Protein AF-A0A2Y9M1F0-F1 (afdb_monomer_lite)

InterPro domains:
  IPR027902 Protein of unknown function DUF4487 [PF14868] (234-433)
  IPR027902 Protein of unknown function DUF4487 [PTHR16071] (1-436)

Organism: Delphinapterus leucas (NCBI:txid9749)

Structure (mmCIF, N/CA/C/O backbone):
data_AF-A0A2Y9M1F0-F1
#
_entry.id   AF-A0A2Y9M1F0-F1
#
loop_
_atom_site.group_PDB
_atom_site.id
_atom_site.type_symbol
_atom_site.label_atom_id
_atom_site.label_alt_id
_atom_site.label_comp_id
_atom_site.label_asym_id
_atom_site.label_entity_id
_atom_site.label_seq_id
_atom_site.pdbx_PDB_ins_code
_atom_site.Cartn_x
_atom_site.Cartn_y
_atom_site.Cartn_z
_atom_site.occupancy
_atom_site.B_iso_or_equiv
_atom_site.auth_seq_id
_atom_site.auth_comp_id
_atom_site.auth_asym_id
_atom_site.auth_atom_id
_atom_site.pdbx_PDB_model_num
ATOM 1 N N . MET A 1 1 ? 21.405 14.735 -63.666 1.00 34.16 1 MET A N 1
ATOM 2 C CA . MET A 1 1 ? 21.085 13.382 -63.172 1.00 34.16 1 MET A CA 1
ATOM 3 C C . MET A 1 1 ? 22.246 12.916 -62.319 1.00 34.16 1 MET A C 1
ATOM 5 O O . MET A 1 1 ? 23.184 12.325 -62.835 1.00 34.16 1 MET A O 1
ATOM 9 N N . SER A 1 2 ? 22.214 13.278 -61.041 1.00 32.34 2 SER A N 1
ATOM 10 C CA . SER A 1 2 ? 23.205 12.859 -60.054 1.00 32.34 2 SER A CA 1
ATOM 11 C C . SER A 1 2 ? 22.527 11.790 -59.214 1.00 32.34 2 SER A C 1
ATOM 13 O O . SER A 1 2 ? 21.546 12.081 -58.539 1.00 32.34 2 SER A O 1
ATOM 15 N N . GLN A 1 3 ? 22.973 10.544 -59.357 1.00 31.34 3 GLN A N 1
ATOM 16 C CA . GLN A 1 3 ? 22.511 9.428 -58.540 1.00 31.34 3 GLN A CA 1
ATOM 17 C C . GLN A 1 3 ? 22.881 9.707 -57.081 1.00 31.34 3 GLN A C 1
ATOM 19 O O . GLN A 1 3 ? 24.044 9.581 -56.698 1.00 31.34 3 GLN A O 1
ATOM 24 N N . GLU A 1 4 ? 21.885 10.077 -56.278 1.00 31.05 4 GLU A N 1
ATOM 25 C CA . GLU A 1 4 ? 21.911 9.878 -54.833 1.00 31.05 4 GLU A CA 1
ATOM 26 C C . GLU A 1 4 ? 22.111 8.384 -54.583 1.00 31.05 4 GLU A C 1
ATOM 28 O O . GLU A 1 4 ? 21.224 7.551 -54.778 1.00 31.05 4 GLU A O 1
ATOM 33 N N . ARG A 1 5 ? 23.340 8.033 -54.211 1.00 31.28 5 ARG A N 1
ATOM 34 C CA . ARG A 1 5 ? 23.656 6.742 -53.617 1.00 31.28 5 ARG A CA 1
ATOM 35 C C . ARG A 1 5 ? 22.915 6.686 -52.287 1.00 31.28 5 ARG A C 1
ATOM 37 O O . ARG A 1 5 ? 23.364 7.275 -51.309 1.00 31.28 5 ARG A O 1
ATOM 44 N N . ALA A 1 6 ? 21.800 5.963 -52.264 1.00 37.28 6 ALA A N 1
ATOM 45 C CA . ALA A 1 6 ? 21.257 5.411 -51.038 1.00 37.28 6 ALA A CA 1
ATOM 46 C C . ALA A 1 6 ? 22.361 4.561 -50.394 1.00 37.28 6 ALA A C 1
ATOM 48 O O . ALA A 1 6 ? 22.714 3.487 -50.886 1.00 37.28 6 ALA A O 1
ATOM 49 N N . VAL A 1 7 ? 22.970 5.101 -49.341 1.00 32.34 7 VAL A N 1
ATOM 50 C CA . VAL A 1 7 ? 23.814 4.331 -48.436 1.00 32.34 7 VAL A CA 1
ATOM 51 C C . VAL A 1 7 ? 22.891 3.288 -47.801 1.00 32.34 7 VAL A C 1
ATOM 53 O O . VAL A 1 7 ? 21.863 3.676 -47.242 1.00 32.34 7 VAL A O 1
ATOM 56 N N . PRO A 1 8 ? 23.181 1.980 -47.890 1.00 37.78 8 PRO A N 1
ATOM 57 C CA . PRO A 1 8 ? 22.483 1.021 -47.050 1.00 37.78 8 PRO A CA 1
ATOM 58 C C . PRO A 1 8 ? 22.820 1.407 -45.609 1.00 37.78 8 PRO A C 1
ATOM 60 O O . PRO A 1 8 ? 23.993 1.392 -45.245 1.00 37.78 8 PRO A O 1
ATOM 63 N N . ALA A 1 9 ? 21.821 1.836 -44.834 1.00 37.28 9 ALA A N 1
ATOM 64 C CA . ALA A 1 9 ? 21.968 2.271 -43.447 1.00 37.28 9 ALA A CA 1
ATOM 65 C C . ALA A 1 9 ? 22.459 1.098 -42.579 1.00 37.28 9 ALA A C 1
ATOM 67 O O . ALA A 1 9 ? 21.689 0.372 -41.954 1.00 37.28 9 ALA A O 1
ATOM 68 N N . SER A 1 10 ? 23.766 0.861 -42.614 1.00 44.25 10 SER A N 1
ATOM 69 C CA . SER A 1 10 ? 24.467 -0.127 -41.816 1.00 44.25 10 SER A CA 1
ATOM 70 C C . SER A 1 10 ? 24.466 0.325 -40.360 1.00 44.25 10 SER A C 1
ATOM 72 O O . SER A 1 10 ? 24.990 1.391 -40.057 1.00 44.25 10 SER A O 1
ATOM 74 N N . ALA A 1 11 ? 23.861 -0.491 -39.497 1.00 56.19 11 ALA A N 1
ATOM 75 C CA . ALA A 1 11 ? 24.007 -0.535 -38.044 1.00 56.19 11 ALA A CA 1
ATOM 76 C C . ALA A 1 11 ? 24.495 0.755 -37.347 1.00 56.19 11 ALA A C 1
ATOM 78 O O . ALA A 1 11 ? 25.624 0.807 -36.871 1.00 56.19 11 ALA A O 1
ATOM 79 N N . VAL A 1 12 ? 23.623 1.762 -37.229 1.00 64.19 12 VAL A N 1
ATOM 80 C CA . VAL A 1 12 ? 23.860 2.911 -36.332 1.00 64.19 12 VAL A CA 1
ATOM 81 C C . VAL A 1 12 ? 24.176 2.385 -34.914 1.00 64.19 12 VAL A C 1
ATOM 83 O O . VAL A 1 12 ? 23.372 1.576 -34.419 1.00 64.19 12 VAL A O 1
ATOM 86 N N . PRO A 1 13 ? 25.322 2.754 -34.301 1.00 78.88 13 PRO A N 1
ATOM 87 C CA . PRO A 1 13 ? 25.682 2.404 -32.923 1.00 78.88 13 PRO A CA 1
ATOM 88 C C . PRO A 1 13 ? 24.731 3.028 -31.894 1.00 78.88 13 PRO A C 1
ATOM 90 O O . PRO A 1 13 ? 24.161 4.093 -32.134 1.00 78.88 13 PRO A O 1
ATOM 93 N N . LEU A 1 14 ? 24.575 2.395 -30.726 1.00 81.19 14 LEU A N 1
ATOM 94 C CA . LEU A 1 14 ? 23.701 2.901 -29.654 1.00 81.19 14 LEU A CA 1
ATOM 95 C C . LEU A 1 14 ? 24.147 4.287 -29.154 1.00 81.19 14 LEU A C 1
ATOM 97 O O . LEU A 1 14 ? 23.311 5.109 -28.789 1.00 81.19 14 LEU A O 1
ATOM 101 N N . GLU A 1 15 ? 25.451 4.562 -29.183 1.00 79.62 15 GLU A N 1
ATOM 102 C CA . GLU A 1 15 ? 26.045 5.849 -28.807 1.00 79.62 15 GLU A CA 1
ATOM 103 C C . GLU A 1 15 ? 25.708 6.970 -29.794 1.00 79.62 15 GLU A C 1
ATOM 105 O O . GLU A 1 15 ? 25.675 8.138 -29.420 1.00 79.62 15 GLU A O 1
ATOM 110 N N . GLU A 1 16 ? 25.467 6.635 -31.061 1.00 83.06 16 GLU A N 1
ATOM 111 C CA . GLU A 1 16 ? 25.066 7.622 -32.059 1.00 83.06 16 GLU A CA 1
ATOM 112 C C . GLU A 1 16 ? 23.585 7.980 -31.878 1.00 83.06 16 GLU A C 1
ATOM 114 O O . GLU A 1 16 ? 23.238 9.160 -31.898 1.00 83.06 16 GLU A O 1
ATOM 119 N N . LEU A 1 17 ? 22.734 6.986 -31.589 1.00 84.12 17 LEU A N 1
ATOM 120 C CA . LEU A 1 17 ? 21.300 7.186 -31.343 1.00 84.12 17 LEU A CA 1
ATOM 121 C C . LEU A 1 17 ? 21.018 8.117 -30.157 1.00 84.12 17 LEU A C 1
ATOM 123 O O . LEU A 1 17 ? 20.085 8.912 -30.220 1.00 84.12 17 LEU A O 1
ATOM 127 N N . SER A 1 18 ? 21.824 8.059 -29.093 1.00 82.25 18 SER A N 1
ATOM 128 C CA . SER A 1 18 ? 21.656 8.930 -27.919 1.00 82.25 18 SER A CA 1
ATOM 129 C C . SER A 1 18 ? 22.011 10.399 -28.179 1.00 82.25 18 SER A C 1
ATOM 131 O O . SER A 1 18 ? 21.729 11.254 -27.343 1.00 82.25 18 SER A O 1
ATOM 133 N N . SER A 1 19 ? 22.615 10.710 -29.331 1.00 86.56 19 SER A N 1
ATOM 134 C CA . SER A 1 19 ? 22.994 12.073 -29.727 1.00 86.56 19 SER A CA 1
ATOM 135 C C . SER A 1 19 ? 22.065 12.695 -30.775 1.00 86.56 19 SER A C 1
ATOM 137 O O . SER A 1 19 ? 22.295 13.823 -31.218 1.00 86.56 19 SER A O 1
ATOM 139 N N . TRP A 1 20 ? 21.033 11.966 -31.206 1.00 88.50 20 TRP A N 1
ATOM 140 C CA . TRP A 1 20 ? 20.148 12.408 -32.277 1.00 88.50 20 TRP A CA 1
ATOM 141 C C . TRP A 1 20 ? 19.242 13.576 -31.853 1.00 88.50 20 TRP A C 1
ATOM 143 O O . TRP A 1 20 ? 18.721 13.578 -30.738 1.00 88.50 20 TRP A O 1
ATOM 153 N N . PRO A 1 21 ? 19.010 14.567 -32.736 1.00 89.19 21 PRO A N 1
ATOM 154 C CA . PRO A 1 21 ? 18.021 15.608 -32.491 1.00 89.19 21 PRO A CA 1
ATOM 155 C C . PRO A 1 21 ? 16.594 15.055 -32.601 1.00 89.19 21 PRO A C 1
ATOM 157 O O . PRO A 1 21 ? 16.342 14.076 -33.310 1.00 89.19 21 PRO A O 1
ATOM 160 N N . GLU A 1 22 ? 15.650 15.734 -31.948 1.00 89.00 22 GLU A N 1
ATOM 161 C CA . GLU A 1 22 ? 14.245 15.326 -31.841 1.00 89.00 22 GLU A CA 1
ATOM 162 C C . GLU A 1 22 ? 13.597 15.040 -33.211 1.00 89.00 22 GLU A C 1
ATOM 164 O O . GLU A 1 22 ? 12.920 14.029 -33.409 1.00 89.00 22 GLU A O 1
ATOM 169 N N . GLU A 1 23 ? 13.848 15.895 -34.205 1.00 90.00 23 GLU A N 1
ATOM 170 C CA . GLU A 1 23 ? 13.283 15.749 -35.548 1.00 90.00 23 GLU A CA 1
ATOM 171 C C . GLU A 1 23 ? 13.777 14.482 -36.254 1.00 90.00 23 GLU A C 1
ATOM 173 O O . GLU A 1 23 ? 13.032 13.864 -37.022 1.00 90.00 23 GLU A O 1
ATOM 178 N N . LEU A 1 24 ? 15.028 14.087 -35.996 1.00 89.94 24 LEU A N 1
ATOM 179 C CA . LEU A 1 24 ? 15.613 12.878 -36.563 1.00 89.94 24 LEU A CA 1
ATOM 180 C C . LEU A 1 24 ? 15.028 11.635 -35.888 1.00 89.94 24 LEU A C 1
ATOM 182 O O . LEU A 1 24 ? 14.605 10.719 -36.592 1.00 89.94 24 LEU A O 1
ATOM 186 N N . CYS A 1 25 ? 14.914 11.637 -34.556 1.00 90.94 25 CYS A N 1
ATOM 187 C CA . CYS A 1 25 ? 14.266 10.560 -33.801 1.00 90.94 25 CYS A CA 1
ATOM 188 C C . CYS A 1 25 ? 12.830 10.329 -34.273 1.00 90.94 25 CYS A C 1
ATOM 190 O O . CYS A 1 25 ? 12.437 9.192 -34.529 1.00 90.94 25 CYS A O 1
ATOM 192 N N . ARG A 1 26 ? 12.060 11.405 -34.471 1.00 90.62 26 ARG A N 1
ATOM 193 C CA . ARG A 1 26 ? 10.680 11.331 -34.964 1.00 90.62 26 ARG A CA 1
ATOM 194 C C . ARG A 1 26 ? 10.588 10.759 -36.379 1.00 90.62 26 ARG A C 1
ATOM 196 O O . ARG A 1 26 ? 9.707 9.948 -36.651 1.00 90.62 26 ARG A O 1
ATOM 203 N N . ARG A 1 27 ? 11.479 11.174 -37.287 1.00 92.06 27 ARG A N 1
ATOM 204 C CA . ARG A 1 27 ? 11.475 10.709 -38.685 1.00 92.06 27 ARG A CA 1
ATOM 205 C C . ARG A 1 27 ? 11.875 9.241 -38.807 1.00 92.06 27 ARG A C 1
ATOM 207 O O . ARG A 1 27 ? 11.272 8.510 -39.587 1.00 92.06 27 ARG A O 1
ATOM 214 N N . GLU A 1 28 ? 12.882 8.825 -38.049 1.00 92.44 28 GLU A N 1
ATOM 215 C CA . GLU A 1 28 ? 13.445 7.474 -38.110 1.00 92.44 28 GLU A CA 1
ATOM 216 C C . GLU A 1 28 ? 12.762 6.491 -37.142 1.00 92.44 28 GLU A C 1
ATOM 218 O O . GLU A 1 28 ? 13.067 5.301 -37.159 1.00 92.44 28 GLU A O 1
ATOM 223 N N . LEU A 1 29 ? 11.799 6.937 -36.324 1.00 91.06 29 LEU A N 1
ATOM 224 C CA . LEU A 1 29 ? 11.050 6.084 -35.393 1.00 91.06 29 LEU A CA 1
ATOM 225 C C . LEU A 1 29 ? 10.526 4.786 -36.048 1.00 91.06 29 LEU A C 1
ATOM 227 O O . LEU A 1 29 ? 10.767 3.718 -35.480 1.00 91.06 29 LEU A O 1
ATOM 231 N N . PRO A 1 30 ? 9.879 4.806 -37.238 1.00 90.56 30 PRO A N 1
ATOM 232 C CA . PRO A 1 30 ? 9.334 3.585 -37.835 1.00 90.56 30 PRO A CA 1
ATOM 233 C C . PRO A 1 30 ? 10.406 2.576 -38.271 1.00 90.56 30 PRO A C 1
ATOM 235 O O . PRO A 1 30 ? 10.126 1.381 -38.329 1.00 90.56 30 PRO A O 1
ATOM 238 N N . SER A 1 31 ? 11.619 3.038 -38.596 1.00 90.75 31 SER A N 1
ATOM 239 C CA . SER A 1 31 ? 12.724 2.185 -39.052 1.00 90.75 31 SER A CA 1
ATOM 240 C C . SER A 1 31 ? 13.576 1.680 -37.881 1.00 90.75 31 SER A C 1
ATOM 242 O O . SER A 1 31 ? 14.005 0.523 -37.878 1.00 90.75 31 SER A O 1
ATOM 244 N N . VAL A 1 32 ? 13.800 2.521 -36.867 1.00 92.31 32 VAL A N 1
ATOM 245 C CA . VAL A 1 32 ? 14.707 2.245 -35.745 1.00 92.31 32 VAL A CA 1
ATOM 246 C C . VAL A 1 32 ? 14.016 1.507 -34.601 1.00 92.31 32 VAL A C 1
ATOM 248 O O . VAL A 1 32 ? 14.625 0.599 -34.032 1.00 92.31 32 VAL A O 1
ATOM 251 N N . LEU A 1 33 ? 12.754 1.819 -34.282 1.00 92.00 33 LEU A N 1
ATOM 252 C CA . LEU A 1 33 ? 12.056 1.198 -33.151 1.00 92.00 33 LEU A CA 1
ATOM 253 C C . LEU A 1 33 ? 11.974 -0.336 -33.270 1.00 92.00 33 LEU A C 1
ATOM 255 O O . LEU A 1 33 ? 12.400 -1.003 -32.328 1.00 92.00 33 LEU A O 1
ATOM 259 N N . PRO A 1 34 ? 11.541 -0.939 -34.399 1.00 92.69 34 PRO A N 1
ATOM 260 C CA . PRO A 1 34 ? 11.502 -2.399 -34.519 1.00 92.69 34 PRO A CA 1
ATOM 261 C C . PRO A 1 34 ? 12.880 -3.049 -34.345 1.00 92.69 34 PRO A C 1
ATOM 263 O O . PRO A 1 34 ? 12.994 -4.142 -33.790 1.00 92.69 34 PRO A O 1
ATOM 266 N N . ARG A 1 35 ? 13.949 -2.366 -34.778 1.00 90.38 35 ARG A N 1
ATOM 267 C CA . ARG A 1 35 ? 15.327 -2.837 -34.603 1.00 90.38 35 ARG A CA 1
ATOM 268 C C . ARG A 1 35 ? 15.758 -2.776 -33.139 1.00 90.38 35 ARG A C 1
ATOM 270 O O . ARG A 1 35 ? 16.328 -3.750 -32.659 1.00 90.38 35 ARG A O 1
ATOM 277 N N . LEU A 1 36 ? 15.479 -1.678 -32.435 1.00 92.31 36 LEU A N 1
ATOM 278 C CA . LEU A 1 36 ? 15.772 -1.554 -31.003 1.00 92.31 36 LEU A CA 1
ATOM 279 C C . LEU A 1 36 ? 15.001 -2.591 -30.187 1.00 92.31 36 LEU A C 1
ATOM 281 O O . LEU A 1 36 ? 15.590 -3.234 -29.325 1.00 92.31 36 LEU A O 1
ATOM 285 N N . LEU A 1 37 ? 13.727 -2.825 -30.511 1.00 92.44 37 LEU A N 1
ATOM 286 C CA . LEU A 1 37 ? 12.926 -3.885 -29.898 1.00 92.44 37 LEU A CA 1
ATOM 287 C C . LEU A 1 37 ? 13.532 -5.264 -30.175 1.00 92.44 37 LEU A C 1
ATOM 289 O O . LEU A 1 37 ? 13.695 -6.054 -29.252 1.00 92.44 37 LEU A O 1
ATOM 293 N N . SER A 1 38 ? 13.957 -5.541 -31.410 1.00 92.06 38 SER A N 1
ATOM 294 C CA . SER A 1 38 ? 14.652 -6.791 -31.734 1.00 92.06 38 SER A CA 1
ATOM 295 C C . SER A 1 38 ? 15.955 -6.947 -30.945 1.00 92.06 38 SER A C 1
ATOM 297 O O . SER A 1 38 ? 16.203 -8.021 -30.406 1.00 92.06 38 SER A O 1
ATOM 299 N N . MET A 1 39 ? 16.783 -5.904 -30.845 1.00 90.62 39 MET A N 1
ATOM 300 C CA . MET A 1 39 ? 18.013 -5.940 -30.041 1.00 90.62 39 MET A CA 1
ATOM 301 C C . MET A 1 39 ? 17.693 -6.181 -28.562 1.00 90.62 39 MET A C 1
ATOM 303 O O . MET A 1 39 ? 18.309 -7.035 -27.930 1.00 90.62 39 MET A O 1
ATOM 307 N N . TYR A 1 40 ? 16.666 -5.510 -28.038 1.00 90.38 40 TYR A N 1
ATOM 308 C CA . TYR A 1 40 ? 16.188 -5.703 -26.675 1.00 90.38 40 TYR A CA 1
ATOM 309 C C . TYR A 1 40 ? 15.707 -7.139 -26.429 1.00 90.38 40 TYR A C 1
ATOM 311 O O . TYR A 1 40 ? 15.950 -7.689 -25.364 1.00 90.38 40 TYR A O 1
ATOM 319 N N . GLN A 1 41 ? 15.067 -7.795 -27.401 1.00 88.19 41 GLN A N 1
ATOM 320 C CA . GLN A 1 41 ? 14.618 -9.184 -27.242 1.00 88.19 41 GLN A CA 1
ATOM 321 C C . GLN A 1 41 ? 15.754 -10.214 -27.282 1.00 88.19 41 GLN A C 1
ATOM 323 O O . GLN A 1 41 ? 15.622 -11.250 -26.634 1.00 88.19 41 GLN A O 1
ATOM 328 N N . HIS A 1 42 ? 16.869 -9.933 -27.960 1.00 86.44 42 HIS A N 1
ATOM 329 C CA . HIS A 1 42 ? 17.935 -10.918 -28.202 1.00 86.44 42 HIS A CA 1
ATOM 330 C C . HIS A 1 42 ? 19.251 -10.647 -27.460 1.00 86.44 42 HIS A C 1
ATOM 332 O O . HIS A 1 42 ? 20.164 -11.457 -27.574 1.00 86.44 42 HIS A O 1
ATOM 338 N N . SER A 1 43 ? 19.387 -9.532 -26.736 1.00 84.88 43 SER A N 1
ATOM 339 C CA . SER A 1 43 ? 20.581 -9.298 -25.916 1.00 84.88 43 SER A CA 1
ATOM 340 C C . SER A 1 43 ? 20.659 -10.307 -24.761 1.00 84.88 43 SER A C 1
ATOM 342 O O . SER A 1 43 ? 19.637 -10.684 -24.182 1.00 84.88 43 SER A O 1
ATOM 344 N N . ASP A 1 44 ? 21.884 -10.712 -24.420 1.00 78.88 44 ASP A N 1
ATOM 345 C CA . ASP A 1 44 ? 22.208 -11.571 -23.271 1.00 78.88 44 ASP A CA 1
ATOM 346 C C . ASP A 1 44 ? 22.746 -10.758 -22.074 1.00 78.88 44 ASP A C 1
ATOM 348 O O . ASP A 1 44 ? 22.938 -11.291 -20.983 1.00 78.88 44 ASP A O 1
ATOM 352 N N . SER A 1 45 ? 22.999 -9.454 -22.252 1.00 85.12 45 SER A N 1
ATOM 353 C CA . SER A 1 45 ? 23.628 -8.590 -21.246 1.00 85.12 45 SER A CA 1
ATOM 354 C C . SER A 1 45 ? 22.615 -7.656 -20.595 1.00 85.12 45 SER A C 1
ATOM 356 O O . SER A 1 45 ? 21.936 -6.881 -21.267 1.00 85.12 45 SER A O 1
ATOM 358 N N . TRP A 1 46 ? 22.534 -7.658 -19.262 1.00 84.31 46 TRP A N 1
ATOM 359 C CA . TRP A 1 46 ? 21.671 -6.727 -18.522 1.00 84.31 46 TRP A CA 1
ATOM 360 C C . TRP A 1 46 ? 22.022 -5.264 -18.800 1.00 84.31 46 TRP A C 1
ATOM 362 O O . TRP A 1 46 ? 21.130 -4.438 -18.969 1.00 84.31 46 TRP A O 1
ATOM 372 N N . LEU A 1 47 ? 23.315 -4.945 -18.905 1.00 86.12 47 LEU A N 1
ATOM 373 C CA . LEU A 1 47 ? 23.767 -3.578 -19.156 1.00 86.12 47 LEU A CA 1
ATOM 374 C C . LEU A 1 47 ? 23.300 -3.073 -20.528 1.00 86.12 47 LEU A C 1
ATOM 376 O O . LEU A 1 47 ? 22.826 -1.944 -20.642 1.00 86.12 47 LEU A O 1
ATOM 380 N N . GLU A 1 48 ? 23.388 -3.925 -21.550 1.00 88.94 48 GLU A N 1
ATOM 381 C CA . GLU A 1 48 ? 22.937 -3.593 -22.903 1.00 88.94 48 GLU A CA 1
ATOM 382 C C . GLU A 1 48 ? 21.409 -3.444 -22.955 1.00 88.94 48 GLU A C 1
ATOM 384 O O . GLU A 1 48 ? 20.914 -2.473 -23.526 1.00 88.94 48 GLU A O 1
ATOM 389 N N . HIS A 1 49 ? 20.652 -4.322 -22.282 1.00 90.31 49 HIS A N 1
ATOM 390 C CA . HIS A 1 49 ? 19.198 -4.164 -22.153 1.00 90.31 49 HIS A CA 1
ATOM 391 C C . HIS A 1 49 ? 18.808 -2.816 -21.548 1.00 90.31 49 HIS A C 1
ATOM 393 O O . HIS A 1 49 ? 17.920 -2.146 -22.075 1.00 90.31 49 HIS A O 1
ATOM 399 N N . ILE A 1 50 ? 19.461 -2.405 -20.455 1.00 90.75 50 ILE A N 1
ATOM 400 C CA . ILE A 1 50 ? 19.178 -1.116 -19.817 1.00 90.75 50 ILE A CA 1
ATOM 401 C C . ILE A 1 50 ? 19.552 0.041 -20.738 1.00 90.75 50 ILE A C 1
ATOM 403 O O . ILE A 1 50 ? 18.773 0.982 -20.857 1.00 90.75 50 ILE A O 1
ATOM 407 N N . GLN A 1 51 ? 20.691 -0.023 -21.429 1.00 91.50 51 GLN A N 1
ATOM 408 C CA . GLN A 1 51 ? 21.081 1.017 -22.381 1.00 91.50 51 GLN A CA 1
ATOM 409 C C . GLN A 1 51 ? 20.055 1.165 -23.512 1.00 91.50 51 GLN A C 1
ATOM 411 O O . GLN A 1 51 ? 19.645 2.283 -23.821 1.00 91.50 51 GLN A O 1
ATOM 416 N N . ILE A 1 52 ? 19.591 0.052 -24.089 1.00 93.38 52 ILE A N 1
ATOM 417 C CA . ILE A 1 52 ? 18.554 0.060 -25.128 1.00 93.38 52 ILE A CA 1
ATOM 418 C C . ILE A 1 52 ? 17.241 0.622 -24.574 1.00 93.38 52 ILE A C 1
ATOM 420 O O . ILE A 1 52 ? 16.644 1.493 -25.203 1.00 93.38 52 ILE A O 1
ATOM 424 N N . LEU A 1 53 ? 16.808 0.172 -23.390 1.00 94.38 53 LEU A N 1
ATOM 425 C CA . LEU A 1 53 ? 15.587 0.663 -22.749 1.00 94.38 53 LEU A CA 1
ATOM 426 C C . LEU A 1 53 ? 15.652 2.178 -22.533 1.00 94.38 53 LEU A C 1
ATOM 428 O O . LEU A 1 53 ? 14.716 2.882 -22.899 1.00 94.38 53 LEU A O 1
ATOM 432 N N . LYS A 1 54 ? 16.769 2.689 -22.008 1.00 93.69 54 LYS A N 1
ATOM 433 C CA . LYS A 1 54 ? 16.977 4.126 -21.812 1.00 93.69 54 LYS A CA 1
ATOM 434 C C . LYS A 1 54 ? 16.901 4.903 -23.121 1.00 93.69 54 LYS A C 1
ATOM 436 O O . LYS A 1 54 ? 16.207 5.907 -23.168 1.00 93.69 54 LYS A O 1
ATOM 441 N N . ILE A 1 55 ? 17.540 4.420 -24.188 1.00 93.75 55 ILE A N 1
ATOM 442 C CA . ILE A 1 55 ? 17.467 5.066 -25.507 1.00 93.75 55 ILE A CA 1
ATOM 443 C C . ILE A 1 55 ? 16.022 5.107 -26.011 1.00 93.75 55 ILE A C 1
ATOM 445 O O . ILE A 1 55 ? 15.575 6.150 -26.481 1.00 93.75 55 ILE A O 1
ATOM 449 N N . ILE A 1 56 ? 15.272 4.005 -25.898 1.00 94.56 56 ILE A N 1
ATOM 450 C CA . ILE A 1 56 ? 13.868 3.988 -26.325 1.00 94.56 56 ILE A CA 1
ATOM 451 C C . ILE A 1 56 ? 13.051 5.000 -25.511 1.00 94.56 56 ILE A C 1
ATOM 453 O O . ILE A 1 56 ? 12.325 5.795 -26.102 1.00 94.56 56 ILE A O 1
ATOM 457 N N . VAL A 1 57 ? 13.192 5.003 -24.183 1.00 94.69 57 VAL A N 1
ATOM 458 C CA . VAL A 1 57 ? 12.425 5.873 -23.277 1.00 94.69 57 VAL A CA 1
ATOM 459 C C . VAL A 1 57 ? 12.778 7.353 -23.445 1.00 94.69 57 VAL A C 1
ATOM 461 O O . VAL A 1 57 ? 11.883 8.189 -23.479 1.00 94.69 57 VAL A O 1
ATOM 464 N N . GLU A 1 58 ? 14.059 7.694 -23.557 1.00 93.12 58 GLU A N 1
ATOM 465 C CA . GLU A 1 58 ? 14.510 9.089 -23.611 1.00 93.12 58 GLU A CA 1
ATOM 466 C C . GLU A 1 58 ? 14.350 9.692 -25.016 1.00 93.12 58 GLU A C 1
ATOM 468 O O . GLU A 1 58 ? 13.939 10.843 -25.142 1.00 93.12 58 GLU A O 1
ATOM 473 N N . MET A 1 59 ? 14.635 8.921 -26.074 1.00 92.94 59 MET A N 1
ATOM 474 C CA . MET A 1 59 ? 14.744 9.462 -27.437 1.00 92.94 59 MET A CA 1
ATOM 475 C C . MET A 1 59 ? 13.525 9.184 -28.318 1.00 92.94 59 MET A C 1
ATOM 477 O O . MET A 1 59 ? 13.233 9.970 -29.216 1.00 92.94 59 MET A O 1
ATOM 481 N N . PHE A 1 60 ? 12.828 8.061 -28.119 1.00 93.38 60 PHE A N 1
ATOM 482 C CA . PHE A 1 60 ? 11.803 7.595 -29.064 1.00 93.38 60 PHE A CA 1
ATOM 483 C C . PHE A 1 60 ? 10.391 7.604 -28.488 1.00 93.38 60 PHE A C 1
ATOM 485 O O . PHE A 1 60 ? 9.448 7.923 -29.212 1.00 93.38 60 PHE A O 1
ATOM 492 N N . LEU A 1 61 ? 10.234 7.297 -27.200 1.00 94.06 61 LEU A N 1
ATOM 493 C CA . LEU A 1 61 ? 8.948 7.296 -26.510 1.00 94.06 61 LEU A CA 1
ATOM 494 C C . LEU A 1 61 ? 8.191 8.633 -26.657 1.00 94.06 61 LEU A C 1
ATOM 496 O O . LEU A 1 61 ? 7.009 8.567 -26.991 1.00 94.06 61 LEU A O 1
ATOM 500 N N . PRO A 1 62 ? 8.832 9.826 -26.575 1.00 93.25 62 PRO A N 1
ATOM 501 C CA . PRO A 1 62 ? 8.163 11.114 -26.806 1.00 93.25 62 PRO A CA 1
ATOM 502 C C . PRO A 1 62 ? 7.483 11.276 -28.174 1.00 93.25 62 PRO A C 1
ATOM 504 O O . PRO A 1 62 ? 6.698 12.202 -28.369 1.00 93.25 62 PRO A O 1
ATOM 507 N N . HIS A 1 63 ? 7.805 10.420 -29.145 1.00 92.12 63 HIS A N 1
ATOM 508 C CA . HIS A 1 63 ? 7.296 10.488 -30.517 1.00 92.12 63 HIS A CA 1
ATOM 509 C C . HIS A 1 63 ? 6.293 9.384 -30.848 1.00 92.12 63 HIS A C 1
ATOM 511 O O . HIS A 1 63 ? 5.775 9.348 -31.967 1.00 92.12 63 HIS A O 1
ATOM 517 N N . MET A 1 64 ? 6.026 8.475 -29.911 1.00 92.44 64 MET A N 1
ATOM 518 C CA . MET A 1 64 ? 5.075 7.389 -30.111 1.00 92.44 64 MET A CA 1
ATOM 519 C C . MET A 1 64 ? 3.635 7.877 -29.935 1.00 92.44 64 MET A C 1
ATOM 521 O O . MET A 1 64 ? 3.349 8.799 -29.172 1.00 92.44 64 MET A O 1
ATOM 525 N N . ASN A 1 65 ? 2.701 7.242 -30.644 1.00 90.12 65 ASN A N 1
ATOM 526 C CA . ASN A 1 65 ? 1.284 7.529 -30.463 1.00 90.12 65 ASN A CA 1
ATOM 527 C C . ASN A 1 65 ? 0.795 6.922 -29.142 1.00 90.12 65 ASN A C 1
ATOM 529 O O . ASN A 1 65 ? 0.821 5.703 -28.973 1.00 90.12 65 ASN A O 1
ATOM 533 N N . HIS A 1 66 ? 0.298 7.777 -28.247 1.00 86.56 66 HIS A N 1
ATOM 534 C CA . HIS A 1 66 ? -0.179 7.397 -26.921 1.00 86.56 66 HIS A CA 1
ATOM 535 C C . HIS A 1 66 ? -1.300 6.343 -26.936 1.00 86.56 66 HIS A C 1
ATOM 537 O O . HIS A 1 66 ? -1.347 5.511 -26.038 1.00 86.56 66 HIS A O 1
ATOM 543 N N . LEU A 1 67 ? -2.147 6.322 -27.973 1.00 87.69 67 LEU A N 1
ATOM 544 C CA . LEU A 1 67 ? -3.245 5.352 -28.110 1.00 87.69 67 LEU A CA 1
ATOM 545 C C . LEU A 1 67 ? -2.776 3.942 -28.487 1.00 87.69 67 LEU A C 1
ATOM 547 O O . LEU A 1 67 ? -3.528 2.987 -28.353 1.00 87.69 67 LEU A O 1
ATOM 551 N N . THR A 1 68 ? -1.554 3.798 -29.001 1.00 91.06 68 THR A N 1
ATOM 552 C CA . THR A 1 68 ? -1.015 2.498 -29.430 1.00 91.06 68 THR A CA 1
ATOM 553 C C . THR A 1 68 ? 0.169 2.050 -28.582 1.00 91.06 68 THR A C 1
ATOM 555 O O . THR A 1 68 ? 0.756 1.012 -28.884 1.00 91.06 68 THR A O 1
ATOM 558 N N . LEU A 1 69 ? 0.529 2.810 -27.537 1.00 92.81 69 LEU A N 1
ATOM 559 C CA . LEU A 1 69 ? 1.717 2.575 -26.708 1.00 92.81 69 LEU A CA 1
ATOM 560 C C . LEU A 1 69 ? 1.767 1.162 -26.136 1.00 92.81 69 LEU A C 1
ATOM 562 O O . LEU A 1 69 ? 2.832 0.538 -26.158 1.00 92.81 69 LEU A O 1
ATOM 566 N N . GLU A 1 70 ? 0.627 0.647 -25.676 1.00 94.12 70 GLU A N 1
ATOM 567 C CA . GLU A 1 70 ? 0.534 -0.717 -25.168 1.00 94.12 70 GLU A CA 1
ATOM 568 C C . GLU A 1 70 ? 1.026 -1.739 -26.192 1.00 94.12 70 GLU A C 1
ATOM 570 O O . GLU A 1 70 ? 1.940 -2.518 -25.920 1.00 94.12 70 GLU A O 1
ATOM 575 N N . GLN A 1 71 ? 0.473 -1.697 -27.404 1.00 93.00 71 GLN A N 1
ATOM 576 C CA . GLN A 1 71 ? 0.760 -2.664 -28.463 1.00 93.00 71 GLN A CA 1
ATOM 577 C C . GLN A 1 71 ? 2.154 -2.464 -29.068 1.00 93.00 71 GLN A C 1
ATOM 579 O O . GLN A 1 71 ? 2.839 -3.432 -29.402 1.00 93.00 71 GLN A O 1
ATOM 584 N N . THR A 1 72 ? 2.591 -1.213 -29.231 1.00 92.25 72 THR A N 1
ATOM 585 C CA . THR A 1 72 ? 3.853 -0.900 -29.915 1.00 92.25 72 THR A CA 1
ATOM 586 C C . THR A 1 72 ? 5.073 -1.003 -29.011 1.00 92.25 72 THR A C 1
ATOM 588 O O . THR A 1 72 ? 6.174 -1.196 -29.523 1.00 92.25 72 THR A O 1
ATOM 591 N N . PHE A 1 73 ? 4.909 -0.847 -27.694 1.00 94.62 73 PHE A N 1
ATOM 592 C CA . PHE A 1 73 ? 6.036 -0.753 -26.769 1.00 94.62 73 PHE A CA 1
ATOM 593 C C . PHE A 1 73 ? 5.825 -1.523 -25.462 1.00 94.62 73 PHE A C 1
ATOM 595 O O . PHE A 1 73 ? 6.596 -2.445 -25.190 1.00 94.62 73 PHE A O 1
ATOM 602 N N . PHE A 1 74 ? 4.813 -1.191 -24.653 1.00 96.25 74 PHE A N 1
ATOM 603 C CA . PHE A 1 74 ? 4.747 -1.694 -23.274 1.00 96.25 74 PHE A CA 1
ATOM 604 C C . PHE A 1 74 ? 4.587 -3.215 -23.187 1.00 96.25 74 PHE A C 1
ATOM 606 O O . PHE A 1 74 ? 5.402 -3.861 -22.527 1.00 96.25 74 PHE A O 1
ATOM 613 N N . SER A 1 75 ? 3.634 -3.797 -23.917 1.00 95.00 75 SER A N 1
ATOM 614 C CA . SER A 1 75 ? 3.423 -5.253 -23.956 1.00 95.00 75 SER A CA 1
ATOM 615 C C . SER A 1 75 ? 4.630 -6.027 -24.501 1.00 95.00 75 SER A C 1
ATOM 617 O O . SER A 1 75 ? 4.851 -7.182 -24.136 1.00 95.00 75 SER A O 1
ATOM 619 N N . GLN A 1 76 ? 5.449 -5.398 -25.351 1.00 93.94 76 GLN A N 1
ATOM 620 C CA . GLN A 1 76 ? 6.627 -6.032 -25.946 1.00 93.94 76 GLN A CA 1
ATOM 621 C C . GLN A 1 76 ? 7.847 -5.973 -25.022 1.00 93.94 76 GLN A C 1
ATOM 623 O O . GLN A 1 76 ? 8.643 -6.911 -24.985 1.00 93.94 76 GLN A O 1
ATOM 628 N N . VAL A 1 77 ? 8.020 -4.875 -24.285 1.00 95.31 77 VAL A N 1
ATOM 629 C CA . VAL A 1 77 ? 9.251 -4.593 -23.532 1.00 95.31 77 VAL A CA 1
ATOM 630 C C . VAL A 1 77 ? 9.114 -4.949 -22.057 1.00 95.31 77 VAL A C 1
ATOM 632 O O . VAL A 1 77 ? 9.988 -5.618 -21.505 1.00 95.31 77 VAL A O 1
ATOM 635 N N . LEU A 1 78 ? 8.016 -4.554 -21.413 1.00 96.56 78 LEU A N 1
ATOM 636 C CA . LEU A 1 78 ? 7.896 -4.617 -19.957 1.00 96.56 78 LEU A CA 1
ATOM 637 C C . LEU A 1 78 ? 7.902 -6.036 -19.370 1.00 96.56 78 LEU A C 1
ATOM 639 O O . LEU A 1 78 ? 8.586 -6.222 -18.361 1.00 96.56 78 LEU A O 1
ATOM 643 N N . PRO A 1 79 ? 7.271 -7.062 -19.980 1.00 95.12 79 PRO A N 1
ATOM 644 C CA . PRO A 1 79 ? 7.363 -8.425 -19.455 1.00 95.12 79 PRO A CA 1
ATOM 645 C C . PRO A 1 79 ? 8.806 -8.938 -19.374 1.00 95.12 79 PRO A C 1
ATOM 647 O O . PRO A 1 79 ? 9.169 -9.638 -18.428 1.00 95.12 79 PRO A O 1
ATOM 650 N N . LYS A 1 80 ? 9.656 -8.572 -20.344 1.00 94.19 80 LYS A N 1
ATOM 651 C CA . LYS A 1 80 ? 11.082 -8.912 -20.310 1.00 94.19 80 LYS A CA 1
ATOM 652 C C . LYS A 1 80 ? 11.838 -8.033 -19.309 1.00 94.19 80 LYS A C 1
ATOM 654 O O . LYS A 1 80 ? 12.667 -8.572 -18.584 1.00 94.19 80 LYS A O 1
ATOM 659 N N . THR A 1 81 ? 11.509 -6.743 -19.181 1.00 95.81 81 THR A N 1
ATOM 660 C CA . THR A 1 81 ? 12.059 -5.870 -18.123 1.00 95.81 81 THR A CA 1
ATOM 661 C C . THR A 1 81 ? 11.828 -6.450 -16.727 1.00 95.81 81 THR A C 1
ATOM 663 O O . THR A 1 81 ? 12.751 -6.469 -15.917 1.00 95.81 81 THR A O 1
ATOM 666 N N . VAL A 1 82 ? 10.620 -6.952 -16.454 1.00 97.06 82 VAL A N 1
ATOM 667 C CA . VAL A 1 82 ? 10.269 -7.588 -15.175 1.00 97.06 82 VAL A CA 1
ATOM 668 C C . VAL A 1 82 ? 11.127 -8.827 -14.929 1.00 97.06 82 VAL A C 1
ATOM 670 O O . VAL A 1 82 ? 11.749 -8.931 -13.876 1.00 97.06 82 VAL A O 1
ATOM 673 N N . ARG A 1 83 ? 11.245 -9.721 -15.919 1.00 95.50 83 ARG A N 1
ATOM 674 C CA . ARG A 1 83 ? 12.099 -10.917 -15.802 1.00 95.50 83 ARG A CA 1
ATOM 675 C C . ARG A 1 83 ? 13.562 -10.563 -15.545 1.00 95.50 83 ARG A C 1
ATOM 677 O O . ARG A 1 83 ? 14.169 -11.130 -14.649 1.00 95.50 83 ARG A O 1
ATOM 684 N N . LEU A 1 84 ? 14.103 -9.585 -16.275 1.00 94.69 84 LEU A N 1
ATOM 685 C CA . LEU A 1 84 ? 15.474 -9.106 -16.072 1.00 94.69 84 LEU A CA 1
ATOM 686 C C . LEU A 1 84 ? 15.683 -8.562 -14.654 1.00 94.69 84 LEU A C 1
ATOM 688 O O . LEU A 1 84 ? 16.737 -8.772 -14.059 1.00 94.69 84 LEU A O 1
ATOM 692 N N . PHE A 1 85 ? 14.688 -7.864 -14.106 1.00 97.00 85 PHE A N 1
ATOM 693 C CA . PHE A 1 85 ? 14.739 -7.387 -12.730 1.00 97.00 85 PHE A CA 1
ATOM 694 C C . PHE A 1 85 ? 14.738 -8.543 -11.721 1.00 97.00 85 PHE A C 1
ATOM 696 O O . PHE A 1 85 ? 15.553 -8.543 -10.799 1.00 97.00 85 PHE A O 1
ATOM 703 N N . ASP A 1 86 ? 13.876 -9.541 -11.915 1.00 97.38 86 ASP A N 1
ATOM 704 C CA . ASP A 1 86 ? 13.812 -10.724 -11.051 1.00 97.38 86 ASP A CA 1
ATOM 705 C C . ASP A 1 86 ? 15.117 -11.537 -11.094 1.00 97.38 86 ASP A C 1
ATOM 707 O O . ASP A 1 86 ? 15.617 -11.948 -10.044 1.00 97.38 86 ASP A O 1
ATOM 711 N N . ASP A 1 87 ? 15.724 -11.689 -12.274 1.00 96.12 87 ASP A N 1
ATOM 712 C CA . ASP A 1 87 ? 17.028 -12.341 -12.447 1.00 96.12 87 ASP A CA 1
ATOM 713 C C . ASP A 1 87 ? 18.140 -11.589 -11.691 1.00 96.12 87 ASP A C 1
ATOM 715 O O . ASP A 1 87 ? 18.977 -12.205 -11.026 1.00 96.12 87 ASP A O 1
ATOM 719 N N . MET A 1 88 ? 18.123 -10.249 -11.721 1.00 96.06 88 MET A N 1
ATOM 720 C CA . MET A 1 88 ? 19.052 -9.420 -10.944 1.00 96.06 88 MET A CA 1
ATOM 721 C C . MET A 1 88 ? 18.855 -9.592 -9.430 1.00 96.06 88 MET A C 1
ATOM 723 O O . MET A 1 88 ? 19.837 -9.720 -8.698 1.00 96.06 88 MET A O 1
ATOM 727 N N . VAL A 1 89 ? 17.609 -9.621 -8.940 1.00 95.94 89 VAL A N 1
ATOM 728 C CA . VAL A 1 89 ? 17.305 -9.861 -7.514 1.00 95.94 89 VAL A CA 1
ATOM 729 C C . VAL A 1 89 ? 17.762 -11.256 -7.082 1.00 95.94 89 VAL A C 1
ATOM 731 O O . VAL A 1 89 ? 18.336 -11.419 -5.998 1.00 95.94 89 VAL A O 1
ATOM 734 N N . TYR A 1 90 ? 17.539 -12.261 -7.930 1.00 95.62 90 TYR A N 1
ATOM 735 C CA . TYR A 1 90 ? 17.993 -13.625 -7.690 1.00 95.62 90 TYR A CA 1
ATOM 736 C C . TYR A 1 90 ? 19.520 -13.691 -7.579 1.00 95.62 90 TYR A C 1
ATOM 738 O O . TYR A 1 90 ? 20.034 -14.226 -6.594 1.00 95.62 90 TYR A O 1
ATOM 746 N N . GLU A 1 91 ? 20.245 -13.085 -8.523 1.00 94.25 91 GLU A N 1
ATOM 747 C CA . GLU A 1 91 ? 21.710 -13.079 -8.517 1.00 94.25 91 GLU A CA 1
ATOM 748 C C . GLU A 1 91 ? 22.288 -12.288 -7.336 1.00 94.25 91 GLU A C 1
ATOM 750 O O . GLU A 1 91 ? 23.257 -12.711 -6.704 1.00 94.25 91 GLU A O 1
ATOM 755 N N . LEU A 1 92 ? 21.659 -11.172 -6.950 1.00 93.94 92 LEU A N 1
ATOM 756 C CA . LEU A 1 92 ? 22.030 -10.469 -5.721 1.00 93.94 92 LEU A CA 1
ATOM 757 C C . LEU A 1 92 ? 21.916 -11.383 -4.506 1.00 93.94 92 LEU A C 1
ATOM 759 O O . LEU A 1 92 ? 22.833 -11.441 -3.688 1.00 93.94 92 LEU A O 1
ATOM 763 N N . THR A 1 93 ? 20.802 -12.100 -4.385 1.00 92.44 93 THR A N 1
ATOM 764 C CA . THR A 1 93 ? 20.530 -12.961 -3.232 1.00 92.44 93 THR A CA 1
ATOM 765 C C . THR A 1 93 ? 21.452 -14.184 -3.210 1.00 92.44 93 THR A C 1
ATOM 767 O O . THR A 1 93 ? 21.891 -14.601 -2.134 1.00 92.44 93 THR A O 1
ATOM 770 N N . SER A 1 94 ? 21.790 -14.743 -4.377 1.00 91.75 94 SER A N 1
ATOM 771 C CA . SER A 1 94 ? 22.685 -15.899 -4.503 1.00 91.75 94 SER A CA 1
ATOM 772 C C . SER A 1 94 ? 24.128 -15.540 -4.116 1.00 91.75 94 SER A C 1
ATOM 774 O O . SER A 1 94 ? 24.758 -16.262 -3.336 1.00 91.75 94 SER A O 1
ATOM 776 N N . GLN A 1 95 ? 24.622 -14.385 -4.573 1.00 90.19 95 GLN A N 1
ATOM 777 C CA . GLN A 1 95 ? 26.001 -13.937 -4.359 1.00 90.19 95 GLN A CA 1
ATOM 778 C C . GLN A 1 95 ? 26.216 -13.224 -3.017 1.00 90.19 95 GLN A C 1
ATOM 780 O O . GLN A 1 95 ? 27.344 -13.178 -2.515 1.00 90.19 95 GLN A O 1
ATOM 785 N N . ALA A 1 96 ? 25.162 -12.688 -2.388 1.00 88.31 96 ALA A N 1
ATOM 786 C CA . ALA A 1 96 ? 25.277 -11.874 -1.173 1.00 88.31 96 ALA A CA 1
ATOM 787 C C . ALA A 1 96 ? 25.996 -12.577 -0.009 1.00 88.31 96 ALA A C 1
ATOM 789 O O . ALA A 1 96 ? 26.695 -11.919 0.763 1.00 88.31 96 ALA A O 1
ATOM 790 N N . ARG A 1 97 ? 25.917 -13.913 0.092 1.00 84.62 97 ARG A N 1
ATOM 791 C CA . ARG A 1 97 ? 26.632 -14.690 1.128 1.00 84.62 97 ARG A CA 1
ATOM 792 C C . ARG A 1 97 ? 28.158 -14.598 1.001 1.00 84.62 97 ARG A C 1
ATOM 794 O O . ARG A 1 97 ? 28.865 -14.696 2.004 1.00 84.62 97 ARG A O 1
ATOM 801 N N . GLY A 1 98 ? 28.666 -14.409 -0.218 1.00 83.88 98 GLY A N 1
ATOM 802 C CA . GLY A 1 98 ? 30.093 -14.258 -0.509 1.00 83.88 98 GLY A CA 1
ATOM 803 C C . GLY A 1 98 ? 30.632 -12.840 -0.293 1.00 83.88 98 GLY A C 1
ATOM 804 O O . GLY A 1 98 ? 31.850 -12.644 -0.305 1.00 83.88 98 GLY A O 1
ATOM 805 N N . LEU A 1 99 ? 29.756 -11.851 -0.069 1.00 87.75 99 LEU A N 1
ATOM 806 C CA . LEU A 1 99 ? 30.132 -10.443 0.064 1.00 87.75 99 LEU A CA 1
ATOM 807 C C . LEU A 1 99 ? 31.065 -10.242 1.261 1.00 87.75 99 LEU A C 1
ATOM 809 O O . LEU A 1 99 ? 30.658 -10.447 2.396 1.00 87.75 99 LEU A O 1
ATOM 813 N N . SER A 1 100 ? 32.304 -9.805 1.047 1.00 86.38 100 SER A N 1
ATOM 814 C CA . SER A 1 100 ? 33.256 -9.480 2.119 1.00 86.38 100 SER A CA 1
ATOM 815 C C . SER A 1 100 ? 34.212 -8.377 1.672 1.00 86.38 100 SER A C 1
ATOM 817 O O . SER A 1 100 ? 34.388 -8.170 0.476 1.00 86.38 100 SER A O 1
ATOM 819 N N . SER A 1 101 ? 34.877 -7.703 2.615 1.00 81.94 101 SER A N 1
ATOM 820 C CA . SER A 1 101 ? 35.874 -6.666 2.299 1.00 81.94 101 SER A CA 1
ATOM 821 C C . SER A 1 101 ? 37.109 -7.195 1.558 1.00 81.94 101 SER A C 1
ATOM 823 O O . SER A 1 101 ? 37.881 -6.411 1.017 1.00 81.94 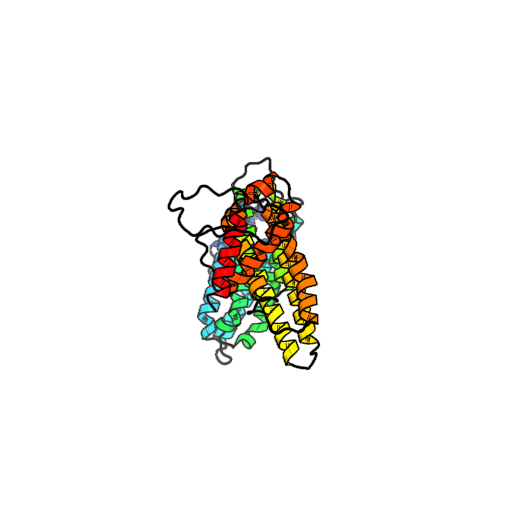101 SER A O 1
ATOM 825 N N . GLN A 1 102 ? 37.310 -8.514 1.546 1.00 85.25 102 GLN A N 1
ATOM 826 C CA . GLN A 1 102 ? 38.439 -9.174 0.893 1.00 85.25 102 GLN A CA 1
ATOM 827 C C . GLN A 1 102 ? 38.083 -9.689 -0.508 1.00 85.25 102 GLN A C 1
ATOM 829 O O . GLN A 1 102 ? 38.975 -9.860 -1.335 1.00 85.25 102 GLN A O 1
ATOM 834 N N . ASN A 1 103 ? 36.797 -9.919 -0.795 1.00 88.19 103 ASN A N 1
ATOM 835 C CA . ASN A 1 103 ? 36.336 -10.411 -2.090 1.00 88.19 103 ASN A CA 1
ATOM 836 C C . ASN A 1 103 ? 35.830 -9.253 -2.963 1.00 88.19 103 ASN A C 1
ATOM 838 O O . ASN A 1 103 ? 34.628 -8.995 -3.059 1.00 88.19 103 ASN A O 1
ATOM 842 N N . LEU A 1 104 ? 36.783 -8.551 -3.583 1.00 89.75 104 LEU A N 1
ATOM 843 C CA . LEU A 1 104 ? 36.509 -7.385 -4.426 1.00 89.75 104 LEU A CA 1
ATOM 844 C C . LEU A 1 104 ? 35.685 -7.736 -5.672 1.00 89.75 104 LEU A C 1
ATOM 846 O O . LEU A 1 104 ? 34.886 -6.919 -6.108 1.00 89.75 104 LEU A O 1
ATOM 850 N N . GLU A 1 105 ? 35.827 -8.942 -6.223 1.00 91.81 105 GLU A N 1
ATOM 851 C CA . GLU A 1 105 ? 35.092 -9.370 -7.420 1.00 91.81 105 GLU A CA 1
ATOM 852 C C . GLU A 1 105 ? 33.586 -9.492 -7.150 1.00 91.81 105 GLU A C 1
ATOM 854 O O . GLU A 1 105 ? 32.770 -8.904 -7.866 1.00 91.81 105 GLU A O 1
ATOM 859 N N . ILE A 1 106 ? 33.207 -10.175 -6.062 1.00 90.38 106 ILE A N 1
ATOM 860 C CA . ILE A 1 106 ? 31.803 -10.275 -5.637 1.00 90.38 106 ILE A CA 1
ATOM 861 C C . ILE A 1 106 ? 31.268 -8.895 -5.250 1.00 90.38 106 ILE A C 1
ATOM 863 O O . ILE A 1 106 ? 30.140 -8.549 -5.602 1.00 90.38 106 ILE A O 1
ATOM 867 N N . GLN A 1 107 ? 32.075 -8.080 -4.564 1.00 91.25 107 GLN A N 1
ATOM 868 C CA . GLN A 1 107 ? 31.679 -6.720 -4.211 1.00 91.25 107 GLN A CA 1
ATOM 869 C C . GLN A 1 107 ? 31.376 -5.883 -5.460 1.00 91.25 107 GLN A C 1
ATOM 871 O O . GLN A 1 107 ? 30.318 -5.259 -5.528 1.00 91.25 107 GLN A O 1
ATOM 876 N N . THR A 1 108 ? 32.265 -5.876 -6.455 1.00 92.69 108 THR A N 1
ATOM 877 C CA . THR A 1 108 ? 32.057 -5.160 -7.718 1.00 92.69 108 THR A CA 1
ATOM 878 C C . THR A 1 108 ? 30.835 -5.688 -8.459 1.00 92.69 108 THR A C 1
ATOM 880 O O . THR A 1 108 ? 30.034 -4.890 -8.934 1.00 92.69 108 THR A O 1
ATOM 883 N N . THR A 1 109 ? 30.637 -7.006 -8.495 1.00 92.94 109 THR A N 1
ATOM 884 C CA . THR A 1 109 ? 29.473 -7.630 -9.141 1.00 92.94 109 THR A CA 1
ATOM 885 C C . THR A 1 109 ? 28.166 -7.168 -8.498 1.00 92.94 109 THR A C 1
ATOM 887 O O . THR A 1 109 ? 27.313 -6.607 -9.178 1.00 92.94 109 THR A O 1
ATOM 890 N N . ILE A 1 110 ? 28.036 -7.295 -7.174 1.00 93.94 110 ILE A N 1
ATOM 891 C CA . ILE A 1 110 ? 26.842 -6.863 -6.431 1.00 93.94 110 ILE A CA 1
ATOM 892 C C . ILE A 1 110 ? 26.586 -5.365 -6.619 1.00 93.94 110 ILE A C 1
ATOM 894 O O . ILE A 1 110 ? 25.448 -4.951 -6.844 1.00 93.94 110 ILE A O 1
ATOM 898 N N . ARG A 1 111 ? 27.636 -4.538 -6.542 1.00 95.12 111 ARG A N 1
ATOM 899 C CA . ARG A 1 111 ? 27.509 -3.088 -6.733 1.00 95.12 111 ARG A CA 1
ATOM 900 C C . ARG A 1 111 ? 27.056 -2.742 -8.150 1.00 95.12 111 ARG A C 1
ATOM 902 O O . ARG A 1 111 ? 26.191 -1.886 -8.301 1.00 95.12 111 ARG A O 1
ATOM 909 N N . ASN A 1 112 ? 27.578 -3.425 -9.166 1.00 94.88 112 ASN A N 1
ATOM 910 C CA . ASN A 1 112 ? 27.147 -3.235 -10.548 1.00 94.88 112 ASN A CA 1
ATOM 911 C C . ASN A 1 112 ? 25.674 -3.612 -10.727 1.00 94.88 112 ASN A C 1
ATOM 913 O O . ASN A 1 112 ? 24.932 -2.826 -11.303 1.00 94.88 112 ASN A O 1
ATOM 917 N N . ILE A 1 113 ? 25.226 -4.743 -10.171 1.00 95.50 113 ILE A N 1
ATOM 918 C CA . ILE A 1 113 ? 23.819 -5.159 -10.262 1.00 95.50 113 ILE A CA 1
ATOM 919 C C . ILE A 1 113 ? 22.898 -4.130 -9.598 1.00 95.50 113 ILE A C 1
ATOM 921 O O . ILE A 1 113 ? 21.936 -3.681 -10.216 1.00 95.50 113 ILE A O 1
ATOM 925 N N . LEU A 1 114 ? 23.219 -3.685 -8.377 1.00 96.62 114 LEU A N 1
ATOM 926 C CA . LEU A 1 114 ? 22.440 -2.647 -7.690 1.00 96.62 114 LEU A CA 1
ATOM 927 C C . LEU A 1 114 ? 22.381 -1.346 -8.504 1.00 96.62 114 LEU A C 1
ATOM 929 O O . LEU A 1 114 ? 21.318 -0.739 -8.619 1.00 96.62 114 LEU A O 1
ATOM 933 N N . GLN A 1 115 ? 23.499 -0.932 -9.105 1.00 96.56 115 GLN A N 1
ATOM 934 C CA . GLN A 1 115 ? 23.545 0.247 -9.969 1.00 96.56 115 GLN A CA 1
ATOM 935 C C . GLN A 1 115 ? 22.666 0.075 -11.219 1.00 96.56 115 GLN A C 1
ATOM 937 O O . GLN A 1 115 ? 21.956 1.005 -11.604 1.00 96.56 115 GLN A O 1
ATOM 942 N N . THR A 1 116 ? 22.681 -1.104 -11.842 1.00 95.94 116 THR A N 1
ATOM 943 C CA . THR A 1 116 ? 21.833 -1.433 -12.994 1.00 95.94 116 THR A CA 1
ATOM 944 C C . THR A 1 116 ? 20.350 -1.423 -12.618 1.00 95.94 116 THR A C 1
ATOM 946 O O . THR A 1 116 ? 19.542 -0.864 -13.357 1.00 95.94 116 THR A O 1
ATOM 949 N N . MET A 1 117 ? 19.983 -1.939 -11.442 1.00 97.62 117 MET A N 1
ATOM 950 C CA . MET A 1 117 ? 18.607 -1.874 -10.936 1.00 97.62 117 MET A CA 1
ATOM 951 C C . MET A 1 117 ? 18.135 -0.430 -10.718 1.00 97.62 117 MET A C 1
ATOM 953 O O . MET A 1 117 ? 17.013 -0.098 -11.093 1.00 97.62 117 MET A O 1
ATOM 957 N N . VAL A 1 118 ? 18.991 0.451 -10.182 1.00 97.94 118 VAL A N 1
ATOM 958 C CA . VAL A 1 118 ? 18.684 1.891 -10.056 1.00 97.94 118 VAL A CA 1
ATOM 959 C C . VAL A 1 118 ? 18.403 2.509 -11.430 1.00 97.94 118 VAL A C 1
ATOM 961 O O . VAL A 1 118 ? 17.437 3.249 -11.592 1.00 97.94 118 VAL A O 1
ATOM 964 N N . GLN A 1 119 ? 19.210 2.185 -12.442 1.00 96.69 119 GLN A N 1
ATOM 965 C CA . GLN A 1 119 ? 18.996 2.687 -13.803 1.00 96.69 119 GLN A CA 1
ATOM 966 C C . GLN A 1 119 ? 17.705 2.150 -14.438 1.00 96.69 119 GLN A C 1
ATOM 968 O O . GLN A 1 119 ? 17.021 2.905 -15.129 1.00 96.69 119 GLN A O 1
ATOM 973 N N . LEU A 1 120 ? 17.357 0.882 -14.191 1.00 97.44 120 LEU A N 1
ATOM 974 C CA . LEU A 1 120 ? 16.094 0.288 -14.637 1.00 97.44 120 LEU A CA 1
ATOM 975 C C . LEU A 1 120 ? 14.901 1.035 -14.033 1.00 97.44 120 LEU A C 1
ATOM 977 O O . LEU A 1 120 ? 13.991 1.412 -14.770 1.00 97.44 120 LEU A O 1
ATOM 981 N N . LEU A 1 121 ? 14.920 1.288 -12.719 1.00 98.31 121 LEU A N 1
ATOM 982 C CA . LEU A 1 121 ? 13.872 2.059 -12.045 1.00 98.31 121 LEU A CA 1
ATOM 983 C C . LEU A 1 121 ? 13.730 3.456 -12.659 1.00 98.31 121 LEU A C 1
ATOM 985 O O . LEU A 1 121 ? 12.616 3.864 -12.968 1.00 98.31 121 LEU A O 1
ATOM 989 N N . GLY A 1 122 ? 14.844 4.147 -12.921 1.00 97.44 122 GLY A N 1
ATOM 990 C CA . GLY A 1 122 ? 14.828 5.454 -13.584 1.00 97.44 122 GLY A CA 1
ATOM 991 C C . GLY A 1 122 ? 14.216 5.417 -14.992 1.00 97.44 122 GLY A C 1
ATOM 992 O O . GLY A 1 122 ? 13.448 6.305 -15.357 1.00 97.44 122 GLY A O 1
ATOM 993 N N . ALA A 1 123 ? 14.488 4.368 -15.774 1.00 97.12 123 ALA A N 1
ATOM 994 C CA . ALA A 1 123 ? 13.874 4.196 -17.091 1.00 97.12 123 ALA A CA 1
ATOM 995 C C . ALA A 1 123 ? 12.356 3.947 -16.996 1.00 97.12 123 ALA A C 1
ATOM 997 O O . ALA A 1 123 ? 11.587 4.537 -17.754 1.00 97.12 123 ALA A O 1
ATOM 998 N N . LEU A 1 124 ? 11.906 3.134 -16.033 1.00 98.31 124 LEU A N 1
ATOM 999 C CA . LEU A 1 124 ? 10.475 2.951 -15.760 1.00 98.31 124 LEU A CA 1
ATOM 1000 C C . LEU A 1 124 ? 9.810 4.253 -15.295 1.00 98.31 124 LEU A C 1
ATOM 1002 O O . LEU A 1 124 ? 8.685 4.539 -15.705 1.00 98.31 124 LEU A O 1
ATOM 1006 N N . THR A 1 125 ? 10.511 5.071 -14.504 1.00 98.06 125 THR A N 1
ATOM 1007 C CA . THR A 1 125 ? 10.039 6.404 -14.104 1.00 98.06 125 THR A CA 1
ATOM 1008 C C . THR A 1 125 ? 9.805 7.274 -15.336 1.00 98.06 125 THR A C 1
ATOM 1010 O O . THR A 1 125 ? 8.756 7.907 -15.440 1.00 98.06 125 THR A O 1
ATOM 1013 N N . GLY A 1 126 ? 10.726 7.243 -16.306 1.00 96.38 126 GLY A N 1
ATOM 1014 C CA . GLY A 1 126 ? 10.572 7.933 -17.589 1.00 96.38 126 GLY A CA 1
ATOM 1015 C C . GLY A 1 126 ? 9.344 7.471 -18.383 1.00 96.38 126 GLY A C 1
ATOM 1016 O O . GLY A 1 126 ? 8.608 8.309 -18.902 1.00 96.38 126 GLY A O 1
ATOM 1017 N N . CYS A 1 127 ? 9.059 6.162 -18.416 1.00 97.06 127 CYS A N 1
ATOM 1018 C CA . CYS A 1 127 ? 7.838 5.636 -19.041 1.00 97.06 127 CYS A CA 1
ATOM 1019 C C . CYS A 1 127 ? 6.569 6.228 -18.414 1.00 97.06 127 CYS A C 1
ATOM 1021 O O . CYS A 1 127 ? 5.686 6.703 -19.127 1.00 97.06 127 CYS A O 1
ATOM 1023 N N . VAL A 1 128 ? 6.487 6.207 -17.081 1.00 97.38 128 VAL A N 1
ATOM 1024 C CA . VAL A 1 128 ? 5.331 6.718 -16.330 1.00 97.38 128 VAL A CA 1
ATOM 1025 C C . VAL A 1 128 ? 5.166 8.222 -16.548 1.00 97.38 128 VAL A C 1
ATOM 1027 O O . VAL A 1 128 ? 4.078 8.676 -16.896 1.00 97.38 128 VAL A O 1
ATOM 1030 N N . GLN A 1 129 ? 6.251 8.990 -16.427 1.00 95.69 129 GLN A N 1
ATOM 1031 C CA . GLN A 1 129 ? 6.244 10.440 -16.636 1.00 95.69 129 GLN A CA 1
ATOM 1032 C C . GLN A 1 129 ? 5.796 10.829 -18.045 1.00 95.69 129 GLN A C 1
ATOM 1034 O O . GLN A 1 129 ? 5.045 11.789 -18.202 1.00 95.69 129 GLN A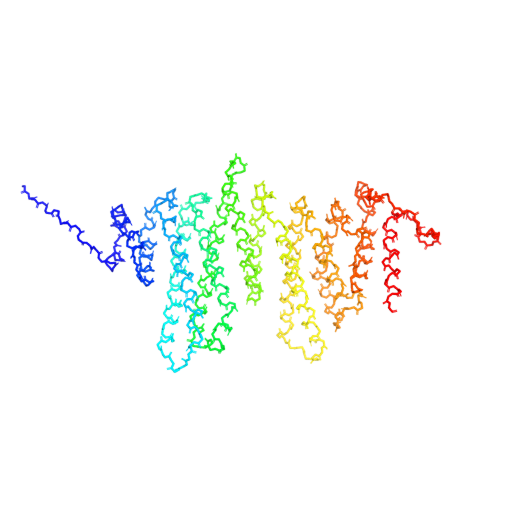 O 1
ATOM 1039 N N . HIS A 1 130 ? 6.223 10.087 -19.069 1.00 94.38 130 HIS A N 1
ATOM 1040 C CA . HIS A 1 130 ? 5.800 10.352 -20.439 1.00 94.38 130 HIS A CA 1
ATOM 1041 C C . HIS A 1 130 ? 4.285 10.182 -20.617 1.00 94.38 130 HIS A C 1
ATOM 1043 O O . HIS A 1 130 ? 3.637 11.051 -21.206 1.00 94.38 130 HIS A O 1
ATOM 1049 N N . VAL A 1 131 ? 3.709 9.098 -20.083 1.00 94.44 131 VAL A N 1
ATOM 1050 C CA . VAL A 1 131 ? 2.257 8.872 -20.140 1.00 94.44 131 VAL A CA 1
ATOM 1051 C C . VAL A 1 131 ? 1.519 10.010 -19.430 1.00 94.44 131 VAL A C 1
ATOM 1053 O O . VAL A 1 131 ? 0.601 10.588 -20.010 1.00 94.44 131 VAL A O 1
ATOM 1056 N N . CYS A 1 132 ? 1.982 10.395 -18.237 1.00 93.25 132 CYS A N 1
ATOM 1057 C CA . CYS A 1 132 ? 1.432 11.516 -17.476 1.00 93.25 132 CYS A CA 1
ATOM 1058 C C . CYS A 1 132 ? 1.485 12.853 -18.229 1.00 93.25 132 CYS A C 1
ATOM 1060 O O . CYS A 1 132 ? 0.563 13.653 -18.135 1.00 93.25 132 CYS A O 1
ATOM 1062 N N . ALA A 1 133 ? 2.568 13.118 -18.961 1.00 92.12 133 ALA A N 1
ATOM 1063 C CA . ALA A 1 133 ? 2.751 14.378 -19.679 1.00 92.12 133 ALA A CA 1
ATOM 1064 C C . ALA A 1 133 ? 1.927 14.468 -20.974 1.00 92.12 133 ALA A C 1
ATOM 1066 O O . ALA A 1 133 ? 1.692 15.568 -21.472 1.00 92.12 133 ALA A O 1
ATOM 1067 N N . THR A 1 134 ? 1.520 13.328 -21.537 1.00 87.62 134 THR A N 1
ATOM 1068 C CA . THR A 1 134 ? 0.919 13.259 -22.879 1.00 87.62 134 THR A CA 1
ATOM 1069 C C . THR A 1 134 ? -0.607 13.162 -22.844 1.00 87.62 134 THR A C 1
ATOM 1071 O O . THR A 1 134 ? -1.257 13.492 -23.835 1.00 87.62 134 THR A O 1
ATOM 1074 N N . GLN A 1 135 ? -1.194 12.714 -21.729 1.00 84.50 135 GLN A N 1
ATOM 1075 C CA . GLN A 1 135 ? -2.629 12.440 -21.617 1.00 84.50 135 GLN A CA 1
ATOM 1076 C C . GLN A 1 135 ? -3.249 13.164 -20.416 1.00 84.50 135 GLN A C 1
ATOM 1078 O O . GLN A 1 135 ? -2.764 13.038 -19.298 1.00 84.50 135 GLN A O 1
ATOM 1083 N N . GLU A 1 136 ? -4.359 13.877 -20.638 1.00 82.38 136 GLU A N 1
ATOM 1084 C CA . GLU A 1 136 ? -5.141 14.505 -19.556 1.00 82.38 136 GLU A CA 1
ATOM 1085 C C . GLU A 1 136 ? -6.042 13.498 -18.818 1.00 82.38 136 GLU A C 1
ATOM 1087 O O . GLU A 1 136 ? -6.329 13.665 -17.635 1.00 82.38 136 GLU A O 1
ATOM 1092 N N . SER A 1 137 ? -6.487 12.448 -19.515 1.00 86.94 137 SER A N 1
ATOM 1093 C CA . SER A 1 137 ? -7.293 11.353 -18.975 1.00 86.94 137 SER A CA 1
ATOM 1094 C C . SER A 1 137 ? -6.777 10.038 -19.535 1.00 86.94 137 SER A C 1
ATOM 1096 O O . SER A 1 137 ? -6.644 9.897 -20.750 1.00 86.94 137 SER A O 1
ATOM 1098 N N . ILE A 1 138 ? -6.506 9.079 -18.653 1.00 88.12 138 ILE A N 1
ATOM 1099 C CA . ILE A 1 138 ? -5.871 7.810 -19.011 1.00 88.12 138 ILE A CA 1
ATOM 1100 C C . ILE A 1 138 ? -6.912 6.690 -19.035 1.00 88.12 138 ILE A C 1
ATOM 1102 O O . ILE A 1 138 ? -7.670 6.524 -18.078 1.00 88.12 138 ILE A O 1
ATOM 1106 N N . ILE A 1 139 ? -6.893 5.910 -20.117 1.00 86.88 139 ILE A N 1
ATOM 1107 C CA . ILE A 1 139 ? -7.626 4.645 -20.270 1.00 86.88 139 ILE A CA 1
ATOM 1108 C C . ILE A 1 139 ? -6.642 3.510 -19.977 1.00 86.88 139 ILE A C 1
ATOM 1110 O O . ILE A 1 139 ? -5.549 3.495 -20.554 1.00 86.88 139 ILE A O 1
ATOM 1114 N N . LEU A 1 140 ? -6.996 2.597 -19.068 1.00 86.62 140 LEU A N 1
ATOM 1115 C CA . LEU A 1 140 ? -6.072 1.562 -18.600 1.00 86.62 140 LEU A CA 1
ATOM 1116 C C . LEU A 1 140 ? -5.730 0.563 -19.702 1.00 86.62 140 LEU A C 1
ATOM 1118 O O . LEU A 1 140 ? -4.564 0.190 -19.797 1.00 86.62 140 LEU A O 1
ATOM 1122 N N . GLU A 1 141 ? -6.672 0.213 -20.579 1.00 85.56 141 GLU A N 1
ATOM 1123 C CA . GLU A 1 141 ? -6.438 -0.690 -21.713 1.00 85.56 141 GLU A CA 1
ATOM 1124 C C . GLU A 1 141 ? -5.204 -0.281 -22.541 1.00 85.56 141 GLU A C 1
ATOM 1126 O O . GLU A 1 141 ? -4.371 -1.120 -22.895 1.00 85.56 141 GLU A O 1
ATOM 1131 N N . ASN A 1 142 ? -5.017 1.025 -22.759 1.00 88.19 142 ASN A N 1
ATOM 1132 C CA . ASN A 1 142 ? -3.931 1.585 -23.570 1.00 88.19 142 ASN A CA 1
ATOM 1133 C C . ASN A 1 142 ? -2.552 1.560 -22.896 1.00 88.19 142 ASN A C 1
ATOM 1135 O O . ASN A 1 142 ? -1.569 1.957 -23.533 1.00 88.19 142 ASN A O 1
ATOM 1139 N N . ILE A 1 143 ? -2.468 1.147 -21.626 1.00 92.25 143 ILE A N 1
ATOM 1140 C CA . ILE A 1 143 ? -1.221 1.109 -20.850 1.00 92.25 143 ILE A CA 1
ATOM 1141 C C . ILE A 1 143 ? -1.160 -0.021 -19.801 1.00 92.25 143 ILE A C 1
ATOM 1143 O O . ILE A 1 143 ? -0.337 0.054 -18.889 1.00 92.25 143 ILE A O 1
ATOM 1147 N N . HIS A 1 144 ? -2.032 -1.030 -19.836 1.00 91.00 144 HIS A N 1
ATOM 1148 C CA . HIS A 1 144 ? -2.249 -1.959 -18.714 1.00 91.00 144 HIS A CA 1
ATOM 1149 C C . HIS A 1 144 ? -0.994 -2.754 -18.294 1.00 91.00 144 HIS A C 1
ATOM 1151 O O . HIS A 1 144 ? -0.841 -3.108 -17.115 1.00 91.00 144 HIS A O 1
ATOM 1157 N N . SER A 1 145 ? -0.041 -2.981 -19.207 1.00 95.19 145 SER A N 1
ATOM 1158 C CA . SER A 1 145 ? 1.243 -3.615 -18.869 1.00 95.19 145 SER A CA 1
ATOM 1159 C C . SER A 1 145 ? 2.142 -2.720 -18.008 1.00 95.19 145 SER A C 1
ATOM 1161 O O . SER A 1 145 ? 3.004 -3.228 -17.287 1.00 95.19 145 SER A O 1
ATOM 1163 N N . LEU A 1 146 ? 1.973 -1.392 -18.064 1.00 97.00 146 LEU A N 1
ATOM 1164 C CA . LEU A 1 146 ? 2.824 -0.438 -17.354 1.00 97.00 146 LEU A CA 1
ATOM 1165 C C . LEU A 1 146 ? 2.583 -0.443 -15.837 1.00 97.00 146 LEU A C 1
ATOM 1167 O O . LEU A 1 146 ? 3.541 -0.745 -15.118 1.00 97.00 146 LEU A O 1
ATOM 1171 N N . PRO A 1 147 ? 1.367 -0.186 -15.310 1.00 96.56 147 PRO A N 1
ATOM 1172 C CA . PRO A 1 147 ? 1.126 -0.239 -13.872 1.00 96.56 147 PRO A CA 1
ATOM 1173 C C . PRO A 1 147 ? 1.497 -1.590 -13.262 1.00 96.56 147 PRO A C 1
ATOM 1175 O O . PRO A 1 147 ? 2.185 -1.623 -12.247 1.00 96.56 147 PRO A O 1
ATOM 1178 N N . SER A 1 148 ? 1.108 -2.700 -13.897 1.00 95.69 148 SER A N 1
ATOM 1179 C CA . SER A 1 148 ? 1.386 -4.053 -13.397 1.00 95.69 148 SER A CA 1
ATOM 1180 C C . SER A 1 148 ? 2.890 -4.334 -13.280 1.00 95.69 148 SER A C 1
ATOM 1182 O O . SER A 1 148 ? 3.361 -4.760 -12.223 1.00 95.69 148 SER A O 1
ATOM 1184 N N . SER A 1 149 ? 3.666 -4.015 -14.319 1.00 98.00 149 SER A N 1
ATOM 1185 C CA . SER A 1 149 ? 5.122 -4.209 -14.322 1.00 98.00 149 SER A CA 1
ATOM 1186 C C . SER A 1 149 ? 5.834 -3.306 -13.315 1.00 98.00 149 SER A C 1
ATOM 1188 O O . SER A 1 149 ? 6.733 -3.749 -12.599 1.00 98.00 149 SER A O 1
ATOM 1190 N N . VAL A 1 150 ? 5.423 -2.037 -13.229 1.00 98.50 150 VAL A N 1
ATOM 1191 C CA . VAL A 1 150 ? 6.004 -1.067 -12.293 1.00 98.50 150 VAL A CA 1
ATOM 1192 C C . VAL A 1 150 ? 5.711 -1.465 -10.846 1.00 98.50 150 VAL A C 1
ATOM 1194 O O . VAL A 1 150 ? 6.624 -1.451 -10.022 1.00 98.50 150 VAL A O 1
ATOM 1197 N N . LEU A 1 151 ? 4.480 -1.879 -10.530 1.00 98.56 151 LEU A N 1
ATOM 1198 C CA . LEU A 1 151 ? 4.102 -2.345 -9.191 1.00 98.56 151 LEU A CA 1
ATOM 1199 C C . LEU A 1 151 ? 4.917 -3.564 -8.762 1.00 98.56 151 LEU A C 1
ATOM 1201 O O . LEU A 1 151 ? 5.397 -3.600 -7.629 1.00 98.56 151 LEU A O 1
ATOM 1205 N N . HIS A 1 152 ? 5.128 -4.528 -9.664 1.00 98.44 152 HIS A N 1
ATOM 1206 C CA . HIS A 1 152 ? 5.978 -5.689 -9.389 1.00 98.44 152 HIS A CA 1
ATOM 1207 C C . HIS A 1 152 ? 7.409 -5.272 -9.045 1.00 98.44 152 HIS A C 1
ATOM 1209 O O . HIS A 1 152 ? 7.932 -5.652 -7.998 1.00 98.44 152 HIS A O 1
ATOM 1215 N N . VAL A 1 153 ? 8.029 -4.437 -9.882 1.00 98.62 153 VAL A N 1
ATOM 1216 C CA . VAL A 1 153 ? 9.407 -3.971 -9.672 1.00 98.62 153 VAL A CA 1
ATOM 1217 C C . VAL A 1 153 ? 9.534 -3.163 -8.374 1.00 98.62 153 VAL A C 1
ATOM 1219 O O . VAL A 1 153 ? 10.476 -3.379 -7.607 1.00 98.62 153 VAL A O 1
ATOM 1222 N N . ILE A 1 154 ? 8.576 -2.280 -8.072 1.00 98.62 154 ILE A N 1
ATOM 1223 C CA . ILE A 1 154 ? 8.531 -1.531 -6.807 1.00 98.62 154 ILE A CA 1
ATOM 1224 C C . ILE A 1 154 ? 8.453 -2.495 -5.617 1.00 98.62 154 ILE A C 1
ATOM 1226 O O . ILE A 1 154 ? 9.263 -2.398 -4.692 1.00 98.62 154 ILE A O 1
ATOM 1230 N N . LYS A 1 155 ? 7.510 -3.447 -5.643 1.00 98.56 155 LYS A N 1
ATOM 1231 C CA . LYS A 1 155 ? 7.317 -4.430 -4.569 1.00 98.56 155 LYS A CA 1
ATOM 1232 C C . LYS A 1 155 ? 8.588 -5.237 -4.336 1.00 98.56 155 LYS A C 1
ATOM 1234 O O . LYS A 1 155 ? 9.083 -5.274 -3.210 1.00 98.56 155 LYS A O 1
ATOM 1239 N N . SER A 1 156 ? 9.149 -5.830 -5.388 1.00 98.31 156 SER A N 1
ATOM 1240 C CA . SER A 1 156 ? 10.380 -6.620 -5.313 1.00 98.31 156 SER A CA 1
ATOM 1241 C C . SER A 1 156 ? 11.558 -5.790 -4.794 1.00 98.31 156 SER A C 1
ATOM 1243 O O . SER A 1 156 ? 12.328 -6.270 -3.960 1.00 98.31 156 SER A O 1
ATOM 1245 N N . THR A 1 157 ? 11.653 -4.515 -5.188 1.00 98.44 157 THR A N 1
ATOM 1246 C CA . THR A 1 157 ? 12.668 -3.593 -4.660 1.00 98.44 157 THR A CA 1
ATOM 1247 C C . THR A 1 157 ? 12.515 -3.379 -3.156 1.00 98.44 157 THR A C 1
ATOM 1249 O O . THR A 1 157 ? 13.482 -3.541 -2.410 1.00 98.44 157 THR A O 1
ATOM 1252 N N . PHE A 1 158 ? 11.315 -3.042 -2.676 1.00 98.25 158 PHE A N 1
ATOM 1253 C CA . PHE A 1 158 ? 11.106 -2.801 -1.248 1.00 98.25 158 PHE A CA 1
ATOM 1254 C C . PHE A 1 158 ? 11.253 -4.063 -0.407 1.00 98.25 158 PHE A C 1
ATOM 1256 O O . PHE A 1 158 ? 11.798 -3.982 0.692 1.00 98.25 158 PHE A O 1
ATOM 1263 N N . VAL A 1 159 ? 10.852 -5.228 -0.922 1.00 97.62 159 VAL A N 1
ATOM 1264 C CA . VAL A 1 159 ? 11.097 -6.518 -0.262 1.00 97.62 159 VAL A CA 1
ATOM 1265 C C . VAL A 1 159 ? 12.598 -6.752 -0.096 1.00 97.62 159 VAL A C 1
ATOM 1267 O O . VAL A 1 159 ? 13.044 -7.088 1.003 1.00 97.62 159 VAL A O 1
ATOM 1270 N N . HIS A 1 160 ? 13.394 -6.519 -1.144 1.00 96.62 160 HIS A N 1
ATOM 1271 C CA . HIS A 1 160 ? 14.852 -6.628 -1.065 1.00 96.62 160 HIS A CA 1
ATOM 1272 C C . HIS A 1 160 ? 15.446 -5.639 -0.057 1.00 96.62 160 HIS A C 1
ATOM 1274 O O . HIS A 1 160 ? 16.244 -6.025 0.795 1.00 96.62 160 HIS A O 1
ATOM 1280 N N . CYS A 1 161 ? 15.017 -4.373 -0.085 1.00 96.06 161 CYS A N 1
ATOM 1281 C 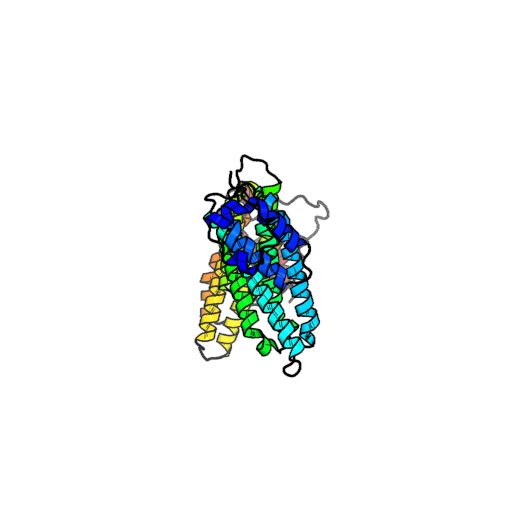CA . CYS A 1 161 ? 15.467 -3.360 0.871 1.00 96.06 161 CYS A CA 1
ATOM 1282 C C . CYS A 1 161 ? 15.109 -3.726 2.321 1.00 96.06 161 CYS A C 1
ATOM 1284 O O . CYS A 1 161 ? 15.971 -3.625 3.196 1.00 96.06 161 CYS A O 1
ATOM 1286 N N . LYS A 1 162 ? 13.880 -4.194 2.581 1.00 95.25 162 LYS A N 1
ATOM 1287 C CA . LYS A 1 162 ? 13.412 -4.632 3.908 1.00 95.25 162 LYS A CA 1
ATOM 1288 C C . LYS A 1 162 ? 14.238 -5.799 4.444 1.00 95.25 162 LYS A C 1
ATOM 1290 O O . LYS A 1 162 ? 14.600 -5.810 5.615 1.00 95.25 162 LYS A O 1
ATOM 1295 N N . ASN A 1 163 ? 14.572 -6.751 3.577 1.00 94.50 163 ASN A N 1
ATOM 1296 C CA . ASN A 1 163 ? 15.330 -7.948 3.938 1.00 94.50 163 ASN A CA 1
ATOM 1297 C C . ASN A 1 163 ? 16.850 -7.765 3.807 1.00 94.50 163 ASN A C 1
ATOM 1299 O O . ASN A 1 163 ? 17.607 -8.706 4.027 1.00 94.50 163 ASN A O 1
ATOM 1303 N N . SER A 1 164 ? 17.327 -6.571 3.455 1.00 92.88 164 SER A N 1
ATOM 1304 C CA . SER A 1 164 ? 18.733 -6.352 3.110 1.00 92.88 164 SER A CA 1
ATOM 1305 C C . SER A 1 164 ? 19.695 -6.724 4.248 1.00 92.88 164 SER A C 1
ATOM 1307 O O . SER A 1 164 ? 20.750 -7.305 3.997 1.00 92.88 164 SER A O 1
ATOM 1309 N N . GLU A 1 165 ? 19.333 -6.472 5.508 1.00 90.56 165 GLU A N 1
ATOM 1310 C CA . GLU A 1 165 ? 20.169 -6.831 6.661 1.00 90.56 165 GLU A CA 1
ATOM 1311 C C . GLU A 1 165 ? 20.456 -8.337 6.739 1.00 90.56 165 GLU A C 1
ATOM 1313 O O . GLU A 1 165 ? 21.606 -8.737 6.964 1.00 90.56 165 GLU A O 1
ATOM 1318 N N . SER A 1 166 ? 19.443 -9.168 6.474 1.00 91.38 166 SER A N 1
ATOM 1319 C CA . SER A 1 166 ? 19.588 -10.624 6.454 1.00 91.38 166 SER A CA 1
ATOM 1320 C C . SER A 1 166 ? 20.288 -11.105 5.182 1.00 91.38 166 SER A C 1
ATOM 1322 O O . SER A 1 166 ? 21.201 -11.929 5.268 1.00 91.38 166 SER A O 1
ATOM 1324 N N . VAL A 1 167 ? 19.944 -10.541 4.018 1.00 92.62 167 VAL A N 1
ATOM 1325 C CA . VAL A 1 167 ? 20.546 -10.889 2.718 1.00 92.62 167 VAL A CA 1
ATOM 1326 C C . VAL A 1 167 ? 22.058 -10.665 2.734 1.00 92.62 167 VAL A C 1
ATOM 1328 O O . VAL A 1 167 ? 22.821 -11.565 2.386 1.00 92.62 167 VAL A O 1
ATOM 1331 N N . TYR A 1 168 ? 22.514 -9.507 3.213 1.00 92.62 168 TYR A N 1
ATOM 1332 C CA . TYR A 1 168 ? 23.934 -9.148 3.234 1.00 92.62 168 TYR A CA 1
ATOM 1333 C C . TYR A 1 168 ? 24.659 -9.562 4.526 1.00 92.62 168 TYR A C 1
ATOM 1335 O O . TYR A 1 168 ? 25.806 -9.163 4.736 1.00 92.62 168 TYR A O 1
ATOM 1343 N N . SER A 1 169 ? 24.025 -10.361 5.397 1.00 87.50 169 SER A N 1
ATOM 1344 C CA . SER A 1 169 ? 24.635 -10.947 6.607 1.00 87.50 169 SER A CA 1
ATOM 1345 C C . SER A 1 169 ? 25.381 -9.925 7.486 1.00 87.50 169 SER A C 1
ATOM 1347 O O . SER A 1 169 ? 26.516 -10.156 7.910 1.00 87.50 169 SER A O 1
ATOM 1349 N N . GLY A 1 170 ? 24.777 -8.750 7.702 1.00 82.88 170 GLY A N 1
ATOM 1350 C CA . GLY A 1 170 ? 25.369 -7.659 8.492 1.00 82.88 170 GLY A CA 1
ATOM 1351 C C . GLY A 1 170 ? 26.477 -6.849 7.791 1.00 82.88 170 GLY A C 1
ATOM 1352 O O . GLY A 1 170 ? 27.065 -5.950 8.391 1.00 82.88 170 GLY A O 1
ATOM 1353 N N . ARG A 1 171 ? 26.772 -7.110 6.509 1.00 88.88 171 ARG A N 1
ATOM 1354 C CA . ARG A 1 171 ? 27.817 -6.420 5.717 1.00 88.88 171 ARG A CA 1
ATOM 1355 C C . ARG A 1 171 ? 27.261 -5.306 4.823 1.00 88.88 171 ARG A C 1
ATOM 1357 O O . ARG A 1 171 ? 27.873 -4.929 3.825 1.00 88.88 171 ARG A O 1
ATOM 1364 N N . LEU A 1 172 ? 26.120 -4.742 5.219 1.00 90.12 172 LEU A N 1
ATOM 1365 C CA . LEU A 1 172 ? 25.404 -3.680 4.504 1.00 90.12 172 LEU A CA 1
ATOM 1366 C C . LEU A 1 172 ? 26.265 -2.457 4.184 1.00 90.12 172 LEU A C 1
ATOM 1368 O O . LEU A 1 172 ? 26.094 -1.852 3.132 1.00 90.12 172 LEU A O 1
ATOM 1372 N N . HIS A 1 173 ? 27.211 -2.109 5.057 1.00 90.94 173 HIS A N 1
ATOM 1373 C CA . HIS A 1 173 ? 28.091 -0.948 4.888 1.00 90.94 173 HIS A CA 1
ATOM 1374 C C . HIS A 1 173 ? 28.899 -0.959 3.575 1.00 90.94 173 HIS A C 1
ATOM 1376 O O . HIS A 1 173 ? 29.379 0.087 3.153 1.00 90.94 173 HIS A O 1
ATOM 1382 N N . LEU A 1 174 ? 29.049 -2.115 2.916 1.00 92.56 174 LEU A N 1
ATOM 1383 C CA . LEU A 1 174 ? 29.746 -2.238 1.630 1.00 92.56 174 LEU A CA 1
ATOM 1384 C C . LEU A 1 174 ? 28.899 -1.801 0.423 1.00 92.56 174 LEU A C 1
ATOM 1386 O O . LEU A 1 174 ? 29.450 -1.621 -0.666 1.00 92.56 174 LEU A O 1
ATOM 1390 N N . VAL A 1 175 ? 27.579 -1.675 0.594 1.00 94.38 175 VAL A N 1
ATOM 1391 C CA . VAL A 1 175 ? 26.593 -1.411 -0.474 1.00 94.38 175 VAL A CA 1
ATOM 1392 C C . VAL A 1 175 ? 25.468 -0.455 -0.045 1.00 94.38 175 VAL A C 1
ATOM 1394 O O . VAL A 1 175 ? 24.500 -0.265 -0.781 1.00 94.38 175 VAL A O 1
ATOM 1397 N N . SER A 1 176 ? 25.559 0.137 1.148 1.00 94.31 176 SER A N 1
ATO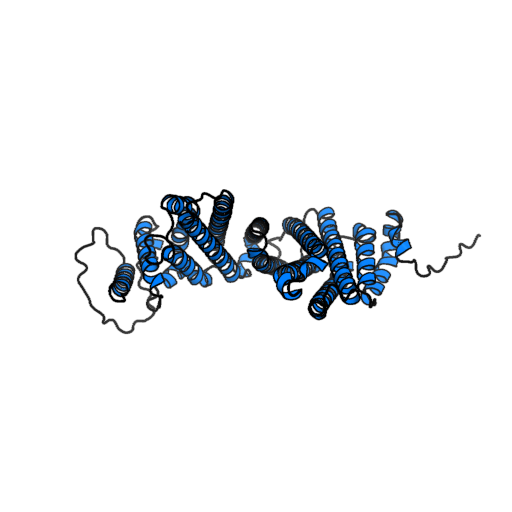M 1398 C CA . SER A 1 176 ? 24.478 0.919 1.761 1.00 94.31 176 SER A CA 1
ATOM 1399 C C . SER A 1 176 ? 24.107 2.164 0.959 1.00 94.31 176 SER A C 1
ATOM 1401 O O . SER A 1 176 ? 22.937 2.530 0.905 1.00 94.31 176 SER A O 1
ATOM 1403 N N . ASP A 1 177 ? 25.082 2.787 0.302 1.00 96.69 177 ASP A N 1
ATOM 1404 C CA . ASP A 1 177 ? 24.885 3.925 -0.591 1.00 96.69 177 ASP A CA 1
ATOM 1405 C C . ASP A 1 177 ? 23.992 3.565 -1.788 1.00 96.69 177 ASP A C 1
ATOM 1407 O O . ASP A 1 177 ? 23.041 4.287 -2.094 1.00 96.69 177 ASP A O 1
ATOM 1411 N N . LEU A 1 178 ? 24.237 2.408 -2.410 1.00 97.44 178 LEU A N 1
ATOM 1412 C CA . LEU A 1 178 ? 23.452 1.915 -3.541 1.00 97.44 178 LEU A CA 1
ATOM 1413 C C . LEU A 1 178 ? 22.075 1.407 -3.116 1.00 97.44 178 LEU A C 1
ATOM 1415 O O . LEU A 1 178 ? 21.101 1.658 -3.815 1.00 97.44 178 LEU A O 1
ATOM 1419 N N . LEU A 1 179 ? 21.959 0.756 -1.955 1.00 96.38 179 LEU A N 1
ATOM 1420 C CA . LEU A 1 179 ? 20.656 0.371 -1.400 1.00 96.38 179 LEU A CA 1
ATOM 1421 C C . LEU A 1 179 ? 19.794 1.597 -1.083 1.00 96.38 179 LEU A C 1
ATOM 1423 O O . LEU A 1 179 ? 18.591 1.592 -1.343 1.00 96.38 179 LEU A O 1
ATOM 1427 N N . GLN A 1 180 ? 20.400 2.669 -0.566 1.00 96.44 180 GLN A N 1
ATOM 1428 C CA . GLN A 1 180 ? 19.694 3.924 -0.332 1.00 96.44 180 GLN A CA 1
ATOM 1429 C C . GLN A 1 180 ? 19.275 4.591 -1.649 1.00 96.44 180 GLN A C 1
ATOM 1431 O O . GLN A 1 180 ? 18.173 5.134 -1.725 1.00 96.44 180 GLN A O 1
ATOM 1436 N N . ALA A 1 181 ? 20.130 4.563 -2.677 1.00 98.19 181 ALA A N 1
ATOM 1437 C CA . ALA A 1 181 ? 19.780 5.050 -4.011 1.00 98.19 181 ALA A CA 1
ATOM 1438 C C . ALA A 1 181 ? 18.616 4.245 -4.611 1.00 98.19 181 ALA A C 1
ATOM 1440 O O . ALA A 1 181 ? 17.646 4.835 -5.078 1.00 98.19 181 ALA A O 1
ATOM 1441 N N . LEU A 1 182 ? 18.666 2.916 -4.502 1.00 98.00 182 LEU A N 1
ATOM 1442 C CA . LEU A 1 182 ? 17.627 2.004 -4.972 1.00 98.00 182 LEU A CA 1
ATOM 1443 C C . LEU A 1 182 ? 16.281 2.269 -4.286 1.00 98.00 182 LEU A C 1
ATOM 1445 O O . LEU A 1 182 ? 15.265 2.416 -4.960 1.00 98.00 182 LEU A O 1
ATOM 1449 N N . PHE A 1 183 ? 16.280 2.416 -2.958 1.00 97.69 183 PHE A N 1
ATOM 1450 C CA . PHE A 1 183 ? 15.073 2.753 -2.203 1.00 97.69 183 PHE A CA 1
ATOM 1451 C C . PHE A 1 183 ? 14.485 4.107 -2.626 1.00 97.69 183 PHE A C 1
ATOM 1453 O O . PHE A 1 183 ? 13.275 4.225 -2.816 1.00 97.69 183 PHE A O 1
ATOM 1460 N N . LYS A 1 184 ? 15.331 5.135 -2.794 1.00 97.88 184 LYS A N 1
ATOM 1461 C CA . LYS A 1 184 ? 14.893 6.474 -3.226 1.00 97.88 184 LYS A CA 1
ATOM 1462 C C . LYS A 1 184 ? 14.293 6.457 -4.628 1.00 97.88 184 LYS A C 1
ATOM 1464 O O . LYS A 1 184 ? 13.268 7.101 -4.843 1.00 97.88 184 LYS A O 1
ATOM 1469 N N . GLU A 1 185 ? 14.907 5.728 -5.555 1.00 98.44 185 GLU A N 1
ATOM 1470 C CA . GLU A 1 185 ? 14.417 5.633 -6.929 1.00 98.44 185 GLU A CA 1
ATOM 1471 C C . GLU A 1 185 ? 13.089 4.865 -6.988 1.00 98.44 185 GLU A C 1
ATOM 1473 O O . GLU A 1 185 ? 12.149 5.324 -7.628 1.00 98.44 185 GLU A O 1
ATOM 1478 N N . ALA A 1 186 ? 12.946 3.770 -6.231 1.00 98.50 186 ALA A N 1
ATOM 1479 C CA . ALA A 1 186 ? 11.678 3.043 -6.125 1.00 98.50 186 ALA A CA 1
ATOM 1480 C C . ALA A 1 186 ? 10.565 3.886 -5.482 1.00 98.50 186 ALA A C 1
ATOM 1482 O O . ALA A 1 186 ? 9.426 3.863 -5.944 1.00 98.50 186 ALA A O 1
ATOM 1483 N N . TYR A 1 187 ? 10.888 4.677 -4.454 1.00 97.81 187 TYR A N 1
ATOM 1484 C CA . TYR A 1 187 ? 9.950 5.633 -3.860 1.00 97.81 187 TYR A CA 1
ATOM 1485 C C . TYR A 1 187 ? 9.508 6.705 -4.869 1.00 97.81 187 TYR A C 1
ATOM 1487 O O . TYR A 1 187 ? 8.320 7.020 -4.961 1.00 97.81 187 TYR A O 1
ATOM 1495 N N . SER A 1 188 ? 10.449 7.248 -5.648 1.00 97.81 188 SER A N 1
ATOM 1496 C CA . SER A 1 188 ? 10.160 8.207 -6.721 1.00 97.81 188 SER A CA 1
ATOM 1497 C C . SER A 1 188 ? 9.243 7.595 -7.783 1.00 97.81 188 SER A C 1
ATOM 1499 O O . SER A 1 188 ? 8.214 8.183 -8.120 1.00 97.81 188 SER A O 1
ATOM 1501 N N . LEU A 1 189 ? 9.562 6.380 -8.238 1.00 98.62 189 LEU A N 1
ATOM 1502 C CA . LEU A 1 189 ? 8.769 5.630 -9.205 1.00 98.62 189 LEU A CA 1
ATOM 1503 C C . LEU A 1 189 ? 7.351 5.354 -8.689 1.00 98.62 189 LEU A C 1
ATOM 1505 O O . LEU A 1 189 ? 6.388 5.594 -9.413 1.00 98.62 189 LEU A O 1
ATOM 1509 N N . GLN A 1 190 ? 7.195 4.926 -7.429 1.00 98.38 190 GLN A N 1
ATOM 1510 C CA . GLN A 1 190 ? 5.868 4.735 -6.837 1.00 98.38 190 GLN A CA 1
ATOM 1511 C C . GLN A 1 190 ? 5.077 6.041 -6.817 1.00 98.38 190 GLN A C 1
ATOM 1513 O O . GLN A 1 190 ? 3.904 6.047 -7.181 1.00 98.38 190 GLN A O 1
ATOM 1518 N N . LYS A 1 191 ? 5.703 7.155 -6.423 1.00 97.44 191 LYS A N 1
ATOM 1519 C CA . LYS A 1 191 ? 5.036 8.460 -6.414 1.00 97.44 191 LYS A CA 1
ATOM 1520 C C . LYS A 1 191 ? 4.537 8.839 -7.814 1.00 97.44 191 LYS A C 1
ATOM 1522 O O . LYS A 1 191 ? 3.388 9.242 -7.951 1.00 97.44 191 LYS A O 1
ATOM 1527 N N . GLN A 1 192 ? 5.374 8.671 -8.836 1.00 97.88 192 GLN A N 1
ATOM 1528 C CA . GLN A 1 192 ? 5.000 8.937 -10.229 1.00 97.88 192 GLN A CA 1
ATOM 1529 C C . GLN A 1 192 ? 3.876 8.011 -10.706 1.00 97.88 192 GLN A C 1
ATOM 1531 O O . GLN A 1 192 ? 2.940 8.460 -11.361 1.00 97.88 192 GLN A O 1
ATOM 1536 N N . LEU A 1 193 ? 3.913 6.730 -10.330 1.00 98.12 193 LEU A N 1
ATOM 1537 C CA . LEU A 1 193 ? 2.834 5.796 -10.644 1.00 98.12 193 LEU A CA 1
ATOM 1538 C C . LEU A 1 193 ? 1.517 6.213 -9.974 1.00 98.12 193 LEU A C 1
ATOM 1540 O O . LEU A 1 193 ? 0.459 6.127 -10.587 1.00 98.12 193 LEU A O 1
ATOM 1544 N N . MET A 1 194 ? 1.562 6.678 -8.726 1.00 97.44 194 MET A N 1
ATOM 1545 C CA . MET A 1 194 ? 0.374 7.177 -8.030 1.00 97.44 194 MET A CA 1
ATOM 1546 C C . MET A 1 194 ? -0.203 8.424 -8.719 1.00 97.44 194 MET A C 1
ATOM 1548 O O . MET A 1 194 ? -1.421 8.549 -8.810 1.00 97.44 194 MET A O 1
ATOM 1552 N N . GLU A 1 195 ? 0.648 9.313 -9.245 1.00 96.25 195 GLU A N 1
ATOM 1553 C CA . GLU A 1 195 ? 0.227 10.458 -10.069 1.00 96.25 195 GLU A CA 1
ATOM 1554 C C . GLU A 1 195 ? -0.462 9.989 -11.367 1.00 96.25 195 GLU A C 1
ATOM 1556 O O . GLU A 1 195 ? -1.541 10.481 -11.694 1.00 96.25 195 GLU A O 1
ATOM 1561 N N . LEU A 1 196 ? 0.090 8.979 -12.052 1.00 96.31 196 LEU A N 1
ATOM 1562 C CA . LEU A 1 196 ? -0.526 8.353 -13.230 1.00 96.31 196 LEU A CA 1
ATOM 1563 C C . LEU A 1 196 ? -1.913 7.780 -12.913 1.00 96.31 196 LEU A C 1
ATOM 1565 O O . LEU A 1 196 ? -2.893 8.079 -13.591 1.00 96.31 196 LEU A O 1
ATOM 1569 N N . LEU A 1 197 ? -2.010 6.971 -11.858 1.00 96.38 197 LEU A N 1
ATOM 1570 C CA . LEU A 1 197 ? -3.254 6.323 -11.436 1.00 96.38 197 LEU A CA 1
ATOM 1571 C C . LEU A 1 197 ? -4.317 7.343 -10.985 1.00 96.38 197 LEU A C 1
ATOM 1573 O O . LEU A 1 197 ? -5.517 7.120 -11.144 1.00 96.38 197 LEU A O 1
ATOM 1577 N N . ASP A 1 198 ? -3.899 8.508 -10.487 1.00 94.94 198 ASP A N 1
ATOM 1578 C CA . ASP A 1 198 ? -4.807 9.615 -10.190 1.00 94.94 198 ASP A CA 1
ATOM 1579 C C . ASP A 1 198 ? -5.488 10.198 -11.440 1.00 94.94 198 ASP A C 1
ATOM 1581 O O . ASP A 1 198 ? -6.599 10.719 -11.312 1.00 94.94 198 ASP A O 1
ATOM 1585 N N . MET A 1 199 ? -4.898 10.050 -12.629 1.00 93.50 199 MET A N 1
ATOM 1586 C CA . MET A 1 199 ? -5.458 10.497 -13.916 1.00 93.50 199 MET A CA 1
ATOM 1587 C C . MET A 1 199 ? -6.264 9.421 -14.654 1.00 93.50 199 MET A C 1
ATOM 1589 O O . MET A 1 199 ? -6.888 9.710 -15.674 1.00 93.50 199 MET A O 1
ATOM 1593 N N . VAL A 1 200 ? -6.283 8.185 -14.146 1.00 92.12 200 VAL A N 1
ATOM 1594 C CA . VAL A 1 200 ? -7.103 7.109 -14.719 1.00 92.12 200 VAL A CA 1
ATOM 1595 C C . VAL A 1 200 ? -8.582 7.434 -14.535 1.00 92.12 200 VAL A C 1
ATOM 1597 O O . VAL A 1 200 ? -9.030 7.706 -13.417 1.00 92.12 200 VAL A O 1
ATOM 1600 N N . CYS A 1 201 ? -9.355 7.379 -15.612 1.00 84.44 201 CYS A N 1
ATOM 1601 C CA . CYS A 1 201 ? -10.806 7.527 -15.571 1.00 84.44 201 CYS A CA 1
ATOM 1602 C C . CYS A 1 201 ? -11.441 6.208 -16.003 1.00 84.44 201 CYS A C 1
ATOM 1604 O O . CYS A 1 201 ? -11.061 5.656 -17.026 1.00 84.44 201 CYS A O 1
ATOM 1606 N N . MET A 1 202 ? -12.413 5.718 -15.231 1.00 82.50 202 MET A N 1
ATOM 1607 C CA . MET A 1 202 ? -13.205 4.548 -15.614 1.00 82.50 202 MET A CA 1
ATOM 1608 C C . MET A 1 202 ? -14.638 5.006 -15.853 1.00 82.50 202 MET A C 1
ATOM 1610 O O . MET A 1 202 ? -15.227 5.630 -14.966 1.00 82.50 202 MET A O 1
ATOM 1614 N N . ASP A 1 203 ? -15.170 4.749 -17.048 1.00 69.38 203 ASP A N 1
ATOM 1615 C CA . ASP A 1 203 ? -16.547 5.100 -17.388 1.00 69.38 203 ASP A CA 1
ATOM 1616 C C . ASP A 1 203 ? -17.501 4.027 -16.832 1.00 69.38 203 ASP A C 1
ATOM 1618 O O . ASP A 1 203 ? -17.450 2.880 -17.272 1.00 69.38 203 ASP A O 1
ATOM 1622 N N . PRO A 1 204 ? -18.393 4.358 -15.879 1.00 64.31 204 PRO A N 1
ATOM 1623 C CA . PRO A 1 204 ? -19.354 3.400 -15.333 1.00 64.31 204 PRO A CA 1
ATOM 1624 C C . PRO A 1 204 ? -20.406 2.919 -16.349 1.00 64.31 204 PRO A C 1
ATOM 1626 O O . PRO A 1 204 ? -21.198 2.040 -16.014 1.00 64.31 204 PRO A O 1
ATOM 1629 N N . LEU A 1 205 ? -20.468 3.512 -17.548 1.00 65.56 205 LEU A N 1
ATOM 1630 C CA . LEU A 1 205 ? -21.383 3.126 -18.626 1.00 65.56 205 LEU A CA 1
ATOM 1631 C C . LEU A 1 205 ? -20.793 2.074 -19.574 1.00 65.56 205 LEU A C 1
ATOM 1633 O O . LEU A 1 205 ? -21.533 1.519 -20.389 1.00 65.56 205 LEU A O 1
ATOM 1637 N N . ILE A 1 206 ? -19.489 1.812 -19.480 1.00 63.88 206 ILE A N 1
ATOM 1638 C CA . ILE A 1 206 ? -18.766 0.888 -20.348 1.00 63.88 206 ILE A CA 1
ATOM 1639 C C . ILE A 1 206 ? -18.408 -0.350 -19.518 1.00 63.88 206 ILE A C 1
ATOM 1641 O O . ILE A 1 206 ? -17.620 -0.279 -18.579 1.00 63.88 206 ILE A O 1
ATOM 1645 N N . ASP A 1 207 ? -19.026 -1.490 -19.837 1.00 57.19 207 ASP A N 1
ATOM 1646 C CA . ASP A 1 207 ? -18.775 -2.778 -19.172 1.00 57.19 207 ASP A CA 1
ATOM 1647 C C . ASP A 1 207 ? -17.499 -3.440 -19.723 1.00 57.19 207 ASP A C 1
ATOM 1649 O O . ASP A 1 207 ? -17.523 -4.506 -20.338 1.00 57.19 207 ASP A O 1
ATOM 1653 N N . GLU A 1 208 ? -16.367 -2.756 -19.564 1.00 64.81 208 GLU A N 1
ATOM 1654 C CA . GLU A 1 208 ? -15.042 -3.281 -19.895 1.00 64.81 208 GLU A CA 1
ATOM 1655 C C . GLU A 1 208 ? -14.469 -4.010 -18.678 1.00 64.81 208 GLU A C 1
ATOM 1657 O O . GLU A 1 208 ? -13.723 -3.455 -17.872 1.00 64.81 208 GLU A O 1
ATOM 1662 N N . ASN A 1 209 ? -14.841 -5.285 -18.535 1.00 73.44 209 ASN A N 1
ATOM 1663 C CA . ASN A 1 209 ? -14.443 -6.125 -17.402 1.00 73.44 209 ASN A CA 1
ATOM 1664 C C . ASN A 1 209 ? -12.915 -6.158 -17.175 1.00 73.44 209 ASN A C 1
ATOM 1666 O O . ASN A 1 209 ? -12.464 -6.236 -16.033 1.00 73.44 209 ASN A O 1
ATOM 1670 N N . ASP A 1 210 ? -12.118 -6.051 -18.240 1.00 81.94 210 ASP A N 1
ATOM 1671 C CA . ASP A 1 210 ? -10.656 -6.105 -18.153 1.00 81.94 210 ASP A CA 1
ATOM 1672 C C . ASP A 1 210 ? -10.064 -4.870 -17.449 1.00 81.94 210 ASP A C 1
ATOM 1674 O O . ASP A 1 210 ? -9.194 -5.022 -16.589 1.00 81.94 210 ASP A O 1
ATOM 1678 N N . ASP A 1 211 ? -10.573 -3.661 -17.705 1.00 84.88 211 ASP A N 1
ATOM 1679 C CA . ASP A 1 211 ? -10.106 -2.435 -17.038 1.00 84.88 211 ASP A CA 1
ATOM 1680 C C . ASP A 1 211 ? -10.490 -2.403 -15.552 1.00 84.88 211 ASP A C 1
ATOM 1682 O O . ASP A 1 211 ? -9.694 -1.992 -14.698 1.00 84.88 211 ASP A O 1
ATOM 1686 N N . ILE A 1 212 ? -11.667 -2.943 -15.219 1.00 89.81 212 ILE A N 1
ATOM 1687 C CA . ILE A 1 212 ? -12.109 -3.134 -13.832 1.00 89.81 212 ILE A CA 1
ATOM 1688 C C . ILE A 1 212 ? -11.149 -4.077 -13.101 1.00 89.81 212 ILE A C 1
ATOM 1690 O O . ILE A 1 212 ? -10.653 -3.741 -12.020 1.00 89.81 212 ILE A O 1
ATOM 1694 N N . LEU A 1 213 ? -10.853 -5.235 -13.700 1.00 90.81 213 LEU A N 1
ATOM 1695 C CA . LEU A 1 213 ? -9.929 -6.220 -13.142 1.00 90.81 213 LEU A CA 1
ATOM 1696 C C . LEU A 1 213 ? -8.520 -5.640 -12.987 1.00 90.81 213 LEU A C 1
ATOM 1698 O O . LEU A 1 213 ? -7.906 -5.809 -11.931 1.00 90.81 213 LEU A O 1
ATOM 1702 N N . ASN A 1 214 ? -8.031 -4.902 -13.985 1.00 91.44 214 ASN A N 1
ATOM 1703 C CA . ASN A 1 214 ? -6.736 -4.229 -13.938 1.00 91.44 214 ASN A CA 1
ATOM 1704 C C . ASN A 1 214 ? -6.658 -3.253 -12.758 1.00 91.44 214 ASN A C 1
ATOM 1706 O O . ASN A 1 214 ? -5.697 -3.292 -11.986 1.00 91.44 214 ASN A O 1
ATOM 1710 N N . MET A 1 215 ? -7.684 -2.422 -12.551 1.00 94.50 215 MET A N 1
ATOM 1711 C CA . MET A 1 215 ? -7.700 -1.473 -11.437 1.00 94.50 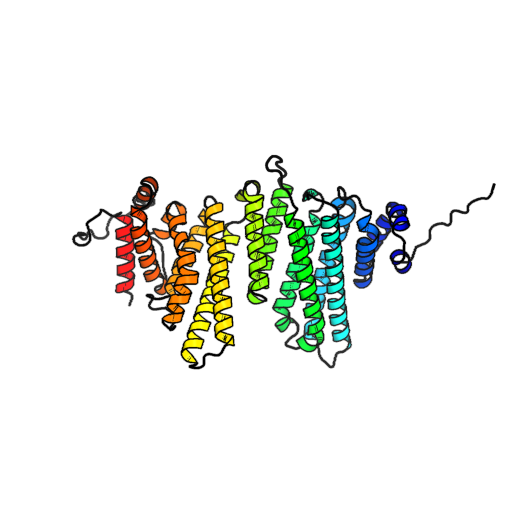215 MET A CA 1
ATOM 1712 C C . MET A 1 215 ? -7.789 -2.168 -10.069 1.00 94.50 215 MET A C 1
ATOM 1714 O O . MET A 1 215 ? -7.126 -1.759 -9.112 1.00 94.50 215 MET A O 1
ATOM 1718 N N . VAL A 1 216 ? -8.553 -3.259 -9.966 1.00 95.38 216 VAL A N 1
ATOM 1719 C CA . VAL A 1 216 ? -8.602 -4.091 -8.752 1.00 95.38 216 VAL A CA 1
ATOM 1720 C C . VAL A 1 216 ? -7.222 -4.681 -8.448 1.00 95.38 216 VAL A C 1
ATOM 1722 O O . VAL A 1 216 ? -6.752 -4.584 -7.313 1.00 95.38 216 VAL A O 1
ATOM 1725 N N . VAL A 1 217 ? -6.535 -5.237 -9.451 1.00 95.31 217 VAL A N 1
ATOM 1726 C CA . VAL A 1 217 ? -5.169 -5.771 -9.309 1.00 95.31 217 VAL A CA 1
ATOM 1727 C C . VAL A 1 217 ? -4.193 -4.681 -8.870 1.00 95.31 217 VAL A C 1
ATOM 1729 O O . VAL A 1 217 ? -3.363 -4.932 -7.994 1.00 95.31 217 VAL A O 1
ATOM 1732 N N . VAL A 1 218 ? -4.309 -3.465 -9.409 1.00 96.56 218 VAL A N 1
ATOM 1733 C CA . VAL A 1 218 ? -3.489 -2.315 -9.003 1.00 96.56 218 VAL A CA 1
ATOM 1734 C C . VAL A 1 218 ? -3.684 -1.986 -7.522 1.00 96.56 218 VAL A C 1
ATOM 1736 O O . VAL A 1 218 ? -2.699 -1.863 -6.793 1.00 96.56 218 VAL A O 1
ATOM 1739 N N . ILE A 1 219 ? -4.932 -1.887 -7.053 1.00 97.94 219 ILE A N 1
ATOM 1740 C CA . ILE A 1 219 ? -5.243 -1.575 -5.649 1.00 97.94 219 ILE A CA 1
ATOM 1741 C C . ILE A 1 219 ? -4.665 -2.639 -4.709 1.00 97.94 219 ILE A C 1
ATOM 1743 O O . ILE A 1 219 ? -4.025 -2.293 -3.716 1.00 97.94 219 ILE A O 1
ATOM 1747 N N . HIS A 1 220 ? -4.828 -3.923 -5.034 1.00 98.19 220 HIS A N 1
ATOM 1748 C CA . HIS A 1 220 ? -4.300 -5.014 -4.202 1.00 98.19 220 HIS A CA 1
ATOM 1749 C C . HIS A 1 220 ? -2.776 -5.140 -4.273 1.00 98.19 220 HIS A C 1
ATOM 1751 O O . HIS A 1 220 ? -2.135 -5.450 -3.276 1.00 98.19 220 HIS A O 1
ATOM 1757 N N . SER A 1 221 ? -2.160 -4.807 -5.405 1.00 98.06 221 SER A N 1
ATOM 1758 C CA . SER A 1 221 ? -0.696 -4.743 -5.506 1.00 98.06 221 SER A CA 1
ATOM 1759 C C . SER A 1 221 ? -0.118 -3.588 -4.680 1.00 98.06 221 SER A C 1
ATOM 1761 O O . SER A 1 221 ? 0.937 -3.728 -4.063 1.00 98.06 221 SER A O 1
ATOM 1763 N N . LEU A 1 222 ? -0.816 -2.448 -4.622 1.00 98.19 222 LEU A N 1
ATOM 1764 C CA . LEU A 1 222 ? -0.461 -1.346 -3.726 1.00 98.19 222 LEU A CA 1
ATOM 1765 C C . LEU A 1 222 ? -0.642 -1.735 -2.258 1.00 98.19 222 LEU A C 1
ATOM 1767 O O . LEU A 1 222 ? 0.198 -1.361 -1.443 1.00 98.19 222 LEU A O 1
ATOM 1771 N N . LEU A 1 223 ? -1.684 -2.501 -1.924 1.00 98.19 223 LEU A N 1
ATOM 1772 C CA . LEU A 1 223 ? -1.886 -3.053 -0.583 1.00 98.19 223 LEU A CA 1
ATOM 1773 C C . LEU A 1 223 ? -0.724 -3.970 -0.171 1.00 98.19 223 LEU A C 1
ATOM 1775 O O . LEU A 1 223 ? -0.161 -3.803 0.911 1.00 98.19 223 LEU A O 1
ATOM 1779 N N . ASP A 1 224 ? -0.289 -4.857 -1.067 1.00 97.81 224 ASP A N 1
ATOM 1780 C CA . ASP A 1 224 ? 0.888 -5.699 -0.850 1.00 97.81 224 ASP A CA 1
ATOM 1781 C C . ASP A 1 224 ? 2.145 -4.857 -0.595 1.00 97.81 224 ASP A C 1
ATOM 1783 O O . ASP A 1 224 ? 2.903 -5.136 0.333 1.00 97.81 224 ASP A O 1
ATOM 1787 N N . ILE A 1 225 ? 2.374 -3.806 -1.389 1.00 97.94 225 ILE A N 1
ATOM 1788 C CA . ILE A 1 225 ? 3.494 -2.878 -1.174 1.00 97.94 225 ILE A CA 1
ATOM 1789 C C . ILE A 1 225 ? 3.370 -2.193 0.192 1.00 97.94 225 ILE A C 1
ATOM 1791 O O . ILE A 1 225 ? 4.355 -2.121 0.928 1.00 97.94 225 ILE A O 1
ATOM 1795 N N . CYS A 1 226 ? 2.165 -1.745 0.551 1.00 97.31 226 CYS A N 1
ATOM 1796 C CA . CYS A 1 226 ? 1.842 -1.116 1.831 1.00 97.31 226 CYS A CA 1
ATOM 1797 C C . CYS A 1 226 ? 2.271 -2.001 3.014 1.00 97.31 226 CYS A C 1
ATOM 1799 O O . CYS A 1 226 ? 2.972 -1.539 3.915 1.00 97.31 226 CYS A O 1
ATOM 1801 N N . SER A 1 227 ? 1.967 -3.302 2.940 1.00 95.81 227 SER A N 1
ATOM 1802 C CA . SER A 1 227 ? 2.362 -4.293 3.950 1.00 95.81 227 SER A CA 1
ATOM 1803 C C . SER A 1 227 ? 3.888 -4.454 4.081 1.00 95.81 227 SER A C 1
ATOM 1805 O O . SER A 1 227 ? 4.422 -4.676 5.172 1.00 95.81 227 SER A O 1
ATOM 1807 N N . VAL A 1 228 ? 4.632 -4.307 2.978 1.00 96.25 228 VAL A N 1
ATOM 1808 C CA . VAL A 1 228 ? 6.099 -4.382 2.980 1.00 96.25 228 VAL A CA 1
ATOM 1809 C C . VAL A 1 228 ? 6.680 -3.149 3.669 1.00 96.25 228 VAL A C 1
ATOM 1811 O O . VAL A 1 228 ? 7.515 -3.295 4.565 1.00 96.25 228 VAL A O 1
ATOM 1814 N N . ILE A 1 229 ? 6.211 -1.953 3.309 1.00 95.94 229 ILE A N 1
ATOM 1815 C CA . ILE A 1 229 ? 6.771 -0.675 3.780 1.00 95.94 229 ILE A CA 1
ATOM 1816 C C . ILE A 1 229 ? 6.321 -0.276 5.192 1.00 95.94 229 ILE A C 1
ATOM 1818 O O . ILE A 1 229 ? 6.865 0.679 5.750 1.00 95.94 229 ILE A O 1
ATOM 1822 N N . SER A 1 230 ? 5.366 -1.000 5.782 1.00 93.06 230 SER A N 1
ATOM 1823 C CA . SER A 1 230 ? 4.740 -0.676 7.072 1.00 93.06 230 SER A CA 1
ATOM 1824 C C . SER A 1 230 ? 5.728 -0.468 8.221 1.00 93.06 230 SER A C 1
ATOM 1826 O O . SER A 1 230 ? 5.546 0.424 9.050 1.00 93.06 230 SER A O 1
ATOM 1828 N N . SER A 1 231 ? 6.818 -1.237 8.225 1.00 87.69 231 SER A N 1
ATOM 1829 C CA . SER A 1 231 ? 7.900 -1.166 9.211 1.00 87.69 231 SER A CA 1
ATOM 1830 C C . SER A 1 231 ? 9.138 -0.406 8.719 1.00 87.69 231 SER A C 1
ATOM 1832 O O . SER A 1 231 ? 10.160 -0.412 9.400 1.00 87.69 231 SER A O 1
ATOM 1834 N N . MET A 1 232 ? 9.093 0.180 7.519 1.00 91.50 232 MET A N 1
ATOM 1835 C CA . MET A 1 232 ? 10.233 0.872 6.909 1.00 91.50 232 MET A CA 1
ATOM 1836 C C . MET A 1 232 ? 10.161 2.384 7.135 1.00 91.50 232 MET A C 1
ATOM 1838 O O . MET A 1 232 ? 11.120 2.976 7.622 1.00 91.50 232 MET A O 1
ATOM 1842 N N . ASP A 1 233 ? 9.031 3.011 6.793 1.00 91.94 233 ASP A N 1
ATOM 1843 C CA . ASP A 1 233 ? 8.821 4.453 6.959 1.00 91.94 233 ASP A CA 1
ATOM 1844 C C . ASP A 1 233 ? 7.335 4.775 7.186 1.00 91.94 233 ASP A C 1
ATOM 1846 O O . ASP A 1 233 ? 6.480 4.503 6.342 1.00 91.94 233 ASP A O 1
ATOM 1850 N N . HIS A 1 234 ? 7.016 5.390 8.331 1.00 91.19 234 HIS A N 1
ATOM 1851 C CA . HIS A 1 234 ? 5.629 5.666 8.725 1.00 91.19 234 HIS A CA 1
ATOM 1852 C C . HIS A 1 234 ? 4.917 6.671 7.807 1.00 91.19 234 HIS A C 1
ATOM 1854 O O . HIS A 1 234 ? 3.708 6.563 7.603 1.00 91.19 234 HIS A O 1
ATOM 1860 N N . ALA A 1 235 ? 5.628 7.675 7.281 1.00 93.19 235 ALA A N 1
ATOM 1861 C CA . ALA A 1 235 ? 5.016 8.697 6.434 1.00 93.19 235 ALA A CA 1
ATOM 1862 C C . ALA A 1 235 ? 4.694 8.121 5.054 1.00 93.19 235 ALA A C 1
ATOM 1864 O O . ALA A 1 235 ? 3.610 8.350 4.515 1.00 93.19 235 ALA A O 1
ATOM 1865 N N . PHE A 1 236 ? 5.614 7.331 4.508 1.00 94.94 236 PHE A N 1
ATOM 1866 C CA . PHE A 1 236 ? 5.417 6.608 3.265 1.00 94.94 236 PHE A CA 1
ATOM 1867 C C . PHE A 1 236 ? 4.283 5.583 3.373 1.00 94.94 236 PHE A C 1
ATOM 1869 O O . PHE A 1 236 ? 3.410 5.537 2.501 1.00 94.94 236 PHE A O 1
ATOM 1876 N N . HIS A 1 237 ? 4.244 4.830 4.474 1.00 95.38 237 HIS A N 1
ATOM 1877 C CA . HIS A 1 237 ? 3.175 3.883 4.765 1.00 95.38 237 HIS A CA 1
ATOM 1878 C C . HIS A 1 237 ? 1.798 4.571 4.796 1.00 95.38 237 HIS A C 1
ATOM 1880 O O . HIS A 1 237 ? 0.892 4.191 4.054 1.00 95.38 237 HIS A O 1
ATOM 1886 N N . ALA A 1 238 ? 1.660 5.656 5.566 1.00 96.12 238 ALA A N 1
ATOM 1887 C CA . ALA A 1 238 ? 0.413 6.417 5.645 1.00 96.12 238 ALA A CA 1
ATOM 1888 C C . ALA A 1 238 ? -0.009 7.024 4.293 1.00 96.12 238 ALA A C 1
ATOM 1890 O O . ALA A 1 238 ? -1.191 7.018 3.948 1.00 96.12 238 ALA A O 1
ATOM 1891 N N . ASN A 1 239 ? 0.942 7.532 3.501 1.00 96.81 239 ASN A N 1
ATOM 1892 C CA . ASN A 1 239 ? 0.657 8.091 2.177 1.00 96.81 239 ASN A CA 1
ATOM 1893 C C . ASN A 1 239 ? 0.160 7.028 1.188 1.00 96.81 239 ASN A C 1
ATOM 1895 O O . ASN A 1 239 ? -0.765 7.300 0.422 1.00 96.81 239 ASN A O 1
ATOM 1899 N N . THR A 1 240 ? 0.738 5.826 1.227 1.00 97.81 240 THR A N 1
ATOM 1900 C CA . THR A 1 240 ? 0.309 4.700 0.383 1.00 97.81 240 THR A CA 1
ATOM 1901 C C . THR A 1 240 ? -1.103 4.259 0.760 1.00 97.81 240 THR A C 1
ATOM 1903 O O . THR A 1 240 ? -1.969 4.181 -0.109 1.00 97.81 240 THR A O 1
ATOM 1906 N N . TRP A 1 241 ? -1.394 4.121 2.056 1.00 97.88 241 TRP A N 1
ATOM 1907 C CA . TRP A 1 241 ? -2.748 3.849 2.542 1.00 97.88 241 TRP A CA 1
ATOM 1908 C C . TRP A 1 241 ? -3.762 4.909 2.124 1.00 97.88 241 TRP A C 1
ATOM 1910 O O . TRP A 1 241 ? -4.825 4.588 1.596 1.00 97.88 241 TRP A O 1
ATOM 1920 N N . LYS A 1 242 ? -3.423 6.190 2.305 1.00 97.62 242 LYS A N 1
ATOM 1921 C CA . LYS A 1 242 ? -4.284 7.305 1.894 1.00 97.62 242 LYS A CA 1
ATOM 1922 C C . LYS A 1 242 ? -4.659 7.195 0.416 1.00 97.62 242 LYS A C 1
ATOM 1924 O O . LYS A 1 242 ? -5.794 7.487 0.046 1.00 97.62 242 LYS A O 1
ATOM 1929 N N . PHE A 1 243 ? -3.714 6.777 -0.418 1.00 98.25 243 PHE A N 1
ATOM 1930 C CA . PHE A 1 243 ? -3.937 6.584 -1.840 1.00 98.25 243 PHE A CA 1
ATOM 1931 C C . PHE A 1 243 ? -4.792 5.352 -2.152 1.00 98.25 243 PHE A C 1
ATOM 1933 O O . PHE A 1 243 ? -5.718 5.473 -2.945 1.00 98.25 243 PHE A O 1
ATOM 1940 N N . ILE A 1 244 ? -4.557 4.211 -1.495 1.00 98.50 244 ILE A N 1
ATOM 1941 C CA . ILE A 1 244 ? -5.387 2.998 -1.629 1.00 98.50 244 ILE A CA 1
ATOM 1942 C C . ILE A 1 244 ? -6.858 3.316 -1.335 1.00 98.50 244 ILE A C 1
ATOM 1944 O O . ILE A 1 244 ? -7.738 2.996 -2.137 1.00 98.50 244 ILE A O 1
ATOM 1948 N N . ILE A 1 245 ? -7.127 4.008 -0.223 1.00 98.12 245 ILE A N 1
ATOM 1949 C CA . ILE A 1 245 ? -8.487 4.421 0.151 1.00 98.12 245 ILE A CA 1
ATOM 1950 C C . ILE A 1 245 ? -9.058 5.398 -0.880 1.00 98.12 245 ILE A C 1
ATOM 1952 O O . ILE A 1 245 ? -10.180 5.210 -1.345 1.00 98.12 245 ILE A O 1
ATOM 1956 N N . LYS A 1 246 ? -8.275 6.400 -1.302 1.00 97.50 246 LYS A N 1
ATOM 1957 C CA . LYS A 1 246 ? -8.687 7.364 -2.334 1.00 97.50 246 LYS A CA 1
ATOM 1958 C C . LYS A 1 246 ? -9.083 6.671 -3.641 1.00 97.50 246 LYS A C 1
ATOM 1960 O O . LYS A 1 246 ? -10.148 6.980 -4.164 1.00 97.50 246 LYS A O 1
ATOM 1965 N N . GLN A 1 247 ? -8.266 5.752 -4.157 1.00 96.81 247 GLN A N 1
ATOM 1966 C CA . GLN A 1 247 ? -8.558 5.045 -5.410 1.00 96.81 247 GLN A CA 1
ATOM 1967 C C . GLN A 1 247 ? -9.766 4.121 -5.281 1.00 96.81 247 GLN A C 1
ATOM 1969 O O . GLN A 1 247 ? -10.610 4.092 -6.177 1.00 96.81 247 GLN A O 1
ATOM 1974 N N . SER A 1 248 ? -9.886 3.429 -4.144 1.00 97.44 248 SER A N 1
ATOM 1975 C CA . SER A 1 248 ? -11.036 2.566 -3.866 1.00 97.44 248 SER A CA 1
ATOM 1976 C C . SER A 1 248 ? -12.348 3.353 -3.949 1.00 97.44 248 SER A C 1
ATOM 1978 O O . SER A 1 248 ? -13.310 2.906 -4.564 1.00 97.44 248 SER A O 1
ATOM 1980 N N . LEU A 1 249 ? -12.363 4.563 -3.382 1.00 95.75 249 LEU A N 1
ATOM 1981 C CA . LEU A 1 249 ? -13.525 5.451 -3.380 1.00 95.75 249 LEU A CA 1
ATOM 1982 C C . LEU A 1 249 ? -13.768 6.124 -4.731 1.00 95.75 249 LEU A C 1
ATOM 1984 O O . LEU A 1 249 ? -14.903 6.176 -5.195 1.00 95.75 249 LEU A O 1
ATOM 1988 N N . LYS A 1 250 ? -12.707 6.605 -5.390 1.00 94.75 250 LYS A N 1
ATOM 1989 C CA . LYS A 1 250 ? -12.785 7.255 -6.707 1.00 94.75 250 LYS A CA 1
ATOM 1990 C C . LYS A 1 250 ? -13.493 6.367 -7.735 1.00 94.75 250 LYS A C 1
ATOM 1992 O O . LYS A 1 250 ? -14.287 6.869 -8.523 1.00 94.75 250 LYS A O 1
ATOM 1997 N N . HIS A 1 251 ? -13.231 5.062 -7.697 1.00 93.62 251 HIS A N 1
ATOM 1998 C CA . HIS A 1 251 ? -13.785 4.087 -8.639 1.00 93.62 251 HIS A CA 1
ATOM 1999 C C . HIS A 1 251 ? -14.860 3.176 -8.022 1.00 93.62 251 HIS A C 1
ATOM 2001 O O . HIS A 1 251 ? -15.251 2.183 -8.638 1.00 93.62 251 HIS A O 1
ATOM 2007 N N . GLN A 1 252 ? -15.367 3.515 -6.829 1.00 94.12 252 GLN A N 1
ATOM 2008 C CA . GLN A 1 252 ? -16.273 2.690 -6.018 1.00 94.12 252 GLN A CA 1
ATOM 2009 C C . GLN A 1 252 ? -17.453 2.120 -6.809 1.00 94.12 252 GLN A C 1
ATOM 2011 O O . GLN A 1 252 ? -17.784 0.949 -6.648 1.00 94.12 252 GLN A O 1
ATOM 2016 N N . SER A 1 253 ? -18.104 2.923 -7.656 1.00 91.69 253 SER A N 1
ATOM 2017 C CA . SER A 1 253 ? -19.285 2.495 -8.420 1.00 91.69 253 SER A CA 1
ATOM 2018 C C . SER A 1 253 ? -19.027 1.260 -9.285 1.00 91.69 253 SER A C 1
ATOM 2020 O O . SER A 1 253 ? -19.945 0.457 -9.448 1.00 91.69 253 SER A O 1
ATOM 2022 N N . VAL A 1 254 ? -17.792 1.106 -9.770 1.00 91.44 254 VAL A N 1
ATOM 2023 C CA . VAL A 1 254 ? -17.376 0.086 -10.734 1.00 91.44 254 VAL A CA 1
ATOM 2024 C C . VAL A 1 254 ? -16.682 -1.096 -10.044 1.00 91.44 254 VAL A C 1
ATOM 2026 O O . VAL A 1 254 ? -16.998 -2.246 -10.327 1.00 91.44 254 VAL A O 1
ATOM 2029 N N . ILE A 1 255 ? -15.780 -0.843 -9.087 1.00 93.12 255 ILE A N 1
ATOM 2030 C CA . ILE A 1 255 ? -14.922 -1.901 -8.508 1.00 93.12 255 ILE A CA 1
ATOM 2031 C C . ILE A 1 255 ? -15.484 -2.565 -7.238 1.00 93.12 255 ILE A C 1
ATOM 2033 O O . ILE A 1 255 ? -14.964 -3.595 -6.811 1.00 93.12 255 ILE A O 1
ATOM 2037 N N . LYS A 1 256 ? -16.531 -2.002 -6.614 1.00 93.62 256 LYS A N 1
ATOM 2038 C CA . LYS A 1 256 ? -17.066 -2.444 -5.303 1.00 93.62 256 LYS A CA 1
ATOM 2039 C C . LYS A 1 256 ? -17.428 -3.929 -5.196 1.00 93.62 256 LYS A C 1
ATOM 2041 O O . LYS A 1 256 ? -17.440 -4.458 -4.103 1.00 93.62 256 LYS A O 1
ATOM 2046 N N . SER A 1 257 ? -17.777 -4.610 -6.285 1.00 92.12 257 SER A N 1
ATOM 2047 C CA . SER A 1 257 ? -18.125 -6.040 -6.227 1.00 92.12 257 SER A CA 1
ATOM 2048 C C . SER A 1 257 ? -16.924 -6.962 -6.425 1.00 92.12 257 SER A C 1
ATOM 2050 O O . SER A 1 257 ? -17.012 -8.143 -6.107 1.00 92.12 257 SER A O 1
ATOM 2052 N N . GLN A 1 258 ? -15.825 -6.444 -6.977 1.00 94.00 258 GLN A N 1
ATOM 2053 C CA . GLN A 1 258 ? -14.634 -7.222 -7.322 1.00 94.00 258 GLN A CA 1
ATOM 2054 C C . GLN A 1 258 ? -13.471 -6.979 -6.352 1.00 94.00 258 GLN A C 1
ATOM 2056 O O . GLN A 1 258 ? -12.552 -7.795 -6.257 1.00 94.00 258 GLN A O 1
ATOM 2061 N N . LEU A 1 259 ? -13.497 -5.870 -5.606 1.00 96.44 259 LEU A N 1
ATOM 2062 C CA . LEU A 1 259 ? -12.534 -5.621 -4.546 1.00 96.44 259 LEU A CA 1
ATOM 2063 C C . LEU A 1 259 ? -12.629 -6.702 -3.463 1.00 96.44 259 LEU A C 1
ATOM 2065 O O . LEU A 1 259 ? -13.682 -6.949 -2.879 1.00 96.44 259 LEU A O 1
ATOM 2069 N N . LYS A 1 260 ? -11.484 -7.289 -3.112 1.00 97.06 260 LYS A N 1
ATOM 2070 C CA . LYS A 1 260 ? -11.346 -8.133 -1.923 1.00 97.06 260 LYS A CA 1
ATOM 2071 C C . LYS A 1 260 ? -11.379 -7.264 -0.661 1.00 97.06 260 LYS A C 1
ATOM 2073 O O . LYS A 1 260 ? -10.347 -6.928 -0.086 1.00 97.06 260 LYS A O 1
ATOM 2078 N N . HIS A 1 261 ? -12.577 -6.854 -0.247 1.00 97.69 261 HIS A N 1
ATOM 2079 C CA . HIS A 1 261 ? -12.766 -5.966 0.905 1.00 97.69 261 HIS A CA 1
ATOM 2080 C C . HIS A 1 261 ? -12.202 -6.538 2.203 1.00 97.69 261 HIS A C 1
ATOM 2082 O O . HIS A 1 261 ? -11.704 -5.778 3.032 1.00 97.69 261 HIS A O 1
ATOM 2088 N N . LYS A 1 262 ? -12.252 -7.864 2.359 1.00 97.44 262 LYS A N 1
ATOM 2089 C CA . LYS A 1 262 ? -11.668 -8.567 3.498 1.00 97.44 262 LYS A CA 1
ATOM 2090 C C . LYS A 1 262 ? -10.180 -8.271 3.648 1.00 97.44 262 LYS A C 1
ATOM 2092 O O . LYS A 1 262 ? -9.779 -7.834 4.715 1.00 97.44 262 LYS A O 1
ATOM 2097 N N . ASP A 1 263 ? -9.404 -8.394 2.575 1.00 98.12 263 ASP A N 1
ATOM 2098 C CA . ASP A 1 263 ? -7.954 -8.162 2.600 1.00 98.12 263 ASP A CA 1
ATOM 2099 C C . ASP A 1 263 ? -7.626 -6.721 3.036 1.00 98.12 263 ASP A C 1
ATOM 2101 O O . ASP A 1 263 ? -6.767 -6.498 3.889 1.00 98.12 263 ASP A O 1
ATOM 2105 N N . ILE A 1 264 ? -8.379 -5.738 2.525 1.00 98.44 264 ILE A N 1
ATOM 2106 C CA . ILE A 1 264 ? -8.212 -4.318 2.880 1.00 98.44 264 ILE A CA 1
ATOM 2107 C C . ILE A 1 264 ? -8.562 -4.064 4.354 1.00 98.44 264 ILE A C 1
ATOM 2109 O O . ILE A 1 264 ? -7.800 -3.402 5.060 1.00 98.44 264 ILE A O 1
ATOM 2113 N N . ILE A 1 265 ? -9.696 -4.588 4.835 1.00 98.31 265 ILE A N 1
ATOM 2114 C CA . ILE A 1 265 ? -10.105 -4.434 6.238 1.00 98.31 265 ILE A CA 1
ATOM 2115 C C . ILE A 1 265 ? -9.115 -5.132 7.168 1.00 98.31 265 ILE A C 1
ATOM 2117 O O . ILE A 1 265 ? -8.709 -4.537 8.164 1.00 98.31 265 ILE A O 1
ATOM 2121 N N . THR A 1 266 ? -8.711 -6.364 6.854 1.00 98.31 266 THR A N 1
ATOM 2122 C CA . THR A 1 266 ? -7.750 -7.123 7.656 1.00 98.31 266 THR A CA 1
ATOM 2123 C C . THR A 1 266 ? -6.431 -6.376 7.766 1.00 98.31 266 THR A C 1
ATOM 2125 O O . THR A 1 266 ? -5.982 -6.146 8.886 1.00 98.31 266 THR A O 1
ATOM 2128 N N . SER A 1 267 ? -5.878 -5.886 6.655 1.00 97.94 267 SER A N 1
ATOM 2129 C CA . SER A 1 267 ? -4.628 -5.124 6.685 1.00 97.94 267 SER A CA 1
ATOM 2130 C C . SER A 1 267 ? -4.753 -3.823 7.491 1.00 97.94 267 SER A C 1
ATOM 2132 O O . SER A 1 267 ? -3.875 -3.530 8.298 1.00 97.94 267 SER A O 1
ATOM 2134 N N . LEU A 1 268 ? -5.855 -3.067 7.359 1.00 97.88 268 LEU A N 1
ATOM 2135 C CA . LEU A 1 268 ? -6.092 -1.878 8.195 1.00 97.88 268 LEU A CA 1
ATOM 2136 C C . LEU A 1 268 ? -6.186 -2.231 9.683 1.00 97.88 268 LEU A C 1
ATOM 2138 O O . LEU A 1 268 ? -5.635 -1.519 10.520 1.00 97.88 268 LEU A O 1
ATOM 2142 N N . CYS A 1 269 ? -6.890 -3.310 10.029 1.00 98.19 269 CYS A N 1
ATOM 2143 C CA . CYS A 1 269 ? -7.027 -3.754 11.416 1.00 98.19 269 CYS A CA 1
ATOM 2144 C C . CYS A 1 269 ? -5.674 -4.186 11.996 1.00 98.19 269 CYS A C 1
ATOM 2146 O O . CYS A 1 269 ? -5.355 -3.823 13.128 1.00 98.19 269 CYS A O 1
ATOM 2148 N N . GLU A 1 270 ? -4.864 -4.916 11.229 1.00 97.38 270 GLU A N 1
ATOM 2149 C CA . GLU A 1 270 ? -3.507 -5.310 11.617 1.00 97.38 270 GLU A CA 1
ATOM 2150 C C . GLU A 1 270 ? -2.611 -4.090 11.854 1.00 97.38 270 GLU A C 1
ATOM 2152 O O . GLU A 1 270 ? -1.948 -4.017 12.890 1.00 97.38 270 GLU A O 1
ATOM 2157 N N . ASP A 1 271 ? -2.657 -3.090 10.970 1.00 97.38 271 ASP A N 1
ATOM 2158 C CA . ASP A 1 271 ? -1.889 -1.851 11.113 1.00 97.38 271 ASP A CA 1
ATOM 2159 C C . ASP A 1 271 ? -2.350 -0.997 12.304 1.00 97.38 271 ASP A C 1
ATOM 2161 O O . ASP A 1 271 ? -1.523 -0.417 13.021 1.00 97.38 271 ASP A O 1
ATOM 2165 N N . ILE A 1 272 ? -3.660 -0.951 12.583 1.00 97.56 272 ILE A N 1
ATOM 2166 C CA . ILE A 1 272 ? -4.197 -0.332 13.804 1.00 97.56 272 ILE A CA 1
ATOM 2167 C C . ILE A 1 272 ? -3.651 -1.054 15.034 1.00 97.56 272 ILE A C 1
ATOM 2169 O O . ILE A 1 272 ? -3.123 -0.406 15.933 1.00 97.56 272 ILE A O 1
ATOM 2173 N N . LEU A 1 273 ? -3.747 -2.384 15.087 1.00 97.12 273 LEU A N 1
ATOM 2174 C CA . LEU A 1 273 ? -3.292 -3.158 16.241 1.00 97.12 273 LEU A CA 1
ATOM 2175 C C . LEU A 1 273 ? -1.783 -3.044 16.449 1.00 97.12 273 LEU A C 1
ATOM 2177 O O . LEU A 1 273 ? -1.335 -2.905 17.588 1.00 97.12 273 LEU A O 1
ATOM 2181 N N . PHE A 1 274 ? -1.000 -3.085 15.373 1.00 95.50 274 PHE A N 1
ATOM 2182 C CA . PHE A 1 274 ? 0.446 -2.921 15.430 1.00 95.50 274 PHE A CA 1
ATOM 2183 C C . PHE A 1 274 ? 0.817 -1.538 15.970 1.00 95.50 274 PHE A C 1
ATOM 2185 O O . PHE A 1 274 ? 1.508 -1.438 16.985 1.00 95.50 274 PHE A O 1
ATOM 2192 N N . SER A 1 275 ? 0.291 -0.474 15.355 1.00 95.06 275 SER A N 1
ATOM 2193 C CA . SER A 1 275 ? 0.570 0.901 15.781 1.00 95.06 275 SER A CA 1
ATOM 2194 C C . SER A 1 275 ? 0.089 1.175 17.210 1.00 95.06 275 SER A C 1
ATOM 2196 O O . SER A 1 275 ? 0.815 1.793 17.990 1.00 95.06 275 SER A O 1
ATOM 2198 N N . PHE A 1 276 ? -1.076 0.650 17.597 1.00 96.19 276 PHE A N 1
ATOM 2199 C CA . PHE A 1 276 ? -1.610 0.770 18.951 1.00 96.19 276 PHE A CA 1
ATOM 2200 C C . PHE A 1 276 ? -0.718 0.075 19.984 1.00 96.19 276 PHE A C 1
ATOM 2202 O O . PHE A 1 276 ? -0.364 0.678 20.996 1.00 96.19 276 PHE A O 1
ATOM 2209 N N . ARG A 1 277 ? -0.277 -1.162 19.717 1.00 95.12 277 ARG A N 1
ATOM 2210 C CA . ARG A 1 277 ? 0.650 -1.888 20.602 1.00 95.12 277 ARG A CA 1
ATOM 2211 C C . ARG A 1 277 ? 1.982 -1.155 20.741 1.00 95.12 277 ARG A C 1
ATOM 2213 O O . ARG A 1 277 ? 2.466 -1.009 21.860 1.00 95.12 277 ARG A O 1
ATOM 2220 N N . SER A 1 278 ? 2.545 -0.641 19.646 1.00 93.81 278 SER A N 1
ATOM 2221 C CA . SER A 1 278 ? 3.758 0.185 19.697 1.00 93.81 278 SER A CA 1
ATOM 2222 C C . SER A 1 278 ? 3.546 1.467 20.509 1.00 93.81 278 SER A C 1
ATOM 2224 O O . SER A 1 278 ? 4.417 1.860 21.280 1.00 93.81 278 SER A O 1
ATOM 2226 N N . CYS A 1 279 ? 2.379 2.104 20.387 1.00 94.25 279 CYS A N 1
ATOM 2227 C CA . CYS A 1 279 ? 2.019 3.288 21.165 1.00 94.25 279 CYS A CA 1
ATOM 2228 C C . CYS A 1 279 ? 1.971 2.985 22.673 1.00 94.25 279 CYS A C 1
ATOM 2230 O O . CYS A 1 279 ? 2.548 3.734 23.461 1.00 94.25 279 CYS A O 1
ATOM 2232 N N . LEU A 1 280 ? 1.361 1.860 23.066 1.00 93.94 280 LEU A N 1
ATOM 2233 C CA . LEU A 1 280 ? 1.329 1.406 24.459 1.00 93.94 280 LEU A CA 1
ATOM 2234 C C . LEU A 1 280 ? 2.729 1.083 24.995 1.00 93.94 280 LEU A C 1
ATOM 2236 O O . LEU A 1 280 ? 3.078 1.549 26.074 1.00 93.94 280 LEU A O 1
ATOM 2240 N N . GLN A 1 281 ? 3.552 0.359 24.232 1.00 93.12 281 GLN A N 1
ATOM 2241 C CA . GLN A 1 281 ? 4.922 0.016 24.636 1.00 93.12 281 GLN A CA 1
ATOM 2242 C C . GLN A 1 281 ? 5.782 1.262 24.885 1.00 93.12 281 GLN A C 1
ATOM 2244 O O . GLN A 1 281 ? 6.483 1.338 25.893 1.00 93.12 281 GLN A O 1
ATOM 2249 N N . LEU A 1 282 ? 5.699 2.264 24.004 1.00 92.00 282 LEU A N 1
ATOM 2250 C CA . LEU A 1 282 ? 6.401 3.537 24.191 1.00 92.00 282 LEU A CA 1
ATOM 2251 C C . LEU A 1 282 ? 5.892 4.281 25.434 1.00 92.00 282 LEU A C 1
ATOM 2253 O O . LEU A 1 282 ? 6.685 4.849 26.182 1.00 92.00 282 LEU A O 1
ATOM 2257 N N . ALA A 1 283 ? 4.581 4.261 25.686 1.00 91.31 283 ALA A N 1
ATOM 2258 C CA . ALA A 1 283 ? 3.994 4.868 26.879 1.00 91.31 283 ALA A CA 1
ATOM 2259 C C . ALA A 1 283 ? 4.462 4.198 28.184 1.00 91.31 283 ALA A C 1
ATOM 2261 O O . ALA A 1 283 ? 4.777 4.897 29.153 1.00 91.31 283 ALA A O 1
ATOM 2262 N N . GLU A 1 284 ? 4.572 2.867 28.205 1.00 89.81 284 GLU A N 1
ATOM 2263 C CA . GLU A 1 284 ? 5.084 2.117 29.359 1.00 89.81 284 GLU A CA 1
ATOM 2264 C C . GLU A 1 284 ? 6.556 2.437 29.625 1.00 89.81 284 GLU A C 1
ATOM 2266 O O . GLU A 1 284 ? 6.924 2.734 30.761 1.00 89.81 284 GLU A O 1
ATOM 2271 N N . GLN A 1 285 ? 7.386 2.454 28.579 1.00 88.38 285 GLN A N 1
ATOM 2272 C CA . GLN A 1 285 ? 8.811 2.782 28.687 1.00 88.38 285 GLN A CA 1
ATOM 2273 C C . GLN A 1 285 ? 9.030 4.192 29.243 1.00 88.38 285 GLN A C 1
ATOM 2275 O O . GLN A 1 285 ? 9.819 4.370 30.169 1.00 88.38 285 GLN A O 1
ATOM 2280 N N . MET A 1 286 ? 8.267 5.176 28.754 1.00 86.00 286 MET A N 1
ATOM 2281 C CA . MET A 1 286 ? 8.317 6.554 29.257 1.00 86.00 286 MET A CA 1
ATOM 2282 C C . MET A 1 286 ? 7.857 6.687 30.716 1.00 86.00 286 MET A C 1
ATOM 2284 O O . MET A 1 286 ? 8.245 7.635 31.391 1.00 86.00 286 MET A O 1
ATOM 2288 N N . THR A 1 287 ? 7.020 5.769 31.209 1.00 83.31 287 THR A N 1
ATOM 2289 C CA . THR A 1 287 ? 6.590 5.757 32.617 1.00 83.31 287 THR A CA 1
ATOM 2290 C C . THR A 1 287 ? 7.666 5.147 33.525 1.00 83.31 287 THR A C 1
ATOM 2292 O O . THR A 1 287 ? 7.766 5.517 34.689 1.00 83.31 287 THR A O 1
ATOM 2295 N N . GLN A 1 288 ? 8.485 4.228 33.004 1.00 79.31 288 GLN A N 1
ATOM 2296 C CA . GLN A 1 288 ? 9.528 3.530 33.766 1.00 79.31 288 GLN A CA 1
ATOM 2297 C C . GLN A 1 288 ? 10.858 4.292 33.839 1.00 79.31 288 GLN A C 1
ATOM 2299 O O . GLN A 1 288 ? 11.643 4.042 34.751 1.00 79.31 288 GLN A O 1
ATOM 2304 N N . SER A 1 289 ? 11.147 5.178 32.881 1.00 71.12 289 SER A N 1
ATOM 2305 C CA . SER A 1 289 ? 12.476 5.780 32.744 1.00 71.12 289 SER A CA 1
ATOM 2306 C C . SER A 1 289 ? 12.731 7.027 33.602 1.00 71.12 289 SER A C 1
ATOM 2308 O O . SER A 1 289 ? 13.882 7.453 33.649 1.00 71.12 289 SER A O 1
ATOM 2310 N N . ASP A 1 290 ? 11.725 7.622 34.269 1.00 59.09 290 ASP A N 1
ATOM 2311 C CA . ASP A 1 290 ? 11.766 8.898 35.041 1.00 59.09 290 ASP A CA 1
ATOM 2312 C C . ASP A 1 290 ? 12.417 10.115 34.324 1.00 59.09 290 ASP A C 1
ATOM 2314 O O . ASP A 1 290 ? 12.391 11.245 34.817 1.00 59.09 290 ASP A O 1
ATOM 2318 N N . ALA A 1 291 ? 12.960 9.919 33.124 1.00 53.75 291 ALA A N 1
ATOM 2319 C CA . ALA A 1 291 ? 13.571 10.902 32.259 1.00 53.75 291 ALA A CA 1
ATOM 2320 C C . ALA A 1 291 ? 12.639 11.130 31.068 1.00 53.75 291 ALA A C 1
ATOM 2322 O O . ALA A 1 291 ? 12.418 10.243 30.245 1.00 53.75 291 ALA A O 1
ATOM 2323 N N . GLN A 1 292 ? 12.100 12.346 30.961 1.00 57.72 292 GLN A N 1
ATOM 2324 C CA . GLN A 1 292 ? 11.452 12.836 29.744 1.00 57.72 292 GLN A CA 1
ATOM 2325 C C . GLN A 1 292 ? 12.496 12.972 28.630 1.00 57.72 292 GLN A C 1
ATOM 2327 O O . GLN A 1 292 ? 12.934 14.076 28.299 1.00 57.72 292 GLN A O 1
ATOM 2332 N N . ASP A 1 293 ? 12.910 11.855 28.038 1.00 62.34 293 ASP A N 1
ATOM 2333 C CA . ASP A 1 293 ? 13.708 11.903 26.827 1.00 62.34 293 ASP A CA 1
ATOM 2334 C C . ASP A 1 293 ? 12.820 12.433 25.691 1.00 62.34 293 ASP A C 1
ATOM 2336 O O . ASP A 1 293 ? 11.817 11.841 25.284 1.00 62.34 293 ASP A O 1
ATOM 2340 N N . ASN A 1 294 ? 13.166 13.623 25.193 1.00 72.50 294 ASN A N 1
ATOM 2341 C CA . ASN A 1 294 ? 12.408 14.369 24.177 1.00 72.50 294 ASN A CA 1
ATOM 2342 C C . ASN A 1 294 ? 12.171 13.536 22.896 1.00 72.50 294 ASN A C 1
ATOM 2344 O O . ASN A 1 294 ? 11.233 13.782 22.137 1.00 72.50 294 ASN A O 1
ATOM 2348 N N . THR A 1 295 ? 13.024 12.544 22.643 1.00 81.81 295 THR A N 1
ATOM 2349 C CA . THR A 1 295 ? 12.938 11.648 21.486 1.00 81.81 295 THR A CA 1
ATOM 2350 C C . THR A 1 295 ? 11.782 10.651 21.604 1.00 81.81 295 THR A C 1
ATOM 2352 O O . THR A 1 295 ? 11.012 10.525 20.649 1.00 81.81 295 THR A O 1
ATOM 2355 N N . ASP A 1 296 ? 11.598 10.018 22.764 1.00 83.50 296 ASP A N 1
ATOM 2356 C CA . ASP A 1 296 ? 10.570 8.987 22.969 1.00 83.50 296 ASP A CA 1
ATOM 2357 C C . ASP A 1 296 ? 9.167 9.589 22.948 1.00 83.50 296 ASP A C 1
ATOM 2359 O O . ASP A 1 296 ? 8.268 9.068 22.288 1.00 83.50 296 ASP A O 1
ATOM 2363 N N . CYS A 1 297 ? 9.005 10.772 23.546 1.00 85.00 297 CYS A N 1
ATOM 2364 C CA . CYS A 1 297 ? 7.754 11.526 23.488 1.00 85.00 297 CYS A CA 1
ATOM 2365 C C . CYS A 1 297 ? 7.370 11.883 22.038 1.00 85.00 297 CYS A C 1
ATOM 2367 O O . CYS A 1 297 ? 6.225 11.701 21.618 1.00 85.00 297 CYS A O 1
ATOM 2369 N N . LYS A 1 298 ? 8.336 12.317 21.215 1.00 89.56 298 LYS A N 1
ATOM 2370 C CA . LYS A 1 298 ? 8.094 12.579 19.785 1.00 89.56 298 LYS A CA 1
ATOM 2371 C C . LYS A 1 298 ? 7.726 11.311 19.019 1.00 89.56 298 LYS A C 1
ATOM 2373 O O . LYS A 1 298 ? 6.884 11.375 18.120 1.00 89.56 298 LYS A O 1
ATOM 2378 N N . LEU A 1 299 ? 8.365 10.184 19.323 1.00 90.56 299 LEU A N 1
ATOM 2379 C CA . LEU A 1 299 ? 8.077 8.905 18.677 1.00 90.56 299 LEU A CA 1
ATOM 2380 C C . LEU A 1 299 ? 6.682 8.392 19.054 1.00 90.56 299 LEU A C 1
ATOM 2382 O O . LEU A 1 299 ? 5.920 7.989 18.173 1.00 90.56 299 LEU A O 1
ATOM 2386 N N . PHE A 1 300 ? 6.311 8.500 20.329 1.00 92.69 300 PHE A N 1
ATOM 2387 C CA . PHE A 1 300 ? 4.969 8.210 20.823 1.00 92.69 300 PHE A CA 1
ATOM 2388 C C . PHE A 1 300 ? 3.911 9.047 20.100 1.00 92.69 300 PHE A C 1
ATOM 2390 O O . PHE A 1 300 ? 2.994 8.487 19.505 1.00 92.69 300 PHE A O 1
ATOM 2397 N N . GLN A 1 301 ? 4.084 10.371 20.038 1.00 92.50 301 GLN A N 1
ATOM 2398 C CA . GLN A 1 301 ? 3.144 11.263 19.350 1.00 92.50 301 GLN A CA 1
ATOM 2399 C C . GLN A 1 301 ? 3.012 10.947 17.855 1.00 92.50 301 GLN A C 1
ATOM 2401 O O . GLN A 1 301 ? 1.918 11.027 17.291 1.00 92.50 301 GLN A O 1
ATOM 2406 N N . LYS A 1 302 ? 4.114 10.592 17.182 1.00 92.56 302 LYS A N 1
ATOM 2407 C CA . LYS A 1 302 ? 4.079 10.152 15.777 1.00 92.56 302 LYS A CA 1
ATOM 2408 C C . LYS A 1 302 ? 3.292 8.851 15.619 1.00 92.56 302 LYS A C 1
ATOM 2410 O O . LYS A 1 302 ? 2.481 8.750 14.703 1.00 92.56 302 LYS A O 1
ATOM 2415 N N . THR A 1 303 ? 3.501 7.892 16.516 1.00 93.81 303 THR A N 1
ATOM 2416 C CA . THR A 1 303 ? 2.815 6.592 16.496 1.00 93.81 303 THR A CA 1
ATOM 2417 C C . THR A 1 303 ? 1.325 6.744 16.805 1.00 93.81 303 THR A C 1
ATOM 2419 O O . THR A 1 303 ? 0.493 6.174 16.107 1.00 93.81 303 THR A O 1
ATOM 2422 N N . LEU A 1 304 ? 0.959 7.599 17.763 1.00 95.31 304 LEU A N 1
ATOM 2423 C CA . LEU A 1 304 ? -0.436 7.897 18.090 1.00 95.31 304 LEU A CA 1
ATOM 2424 C C . LEU A 1 304 ? -1.173 8.583 16.928 1.00 95.31 304 LEU A C 1
ATOM 2426 O O . LEU A 1 304 ? -2.314 8.239 16.616 1.00 95.31 304 LEU A O 1
ATOM 2430 N N . LYS A 1 305 ? -0.511 9.515 16.227 1.00 95.12 305 LYS A N 1
ATOM 2431 C CA . LYS A 1 305 ? -1.053 10.114 14.993 1.00 95.12 305 LYS A CA 1
ATOM 2432 C C . LYS A 1 305 ? -1.303 9.066 13.911 1.00 95.12 305 LYS A C 1
ATOM 2434 O O . LYS A 1 305 ? -2.298 9.172 13.198 1.00 95.12 305 LYS A O 1
ATOM 2439 N N . LEU A 1 306 ? -0.425 8.070 13.805 1.00 94.62 306 LEU A N 1
ATOM 2440 C CA . LEU A 1 306 ? -0.579 6.969 12.861 1.00 94.62 306 LEU A CA 1
ATOM 2441 C C . LEU A 1 306 ? -1.769 6.066 13.236 1.00 94.62 306 LEU A C 1
ATOM 2443 O O . LEU A 1 306 ? -2.604 5.799 12.376 1.00 94.62 306 LEU A O 1
ATOM 2447 N N . CYS A 1 307 ? -1.929 5.717 14.521 1.00 95.50 307 CYS A N 1
ATOM 2448 C CA . CYS A 1 307 ? -3.104 4.987 15.027 1.00 95.50 307 CYS A CA 1
ATOM 2449 C C . CYS A 1 307 ? -4.405 5.704 14.643 1.00 95.50 307 CYS A C 1
ATOM 2451 O O . CYS A 1 307 ? -5.328 5.115 14.082 1.00 95.50 307 CYS A O 1
ATOM 2453 N N . ARG A 1 308 ? -4.459 7.018 14.903 1.00 96.56 308 ARG A N 1
ATOM 2454 C CA . ARG A 1 308 ? -5.605 7.864 14.558 1.00 96.56 308 ARG A CA 1
ATOM 2455 C C . ARG A 1 308 ? -5.862 7.896 13.051 1.00 96.56 308 ARG A C 1
ATOM 2457 O O . ARG A 1 308 ? -7.018 7.889 12.630 1.00 96.56 308 ARG A O 1
ATOM 2464 N N . PHE A 1 309 ? -4.816 7.973 12.233 1.00 97.38 309 PHE A N 1
ATOM 2465 C CA . PHE A 1 309 ? -4.950 7.953 10.777 1.00 97.38 309 PHE A CA 1
ATOM 2466 C C . PHE A 1 309 ? -5.577 6.642 10.282 1.00 97.38 309 PHE A C 1
ATOM 2468 O O . PHE A 1 309 ? -6.529 6.688 9.498 1.00 97.38 309 PHE A O 1
ATOM 2475 N N . PHE A 1 310 ? -5.107 5.490 10.768 1.00 97.81 310 PHE A N 1
ATOM 2476 C CA . PHE A 1 310 ? -5.673 4.201 10.371 1.00 97.81 310 PHE A CA 1
ATOM 2477 C C . PHE A 1 310 ? -7.104 4.012 10.872 1.00 97.81 310 PHE A C 1
ATOM 2479 O O . PHE A 1 310 ? -7.949 3.582 10.094 1.00 97.81 310 PHE A O 1
ATOM 2486 N N . ALA A 1 311 ? -7.419 4.432 12.102 1.00 97.56 311 ALA A N 1
ATOM 2487 C CA . ALA A 1 311 ? -8.793 4.413 12.609 1.00 97.56 311 ALA A CA 1
ATOM 2488 C C . ALA A 1 311 ? -9.746 5.238 11.723 1.00 97.56 311 ALA A C 1
ATOM 2490 O O . ALA A 1 311 ? -10.798 4.748 11.322 1.00 97.56 311 ALA A O 1
ATOM 2491 N N . ASN A 1 312 ? -9.354 6.459 11.335 1.00 97.69 312 ASN A N 1
ATOM 2492 C CA . ASN A 1 312 ? -10.154 7.277 10.412 1.00 97.69 312 ASN A CA 1
ATOM 2493 C C . ASN A 1 312 ? -10.317 6.618 9.038 1.00 97.69 312 ASN A C 1
ATOM 2495 O O . ASN A 1 312 ? -11.399 6.663 8.456 1.00 97.69 312 ASN A O 1
ATOM 2499 N N . SER A 1 313 ? -9.249 6.006 8.524 1.00 97.81 313 SER A N 1
ATOM 2500 C CA . SER A 1 313 ? -9.274 5.305 7.238 1.00 97.81 313 SER A CA 1
ATOM 2501 C C . SER A 1 313 ? -10.223 4.105 7.281 1.00 97.81 313 SER A C 1
ATOM 2503 O O . SER A 1 313 ? -11.038 3.946 6.375 1.00 97.81 313 SER A O 1
ATOM 2505 N N . LEU A 1 314 ? -10.190 3.328 8.369 1.00 98.25 314 LEU A N 1
ATOM 2506 C CA . LEU A 1 314 ? -11.092 2.204 8.606 1.00 98.25 314 LEU A CA 1
ATOM 2507 C C . LEU A 1 314 ? -12.551 2.650 8.681 1.00 98.25 314 LEU A C 1
ATOM 2509 O O . LEU A 1 314 ? -13.396 2.054 8.023 1.00 98.25 314 LEU A O 1
ATOM 2513 N N . LEU A 1 315 ? -12.855 3.707 9.437 1.00 97.12 315 LEU A N 1
ATOM 2514 C CA . LEU A 1 315 ? -14.219 4.237 9.557 1.00 97.12 315 LEU A CA 1
ATOM 2515 C C . LEU A 1 315 ? -14.754 4.735 8.226 1.00 97.12 315 LEU A C 1
ATOM 2517 O O . LEU A 1 315 ? -15.914 4.505 7.894 1.00 97.12 315 LEU A O 1
ATOM 2521 N N . HIS A 1 316 ? -13.915 5.441 7.470 1.00 97.12 316 HIS A N 1
ATOM 2522 C CA . HIS A 1 316 ? -14.318 5.948 6.174 1.00 97.12 316 HIS A CA 1
ATOM 2523 C C . HIS A 1 316 ? -14.595 4.797 5.209 1.00 97.12 316 HIS A C 1
ATOM 2525 O O . HIS A 1 316 ? -15.654 4.769 4.592 1.00 97.12 316 HIS A O 1
ATOM 2531 N N . TYR A 1 317 ? -13.692 3.821 5.132 1.00 98.00 317 TYR A N 1
ATOM 2532 C CA . TYR A 1 317 ? -13.864 2.660 4.267 1.00 98.00 317 TYR A CA 1
ATOM 2533 C C . TYR A 1 317 ? -15.077 1.813 4.673 1.00 98.00 317 TYR A C 1
ATOM 2535 O O . TYR A 1 317 ? -15.877 1.435 3.821 1.00 98.00 317 TYR A O 1
ATOM 2543 N N . THR A 1 318 ? -15.258 1.579 5.977 1.00 97.31 318 THR A N 1
ATOM 2544 C CA . THR A 1 318 ? -16.393 0.819 6.522 1.00 97.31 318 THR A CA 1
ATOM 2545 C C . THR A 1 318 ? -17.713 1.467 6.143 1.00 97.31 318 THR A C 1
ATOM 2547 O O . THR A 1 318 ? -18.599 0.792 5.633 1.00 97.31 318 THR A O 1
ATOM 2550 N N . LYS A 1 319 ? -17.825 2.787 6.306 1.00 95.94 319 LYS A N 1
ATOM 2551 C CA . LYS A 1 319 ? -19.023 3.539 5.935 1.00 95.94 319 LYS A CA 1
ATOM 2552 C C . LYS A 1 319 ? -19.368 3.409 4.448 1.00 95.94 319 LYS A C 1
ATOM 2554 O O . LYS A 1 319 ? -20.532 3.212 4.114 1.00 95.94 319 LYS A O 1
ATOM 2559 N N . GLU A 1 320 ? -18.382 3.550 3.565 1.00 96.44 320 GLU A N 1
ATOM 2560 C CA . GLU A 1 320 ? -18.619 3.606 2.115 1.00 96.44 320 GLU A CA 1
ATOM 2561 C C . GLU A 1 320 ? -18.818 2.211 1.491 1.00 96.44 320 GLU A C 1
ATOM 2563 O O . GLU A 1 320 ? -19.518 2.073 0.487 1.00 96.44 320 GLU A O 1
ATOM 2568 N N . PHE A 1 321 ? -18.259 1.161 2.100 1.00 96.88 321 PHE A N 1
ATOM 2569 C CA . PHE A 1 321 ? -18.323 -0.211 1.585 1.00 96.88 321 PHE A CA 1
ATOM 2570 C C . PHE A 1 321 ? -19.129 -1.181 2.449 1.00 96.88 321 PHE A C 1
ATOM 2572 O O . PHE A 1 321 ? -19.134 -2.367 2.133 1.00 96.88 321 PHE A O 1
ATOM 2579 N N . LEU A 1 322 ? -19.847 -0.709 3.478 1.00 96.00 322 LEU A N 1
ATOM 2580 C CA . LEU A 1 322 ? -20.567 -1.538 4.459 1.00 96.00 322 LEU A CA 1
ATOM 2581 C C . LEU A 1 322 ? -21.305 -2.758 3.869 1.00 96.00 322 LEU A C 1
ATOM 2583 O O . LEU A 1 322 ? -21.119 -3.850 4.405 1.00 96.00 322 LEU A O 1
ATOM 2587 N N . PRO A 1 323 ? -22.069 -2.646 2.757 1.00 95.56 323 PRO A N 1
ATOM 2588 C CA . PRO A 1 323 ? -22.791 -3.791 2.190 1.00 95.56 323 PRO A CA 1
ATOM 2589 C C . PRO A 1 323 ? -21.904 -4.963 1.739 1.00 95.56 323 PRO A C 1
ATOM 2591 O O . PRO A 1 323 ? -22.410 -6.064 1.559 1.00 95.56 323 PRO A O 1
ATOM 2594 N N . PHE A 1 324 ? -20.602 -4.738 1.549 1.00 96.06 324 PHE A N 1
ATOM 2595 C CA . PHE A 1 324 ? -19.627 -5.721 1.068 1.00 96.06 324 PHE A CA 1
ATOM 2596 C C . PHE A 1 324 ? -18.733 -6.282 2.189 1.00 96.06 324 PHE A C 1
ATOM 2598 O O . PHE A 1 324 ? -17.749 -6.963 1.909 1.00 96.06 324 PHE A O 1
ATOM 2605 N N . LEU A 1 325 ? -19.031 -5.972 3.459 1.00 96.44 325 LEU A N 1
ATOM 2606 C CA . LEU A 1 325 ? -18.156 -6.280 4.599 1.00 96.44 325 LEU A CA 1
ATOM 2607 C C . LEU A 1 325 ? -18.627 -7.454 5.462 1.00 96.44 325 LEU A C 1
ATOM 2609 O O . LEU A 1 325 ? -18.119 -7.608 6.572 1.00 96.44 325 LEU A O 1
ATOM 2613 N N . SER A 1 326 ? -19.558 -8.288 4.982 1.00 95.19 326 SER A N 1
ATOM 2614 C CA . SER A 1 326 ? -20.053 -9.458 5.733 1.00 95.19 326 SER A CA 1
ATOM 2615 C C . SER A 1 326 ? -18.903 -10.321 6.255 1.00 95.19 326 SER A C 1
ATOM 2617 O O . SER A 1 326 ? -18.826 -10.624 7.443 1.00 95.19 326 SER A O 1
ATOM 2619 N N . ASP A 1 327 ? -17.939 -10.611 5.384 1.00 94.19 327 ASP A N 1
ATOM 2620 C CA . ASP A 1 327 ? -16.827 -11.523 5.665 1.00 94.19 327 ASP A CA 1
ATOM 2621 C C . ASP A 1 327 ? -15.728 -10.882 6.532 1.00 94.19 327 ASP A C 1
ATOM 2623 O O . ASP A 1 327 ? -14.774 -11.554 6.939 1.00 94.19 327 ASP A O 1
ATOM 2627 N N . SER A 1 328 ? -15.857 -9.581 6.803 1.00 97.12 328 SER A N 1
ATOM 2628 C CA . SER A 1 328 ? -14.925 -8.771 7.589 1.00 97.12 328 SER A CA 1
ATOM 2629 C C . SER A 1 328 ? -15.433 -8.488 9.006 1.00 97.12 328 SER A C 1
ATOM 2631 O O . SER A 1 328 ? -14.663 -8.004 9.838 1.00 97.12 328 SER A O 1
ATOM 2633 N N . CYS A 1 329 ? -16.701 -8.791 9.315 1.00 95.94 329 CYS A N 1
ATOM 2634 C CA . CYS A 1 329 ? -17.300 -8.521 10.625 1.00 95.94 329 CYS A CA 1
ATOM 2635 C C . CYS A 1 329 ? -16.546 -9.197 11.774 1.00 95.94 329 CYS A C 1
ATOM 2637 O O . CYS A 1 329 ? -16.300 -8.544 12.786 1.00 95.94 329 CYS A O 1
ATOM 2639 N N . CYS A 1 330 ? -16.089 -10.442 11.598 1.00 94.69 330 CYS A N 1
ATOM 2640 C CA . CYS A 1 330 ? -15.249 -11.127 12.587 1.00 94.69 330 CYS A CA 1
ATOM 2641 C C . CYS A 1 330 ? -13.958 -10.353 12.878 1.00 94.69 330 CYS A C 1
ATOM 2643 O O . CYS A 1 330 ? -13.561 -10.211 14.030 1.00 94.69 330 CYS A O 1
ATOM 2645 N N . THR A 1 331 ? -13.307 -9.814 11.847 1.00 97.12 331 THR A N 1
ATOM 2646 C CA . THR A 1 331 ? -12.067 -9.046 12.004 1.00 97.12 331 THR A CA 1
ATOM 2647 C C . THR A 1 331 ? -12.313 -7.706 12.699 1.00 97.12 331 THR A C 1
ATOM 2649 O O . THR A 1 331 ? -11.550 -7.329 13.585 1.00 97.12 331 THR A O 1
ATOM 2652 N N . LEU A 1 332 ? -13.398 -7.006 12.353 1.00 97.62 332 LEU A N 1
ATOM 2653 C CA . LEU A 1 332 ? -13.790 -5.744 12.997 1.00 97.62 332 LEU A CA 1
ATOM 2654 C C . LEU A 1 332 ? -14.169 -5.947 14.471 1.00 97.62 332 LEU A C 1
ATOM 2656 O O . LEU A 1 332 ? -13.785 -5.157 15.333 1.00 97.62 332 LEU A O 1
ATOM 2660 N N . HIS A 1 333 ? -14.879 -7.034 14.770 1.00 96.50 333 HIS A N 1
ATOM 2661 C CA . HIS A 1 333 ? -15.191 -7.448 16.135 1.00 96.50 333 HIS A CA 1
ATOM 2662 C C . HIS A 1 333 ? -13.917 -7.756 16.929 1.00 96.50 333 HIS A C 1
ATOM 2664 O O . HIS A 1 333 ? -13.701 -7.187 17.999 1.00 96.50 333 HIS A O 1
ATOM 2670 N N . GLN A 1 334 ? -13.014 -8.566 16.371 1.00 96.38 334 GLN A N 1
ATOM 2671 C CA . GLN A 1 334 ? -11.725 -8.874 16.992 1.00 96.38 334 GLN A CA 1
ATOM 2672 C C . GLN A 1 334 ? -10.864 -7.628 17.223 1.00 96.38 334 GLN A C 1
ATOM 2674 O O . GLN A 1 334 ? -10.219 -7.539 18.267 1.00 96.38 334 GLN A O 1
ATOM 2679 N N . LEU A 1 335 ? -10.867 -6.658 16.301 1.00 97.94 335 LEU A N 1
ATOM 2680 C CA . LEU A 1 335 ? -10.170 -5.382 16.472 1.00 97.94 335 LEU A CA 1
ATOM 2681 C C . LEU A 1 335 ? -10.637 -4.673 17.750 1.00 97.94 335 LEU A C 1
ATOM 2683 O O . LEU A 1 335 ? -9.798 -4.297 18.572 1.00 97.94 335 LEU A O 1
ATOM 2687 N N . TYR A 1 336 ? -11.955 -4.535 17.937 1.00 96.56 336 TYR A N 1
ATOM 2688 C CA . TYR A 1 336 ? -12.527 -3.918 19.136 1.00 96.56 336 TYR A CA 1
ATOM 2689 C C . TYR A 1 336 ? -12.067 -4.651 20.402 1.00 96.56 336 TYR A C 1
ATOM 2691 O O . TYR A 1 336 ? -11.516 -4.037 21.321 1.00 96.56 336 TYR A O 1
ATOM 2699 N N . LEU A 1 337 ? -12.224 -5.979 20.433 1.00 96.25 337 LEU A N 1
ATOM 2700 C CA . LEU A 1 337 ? -11.862 -6.783 21.601 1.00 96.25 337 LEU A CA 1
ATOM 2701 C C . LEU A 1 337 ? -10.373 -6.667 21.936 1.00 96.25 337 LEU A C 1
ATOM 2703 O O . LEU A 1 337 ? -10.015 -6.473 23.095 1.00 96.25 337 LEU A O 1
ATOM 2707 N N . GLN A 1 338 ? -9.499 -6.746 20.933 1.00 96.25 338 GLN A N 1
ATOM 2708 C CA . GLN A 1 338 ? -8.049 -6.650 21.102 1.00 96.25 338 GLN A CA 1
ATOM 2709 C C . GLN A 1 338 ? -7.620 -5.275 21.626 1.00 96.25 338 GLN A C 1
ATOM 2711 O O . GLN A 1 338 ? -6.833 -5.217 22.574 1.00 96.25 338 GLN A O 1
ATOM 2716 N N . VAL A 1 339 ? -8.155 -4.181 21.072 1.00 96.12 339 VAL A N 1
ATOM 2717 C CA . VAL A 1 339 ? -7.875 -2.817 21.552 1.00 96.12 339 VAL A CA 1
ATOM 2718 C C . VAL A 1 339 ? -8.291 -2.665 23.017 1.00 96.12 339 VAL A C 1
ATOM 2720 O O . VAL A 1 339 ? -7.461 -2.316 23.860 1.00 96.12 339 VAL A O 1
ATOM 2723 N N . HIS A 1 340 ? -9.539 -3.001 23.349 1.00 94.69 340 HIS A N 1
ATOM 2724 C CA . HIS A 1 340 ? -10.058 -2.840 24.709 1.00 94.69 340 HIS A CA 1
ATOM 2725 C C . HIS A 1 340 ? -9.462 -3.848 25.705 1.00 94.69 340 HIS A C 1
ATOM 2727 O O . HIS A 1 340 ? -9.397 -3.557 26.896 1.00 94.69 340 HIS A O 1
ATOM 2733 N N . SER A 1 341 ? -8.941 -4.995 25.250 1.00 95.06 341 SER A N 1
ATOM 2734 C CA . SER A 1 341 ? -8.213 -5.941 26.112 1.00 95.06 341 SER A CA 1
ATOM 2735 C C . SER A 1 341 ? -6.919 -5.355 26.677 1.00 95.06 341 SER A C 1
ATOM 2737 O O . SER A 1 341 ? -6.532 -5.706 27.790 1.00 95.06 341 SER A O 1
ATOM 2739 N N . LYS A 1 342 ? -6.247 -4.465 25.935 1.00 93.56 342 LYS A N 1
ATOM 2740 C CA . LYS A 1 342 ? -4.940 -3.899 26.309 1.00 93.56 342 LYS A CA 1
ATOM 2741 C C . LYS A 1 342 ? -5.041 -2.479 26.868 1.00 93.56 342 LYS A C 1
ATOM 2743 O O . LYS A 1 342 ? -4.016 -1.867 27.169 1.00 93.56 342 LYS A O 1
ATOM 2748 N N . PHE A 1 343 ? -6.258 -1.972 27.054 1.00 92.06 343 PHE A N 1
ATOM 2749 C CA . PHE A 1 343 ? -6.517 -0.633 27.569 1.00 92.06 343 PHE A CA 1
ATOM 2750 C C . PHE A 1 343 ? -7.373 -0.676 28.846 1.00 92.06 343 PHE A C 1
ATOM 2752 O O . PHE A 1 343 ? -8.209 -1.573 28.989 1.00 92.06 343 PHE A O 1
ATOM 2759 N N . PRO A 1 344 ? -7.193 0.253 29.805 1.00 88.44 344 PRO A N 1
ATOM 2760 C CA . PRO A 1 344 ? -8.064 0.325 30.975 1.00 88.44 344 PRO A CA 1
ATOM 2761 C C . PRO A 1 344 ? -9.549 0.428 30.572 1.00 88.44 344 PRO A C 1
ATOM 2763 O O . PRO A 1 344 ? -9.855 1.102 29.589 1.00 88.44 344 PRO A O 1
ATOM 2766 N N . PRO A 1 345 ? -10.484 -0.208 31.307 1.00 88.25 345 PRO A N 1
ATOM 2767 C CA . PRO A 1 345 ? -10.322 -0.845 32.620 1.00 88.25 345 PRO A CA 1
ATOM 2768 C C . PRO A 1 345 ? -9.947 -2.342 32.583 1.00 88.25 345 PRO A C 1
ATOM 2770 O O . PRO A 1 345 ? -10.139 -3.041 33.578 1.00 88.25 345 PRO A O 1
ATOM 2773 N N . SER A 1 346 ? -9.431 -2.861 31.463 1.00 89.62 346 SER A N 1
ATOM 2774 C CA . SER A 1 346 ? -9.010 -4.265 31.373 1.00 89.62 346 SER A CA 1
ATOM 2775 C C . SER A 1 346 ? -7.907 -4.617 32.377 1.00 89.62 346 SER A C 1
ATOM 2777 O O . SER A 1 346 ? -7.008 -3.831 32.665 1.00 89.62 346 SER A O 1
ATOM 2779 N N . LEU A 1 347 ? -7.935 -5.858 32.859 1.00 86.38 347 LEU A N 1
ATOM 2780 C CA . LEU A 1 347 ? -6.899 -6.429 33.727 1.00 86.38 347 LEU A CA 1
ATOM 2781 C C . LEU A 1 347 ? -5.587 -6.708 32.987 1.00 86.38 347 LEU A C 1
ATOM 2783 O O . LEU A 1 347 ? -4.547 -6.847 33.620 1.00 86.38 347 LEU A O 1
ATOM 2787 N N . TYR A 1 348 ? -5.656 -6.815 31.661 1.00 88.81 348 TYR A N 1
ATOM 2788 C CA . TYR A 1 348 ? -4.509 -7.016 30.775 1.00 88.81 348 TYR A CA 1
ATOM 2789 C C . TYR A 1 348 ? -4.011 -5.688 30.184 1.00 88.81 348 TYR A C 1
ATOM 2791 O O . TYR A 1 348 ? -3.272 -5.689 29.197 1.00 88.81 348 TYR A O 1
ATOM 2799 N N . ALA A 1 349 ? -4.456 -4.561 30.749 1.00 89.50 349 ALA A N 1
ATOM 2800 C CA . ALA A 1 349 ? -4.074 -3.236 30.301 1.00 89.50 349 ALA A CA 1
ATOM 2801 C C . ALA A 1 349 ? -2.608 -2.913 30.608 1.00 89.50 349 ALA A C 1
ATOM 2803 O O . ALA A 1 349 ? -2.057 -3.338 31.624 1.00 89.50 349 ALA A O 1
ATOM 2804 N N . ALA A 1 350 ? -2.014 -2.109 29.729 1.00 86.06 350 ALA A N 1
ATOM 2805 C CA . ALA A 1 350 ? -0.662 -1.594 29.882 1.00 86.06 350 ALA A CA 1
ATOM 2806 C C . ALA A 1 350 ? -0.515 -0.692 31.125 1.00 86.06 350 ALA A C 1
ATOM 2808 O O . ALA A 1 350 ? -1.408 0.096 31.457 1.00 86.06 350 ALA A O 1
ATOM 2809 N N . GLY A 1 351 ? 0.639 -0.771 31.789 1.00 87.06 351 GLY A N 1
ATOM 2810 C CA . GLY A 1 351 ? 0.977 -0.010 32.997 1.00 87.06 351 GLY A CA 1
ATOM 2811 C C . GLY A 1 351 ? 1.393 1.434 32.703 1.00 87.06 351 GLY A C 1
ATOM 2812 O O . GLY A 1 351 ? 2.510 1.828 33.025 1.00 87.06 351 GLY A O 1
ATOM 2813 N N . ILE A 1 352 ? 0.519 2.209 32.059 1.00 89.69 352 ILE A N 1
ATOM 2814 C CA . ILE A 1 352 ? 0.817 3.562 31.554 1.00 89.69 352 ILE A CA 1
ATOM 2815 C C . ILE A 1 352 ? 0.280 4.675 32.464 1.00 89.69 352 ILE A C 1
ATOM 2817 O O . ILE A 1 352 ? -0.713 4.492 33.172 1.00 89.69 352 ILE A O 1
ATOM 2821 N N . SER A 1 353 ? 0.916 5.851 32.432 1.00 90.12 353 SER A N 1
ATOM 2822 C CA . SER A 1 353 ? 0.490 7.011 33.228 1.00 90.12 353 SER A CA 1
ATOM 2823 C C . SER A 1 353 ? -0.895 7.536 32.816 1.00 90.12 353 SER A C 1
ATOM 2825 O O . SER A 1 353 ? -1.298 7.444 31.656 1.00 90.12 353 SER A O 1
ATOM 2827 N N . LYS A 1 354 ? -1.619 8.166 33.752 1.00 89.81 354 LYS A N 1
ATOM 2828 C CA . LYS A 1 354 ? -2.967 8.706 33.493 1.00 89.81 354 LYS A CA 1
ATOM 2829 C C . LYS A 1 354 ? -2.996 9.737 32.355 1.00 89.81 354 LYS A C 1
ATOM 2831 O O . LYS A 1 354 ? -3.912 9.718 31.544 1.00 89.81 354 LYS A O 1
ATOM 2836 N N . ALA A 1 355 ? -1.978 10.593 32.259 1.00 89.94 355 ALA A N 1
ATOM 2837 C CA . ALA A 1 355 ? -1.887 11.585 31.187 1.00 89.94 355 ALA A CA 1
ATOM 2838 C C . ALA A 1 355 ? -1.783 10.923 29.799 1.00 89.94 355 ALA A C 1
ATOM 2840 O O . ALA A 1 355 ? -2.468 11.331 28.866 1.00 89.94 355 ALA A O 1
ATOM 2841 N N . GLN A 1 356 ? -0.982 9.859 29.674 1.00 90.88 356 GLN A N 1
ATOM 2842 C CA . GLN A 1 356 ? -0.871 9.098 28.425 1.00 90.88 356 GLN A CA 1
ATOM 2843 C C . GLN A 1 356 ? -2.154 8.322 28.115 1.00 90.88 356 GLN A C 1
ATOM 2845 O O . GLN A 1 356 ? -2.549 8.247 26.955 1.00 90.88 356 GLN A O 1
ATOM 2850 N N . GLN A 1 357 ? -2.826 7.771 29.132 1.00 92.50 357 GLN A N 1
ATOM 2851 C CA . GLN A 1 357 ? -4.138 7.137 28.956 1.00 92.50 357 GLN A CA 1
ATOM 2852 C C . GLN A 1 357 ? -5.147 8.126 28.367 1.00 92.50 357 GLN A C 1
ATOM 2854 O O . GLN A 1 357 ? -5.808 7.810 27.383 1.00 92.50 357 GLN A O 1
ATOM 2859 N N . GLU A 1 358 ? -5.238 9.334 28.925 1.00 93.88 358 GLU A N 1
ATOM 2860 C CA . GLU A 1 358 ? -6.134 10.382 28.427 1.00 93.88 358 GLU A CA 1
ATOM 2861 C C . GLU A 1 358 ? -5.777 10.808 26.994 1.00 93.88 358 GLU A C 1
ATOM 2863 O O . GLU A 1 358 ? -6.672 10.984 26.167 1.00 93.88 358 GLU A O 1
ATOM 2868 N N . GLU A 1 359 ? -4.485 10.906 26.663 1.00 94.69 359 GLU A N 1
ATOM 2869 C CA . GLU A 1 359 ? -4.034 11.248 25.310 1.00 94.69 359 GLU A CA 1
ATOM 2870 C C . GLU A 1 359 ? -4.390 10.158 24.284 1.00 94.69 359 GLU A C 1
ATOM 2872 O O . GLU A 1 359 ? -4.942 10.462 23.224 1.00 94.69 359 GLU A O 1
ATOM 2877 N N . ILE A 1 360 ? -4.139 8.881 24.604 1.00 95.25 360 ILE A N 1
ATOM 2878 C CA . ILE A 1 360 ? -4.491 7.748 23.735 1.00 95.25 360 ILE A CA 1
ATOM 2879 C C . ILE A 1 360 ? -6.009 7.649 23.577 1.00 95.25 360 ILE A C 1
ATOM 2881 O O . ILE A 1 360 ? -6.500 7.514 22.455 1.00 95.25 360 ILE A O 1
ATOM 2885 N N . ALA A 1 361 ? -6.759 7.756 24.675 1.00 94.06 361 ALA A N 1
ATOM 2886 C CA . ALA A 1 361 ? -8.214 7.712 24.636 1.00 94.06 361 ALA A CA 1
ATOM 2887 C C . ALA A 1 361 ? -8.774 8.844 23.764 1.00 94.06 361 ALA A C 1
ATOM 2889 O O . ALA A 1 361 ? -9.541 8.587 22.838 1.00 94.06 361 ALA A O 1
ATOM 2890 N N . GLY A 1 362 ? -8.328 10.083 23.992 1.00 93.44 362 GLY A N 1
ATOM 2891 C CA . GLY A 1 362 ? -8.814 11.258 23.271 1.00 93.44 362 GLY A CA 1
ATOM 2892 C C . GLY A 1 362 ? -8.415 11.309 21.794 1.00 93.44 362 GLY A C 1
ATOM 2893 O O . GLY A 1 362 ? -9.154 11.862 20.979 1.00 93.44 362 GLY A O 1
ATOM 2894 N N . ALA A 1 363 ? -7.262 10.752 21.416 1.00 93.81 363 ALA A N 1
ATOM 2895 C CA . ALA A 1 363 ? -6.794 10.789 20.031 1.00 93.81 363 ALA A CA 1
ATOM 2896 C C . ALA A 1 363 ? -7.216 9.562 19.211 1.00 93.81 363 ALA A C 1
ATOM 2898 O O . ALA A 1 363 ? -7.555 9.711 18.034 1.00 93.81 363 ALA A O 1
ATOM 2899 N N . PHE A 1 364 ? -7.171 8.365 19.797 1.00 95.75 364 PHE A N 1
ATOM 2900 C CA . PHE A 1 364 ? -7.387 7.103 19.092 1.00 95.75 364 PHE A CA 1
ATOM 2901 C C . PHE A 1 364 ? -8.747 6.473 19.404 1.00 95.75 364 PHE A C 1
ATOM 2903 O O . PHE A 1 364 ? -9.508 6.261 18.464 1.00 95.75 364 PHE A O 1
ATOM 2910 N N . LEU A 1 365 ? -9.083 6.226 20.676 1.00 93.75 365 LEU A N 1
ATOM 2911 C CA . LEU A 1 365 ? -10.343 5.543 21.021 1.00 93.75 365 LEU A CA 1
ATOM 2912 C C . LEU A 1 365 ? -11.561 6.366 20.605 1.00 93.75 365 LEU A C 1
ATOM 2914 O O . LEU A 1 365 ? -12.373 5.871 19.839 1.00 93.75 365 LEU A O 1
ATOM 2918 N N . VAL A 1 366 ? -11.587 7.662 20.935 1.00 93.88 366 VAL A N 1
ATOM 2919 C CA . VAL A 1 366 ? -12.642 8.591 20.480 1.00 93.88 366 VAL A CA 1
ATOM 2920 C C . VAL A 1 366 ? -12.784 8.604 18.958 1.00 93.88 366 VAL A C 1
ATOM 2922 O O . VAL A 1 366 ? -13.876 8.797 18.428 1.00 93.88 366 VAL A O 1
ATOM 2925 N N . THR A 1 367 ? -11.678 8.412 18.231 1.00 93.94 367 THR A N 1
ATOM 2926 C CA . THR A 1 367 ? -11.749 8.294 16.775 1.00 93.94 367 THR A CA 1
ATOM 2927 C C . THR A 1 367 ? -12.424 6.987 16.382 1.00 93.94 367 THR A C 1
ATOM 2929 O O . THR A 1 367 ? -13.257 7.034 15.497 1.00 93.94 367 THR A O 1
ATOM 2932 N N . LEU A 1 368 ? -12.078 5.854 17.002 1.00 92.38 368 LEU A N 1
ATOM 2933 C CA . LEU A 1 368 ? -12.580 4.519 16.662 1.00 92.38 368 LEU A CA 1
ATOM 2934 C C . LEU A 1 368 ? -14.027 4.263 17.126 1.00 92.38 368 LEU A C 1
ATOM 2936 O O . LEU A 1 368 ? -14.720 3.482 16.480 1.00 92.38 368 LEU A O 1
ATOM 2940 N N . ASP A 1 369 ? -14.494 4.933 18.182 1.00 90.75 369 ASP A N 1
ATOM 2941 C CA . ASP A 1 369 ? -15.821 4.746 18.794 1.00 90.75 369 ASP A CA 1
ATOM 2942 C C . ASP A 1 369 ? -16.998 4.695 17.792 1.00 90.75 369 ASP A C 1
ATOM 2944 O O . ASP A 1 369 ? -17.818 3.776 17.891 1.00 90.75 369 ASP A O 1
ATOM 2948 N N . PRO A 1 370 ? -17.089 5.572 16.764 1.00 94.50 370 PRO A N 1
ATOM 2949 C CA . PRO A 1 370 ? -18.188 5.545 15.797 1.00 94.50 370 PRO A CA 1
ATOM 2950 C C . PRO A 1 370 ? -18.272 4.255 14.972 1.00 94.50 370 PRO A C 1
ATOM 2952 O O . PRO A 1 370 ? -19.276 4.046 14.288 1.00 94.50 370 PRO A O 1
ATOM 2955 N N . LEU A 1 371 ? -17.240 3.402 14.991 1.00 95.31 371 LEU A N 1
ATOM 2956 C CA . LEU A 1 371 ? -17.226 2.133 14.266 1.00 95.31 371 LEU A CA 1
ATOM 2957 C C . LEU A 1 371 ? -18.377 1.239 14.723 1.00 95.31 371 LEU A C 1
ATOM 2959 O O . LEU A 1 371 ? -19.079 0.679 13.884 1.00 95.31 371 LEU A O 1
ATOM 2963 N N . VAL A 1 372 ? -18.611 1.149 16.036 1.00 93.31 372 VAL A N 1
ATOM 2964 C CA . VAL A 1 372 ? -19.703 0.335 16.584 1.00 93.31 372 VAL A CA 1
ATOM 2965 C C . VAL A 1 372 ? -21.037 0.865 16.071 1.00 93.31 372 VAL A C 1
ATOM 2967 O O . VAL A 1 372 ? -21.802 0.104 15.486 1.00 93.31 372 VAL A O 1
ATOM 2970 N N . SER A 1 373 ? -21.280 2.176 16.168 1.00 92.25 373 SER A N 1
ATOM 2971 C CA . SER A 1 373 ? -22.525 2.797 15.696 1.00 92.25 373 SER A CA 1
ATOM 2972 C C . SER A 1 373 ? -22.758 2.617 14.186 1.00 92.25 373 SER A C 1
ATOM 2974 O O . SER A 1 373 ? -23.908 2.509 13.757 1.00 92.25 373 SER A O 1
ATOM 2976 N N . GLN A 1 374 ? -21.701 2.552 13.362 1.00 94.12 374 GLN A N 1
ATOM 2977 C CA . GLN A 1 374 ? -21.821 2.211 11.935 1.00 94.12 374 GLN A CA 1
ATOM 2978 C C . GLN A 1 374 ? -22.244 0.752 11.726 1.00 94.12 374 GLN A C 1
ATOM 2980 O O . GLN A 1 374 ? -23.085 0.471 10.871 1.00 94.12 374 GLN A O 1
ATOM 2985 N N . LEU A 1 375 ? -21.682 -0.164 12.517 1.00 95.56 375 LEU A N 1
ATOM 2986 C CA . LEU A 1 375 ? -21.913 -1.602 12.405 1.00 95.56 375 LEU A CA 1
ATOM 2987 C C . LEU A 1 375 ? -23.224 -2.065 13.057 1.00 95.56 375 LEU A C 1
ATOM 2989 O O . LEU A 1 375 ? -23.736 -3.114 12.679 1.00 95.56 375 LEU A O 1
ATOM 2993 N N . LEU A 1 376 ? -23.822 -1.279 13.964 1.00 93.25 376 LEU A N 1
ATOM 2994 C CA . LEU A 1 376 ? -25.105 -1.603 14.612 1.00 93.25 376 LEU A CA 1
ATOM 2995 C C . LEU A 1 376 ? -26.221 -1.936 13.617 1.00 93.25 376 LEU A C 1
ATOM 2997 O O . LEU A 1 376 ? -27.102 -2.734 13.918 1.00 93.25 376 LEU A O 1
ATOM 3001 N N . LYS A 1 377 ? -26.198 -1.314 12.439 1.00 92.06 377 LYS A N 1
ATOM 3002 C CA . LYS A 1 377 ? -27.234 -1.461 11.407 1.00 92.06 377 LYS A CA 1
ATOM 3003 C C . LYS A 1 377 ? -26.996 -2.666 10.497 1.00 92.06 377 LYS A C 1
ATOM 3005 O O . LYS A 1 377 ? -27.771 -2.895 9.574 1.00 92.06 377 LYS A O 1
ATOM 3010 N N . PHE A 1 378 ? -25.895 -3.385 10.700 1.00 94.69 378 PHE A N 1
ATOM 3011 C CA . PHE A 1 378 ? -25.411 -4.395 9.778 1.00 94.69 378 PHE A CA 1
ATOM 3012 C C . PHE A 1 378 ? -25.574 -5.791 10.371 1.00 94.69 378 PHE A C 1
ATOM 3014 O O . PHE A 1 378 ? -24.845 -6.184 11.278 1.00 94.69 378 PHE A O 1
ATOM 3021 N N . GLN A 1 379 ? -26.529 -6.550 9.832 1.00 94.25 379 GLN A N 1
ATOM 3022 C CA . GLN A 1 379 ? -26.892 -7.879 10.328 1.00 94.25 379 GLN A CA 1
ATOM 3023 C C . GLN A 1 379 ? -25.698 -8.838 10.519 1.00 94.25 379 GLN A C 1
ATOM 3025 O O . GLN A 1 379 ? -25.612 -9.416 11.600 1.00 94.25 379 GLN A O 1
ATOM 3030 N N . PRO A 1 380 ? -24.733 -8.966 9.583 1.00 95.19 380 PRO A N 1
ATOM 3031 C CA . PRO A 1 380 ? -23.585 -9.853 9.789 1.00 95.19 380 PRO A CA 1
ATOM 3032 C C . PRO A 1 380 ? -22.753 -9.514 11.033 1.00 95.19 380 PRO A C 1
ATOM 3034 O O . PRO A 1 380 ? -22.163 -10.395 11.650 1.00 95.19 380 PRO A O 1
ATOM 3037 N N . PHE A 1 381 ? -22.715 -8.244 11.451 1.00 95.75 381 PHE A N 1
ATOM 3038 C CA . PHE A 1 381 ? -22.039 -7.865 12.691 1.00 95.75 381 PHE A CA 1
ATOM 3039 C C . PHE A 1 381 ? -22.819 -8.310 13.932 1.00 95.75 381 PHE A C 1
ATOM 3041 O O . PHE A 1 381 ? -22.212 -8.755 14.903 1.00 95.75 381 PHE A O 1
ATOM 3048 N N . VAL A 1 382 ? -24.152 -8.234 13.893 1.00 93.12 382 VAL A N 1
ATOM 3049 C CA . VAL A 1 382 ? -25.028 -8.722 14.971 1.00 93.12 382 VAL A CA 1
ATOM 3050 C C . VAL A 1 382 ? -24.822 -10.217 15.189 1.00 93.12 382 VAL A C 1
ATOM 3052 O O . VAL A 1 382 ? -24.629 -10.649 16.322 1.00 93.12 382 VAL A O 1
ATOM 3055 N N . GLU A 1 383 ? -24.795 -10.983 14.097 1.00 92.19 383 GLU A N 1
ATOM 3056 C CA . GLU A 1 383 ? -24.574 -12.432 14.116 1.00 92.19 383 GLU A CA 1
ATOM 3057 C C . GLU A 1 383 ? -23.225 -12.789 14.751 1.00 92.19 383 GLU A C 1
ATOM 3059 O O . GLU A 1 383 ? -23.173 -13.649 15.622 1.00 92.19 383 GLU A O 1
ATOM 3064 N N . VAL A 1 384 ? -22.153 -12.074 14.397 1.00 93.12 384 VAL A N 1
ATOM 3065 C CA . VAL A 1 384 ? -20.818 -12.283 14.983 1.00 93.12 384 VAL A CA 1
ATOM 3066 C C . VAL A 1 384 ? -20.773 -11.935 16.474 1.00 93.12 384 VAL A C 1
ATOM 3068 O O . VAL A 1 384 ? -20.147 -12.644 17.259 1.00 93.12 384 VAL A O 1
ATOM 3071 N N . VAL A 1 385 ? -21.406 -10.834 16.889 1.00 91.81 385 VAL A N 1
ATOM 3072 C CA . VAL A 1 385 ? -21.361 -10.371 18.288 1.00 91.81 385 VAL A CA 1
ATOM 3073 C C . VAL A 1 385 ? -22.204 -11.252 19.213 1.00 91.81 385 VAL A C 1
ATOM 3075 O O . VAL A 1 385 ? -21.842 -11.408 20.382 1.00 91.81 385 VAL A O 1
ATOM 3078 N N . LEU A 1 386 ? -23.317 -11.796 18.715 1.00 89.50 386 LEU A N 1
ATOM 3079 C CA . LEU A 1 386 ? -24.269 -12.607 19.481 1.00 89.50 386 LEU A CA 1
ATOM 3080 C C . LEU A 1 386 ? -24.090 -14.121 19.289 1.00 89.50 386 LEU A C 1
ATOM 3082 O O . LEU A 1 386 ? -24.919 -14.880 19.789 1.00 89.50 386 LEU A O 1
ATOM 3086 N N . ASP A 1 387 ? -23.039 -14.560 18.594 1.00 86.31 387 ASP A N 1
ATOM 3087 C CA . ASP A 1 387 ? -22.767 -15.979 18.361 1.00 86.31 387 ASP A CA 1
ATOM 3088 C C . ASP A 1 387 ? -22.658 -16.749 19.693 1.00 86.31 387 ASP A C 1
ATOM 3090 O O . ASP A 1 387 ? -21.841 -16.434 20.564 1.00 86.31 387 ASP A O 1
ATOM 3094 N N . SER A 1 388 ? -23.509 -17.763 19.864 1.00 72.31 388 SER A N 1
ATOM 3095 C CA . SER A 1 388 ? -23.551 -18.602 21.063 1.00 72.31 388 SER A CA 1
ATOM 3096 C C . SER A 1 388 ? -22.350 -19.540 21.178 1.00 72.31 388 SER A C 1
ATOM 3098 O O . SER A 1 388 ? -22.007 -19.946 22.287 1.00 72.31 388 SER A O 1
ATOM 3100 N N . GLU A 1 389 ? -21.700 -19.858 20.057 1.00 77.31 389 GLU A N 1
ATOM 3101 C CA . GLU A 1 389 ? -20.517 -20.724 19.980 1.00 77.31 389 GLU A CA 1
ATOM 3102 C C . GLU A 1 389 ? -19.205 -19.920 20.059 1.00 77.31 389 GLU A C 1
ATOM 3104 O O . GLU A 1 389 ? -18.117 -20.437 19.798 1.00 77.31 389 GLU A O 1
ATOM 3109 N N . LEU A 1 390 ? -19.281 -18.636 20.424 1.00 79.69 390 LEU A N 1
ATOM 3110 C CA . LEU A 1 390 ? -18.131 -17.743 20.475 1.00 79.69 390 LEU A CA 1
ATOM 3111 C C . LEU A 1 390 ? -17.155 -18.125 21.607 1.00 79.69 390 LEU A C 1
ATOM 3113 O O . LEU A 1 390 ? -17.238 -17.651 22.745 1.00 79.69 390 LEU A O 1
ATOM 3117 N N . GLU A 1 391 ? -16.164 -18.953 21.283 1.00 82.62 391 GLU A N 1
ATOM 3118 C CA . GLU A 1 391 ? -15.091 -19.332 22.203 1.00 82.62 391 GLU A CA 1
ATOM 3119 C C . GLU A 1 391 ? -14.032 -18.222 22.336 1.00 82.62 391 GLU A C 1
ATOM 3121 O O . GLU A 1 391 ? -13.010 -18.198 21.647 1.00 82.62 391 GLU A O 1
ATOM 3126 N N . LEU A 1 392 ? -14.254 -17.285 23.265 1.00 85.88 392 LEU A N 1
ATOM 3127 C CA . LEU A 1 392 ? -13.294 -16.215 23.550 1.00 85.88 392 LEU A CA 1
ATOM 3128 C C . LEU A 1 392 ? -12.235 -16.615 24.598 1.00 85.88 392 LEU A C 1
ATOM 3130 O O . LEU A 1 392 ? -12.587 -17.080 25.695 1.00 85.88 392 LEU A O 1
ATOM 3134 N N . PRO A 1 393 ? -10.940 -16.325 24.343 1.00 88.75 393 PRO A N 1
ATOM 3135 C CA . PRO A 1 393 ? -9.901 -16.346 25.368 1.00 88.75 393 PRO A CA 1
ATOM 3136 C C . PRO A 1 393 ? -10.265 -15.459 26.564 1.00 88.75 393 PRO A C 1
ATOM 3138 O O . PRO A 1 393 ? -10.927 -14.432 26.405 1.00 88.75 393 PRO A O 1
ATOM 3141 N N . CYS A 1 394 ? -9.769 -15.796 27.760 1.00 86.62 394 CYS A N 1
ATOM 3142 C CA . CYS A 1 394 ? -10.090 -15.059 28.991 1.00 86.62 394 CYS A CA 1
ATOM 3143 C C . CYS A 1 394 ? -9.790 -13.550 28.898 1.00 86.62 394 CYS A C 1
ATOM 3145 O O . CYS A 1 394 ? -10.514 -12.746 29.480 1.00 86.62 394 CYS A O 1
ATOM 3147 N N . GLU A 1 395 ? -8.767 -13.151 28.133 1.00 89.81 395 GLU A N 1
ATOM 3148 C CA . GLU A 1 395 ? -8.417 -11.737 27.933 1.00 89.81 395 GLU A CA 1
ATOM 3149 C C . GLU A 1 395 ? -9.433 -10.940 27.100 1.00 89.81 395 GLU A C 1
ATOM 3151 O O . GLU A 1 395 ? -9.465 -9.715 27.201 1.00 89.81 395 GLU A O 1
ATOM 3156 N N . LEU A 1 396 ? -10.285 -11.613 26.318 1.00 91.94 396 LEU A N 1
ATOM 3157 C CA . LEU A 1 396 ? -11.271 -10.980 25.437 1.00 91.94 396 LEU A CA 1
ATOM 3158 C C . LEU A 1 396 ? -12.702 -11.020 25.993 1.00 91.94 396 LEU A C 1
ATOM 3160 O O . LEU A 1 396 ? -13.562 -10.293 25.504 1.00 91.94 396 LEU A O 1
ATOM 3164 N N . GLN A 1 397 ? -12.960 -11.799 27.049 1.00 88.88 397 GLN A N 1
ATOM 3165 C CA . GLN A 1 397 ? -14.296 -11.917 27.650 1.00 88.88 397 GLN A CA 1
ATOM 3166 C C . GLN A 1 397 ? -14.792 -10.598 28.254 1.00 88.88 397 GLN A C 1
ATOM 3168 O O . GLN A 1 397 ? -15.941 -10.215 28.058 1.00 88.88 397 GLN A O 1
ATOM 3173 N N . PHE A 1 398 ? -13.927 -9.868 28.963 1.00 90.19 398 PHE A N 1
ATOM 3174 C CA . PHE A 1 398 ? -14.302 -8.566 29.516 1.00 90.19 398 PHE A CA 1
ATOM 3175 C C . PHE A 1 398 ? -14.513 -7.494 28.428 1.00 90.19 398 PHE A C 1
ATOM 3177 O O . PHE A 1 398 ? -15.542 -6.819 28.470 1.00 90.19 398 PHE A O 1
ATOM 3184 N N . PRO A 1 399 ? -13.629 -7.362 27.419 1.00 93.38 399 PRO A N 1
ATOM 3185 C CA . PRO A 1 399 ? -13.909 -6.552 26.233 1.00 93.38 399 PRO A CA 1
ATOM 3186 C C . PRO A 1 399 ? -15.227 -6.898 25.527 1.00 93.38 399 PRO A C 1
ATOM 3188 O O . PRO A 1 399 ? -15.907 -5.990 25.058 1.00 93.38 399 PRO A O 1
ATOM 3191 N N . GLN A 1 400 ? -15.630 -8.172 25.501 1.00 93.38 400 GLN A N 1
ATOM 3192 C CA . GLN A 1 400 ? -16.926 -8.575 24.946 1.00 93.38 400 GLN A CA 1
ATOM 3193 C C . GLN A 1 400 ? -18.087 -8.032 25.785 1.00 93.38 400 GLN A C 1
ATOM 3195 O O . GLN A 1 400 ? -19.029 -7.471 25.233 1.00 93.38 400 GLN A O 1
ATOM 3200 N N . CYS A 1 401 ? -18.008 -8.114 27.117 1.00 90.25 401 CYS A N 1
ATOM 3201 C CA . CYS A 1 401 ? -18.999 -7.478 27.992 1.00 90.25 401 CYS A CA 1
ATOM 3202 C C . CYS A 1 401 ? -19.067 -5.961 27.770 1.00 90.25 401 CYS A C 1
ATOM 3204 O O . CYS A 1 401 ? -20.159 -5.403 27.704 1.00 90.25 401 CYS A O 1
ATOM 3206 N N . LEU A 1 402 ? -17.913 -5.295 27.651 1.00 90.94 402 LEU A N 1
ATOM 3207 C CA . LEU A 1 402 ? -17.839 -3.857 27.374 1.00 90.94 402 LEU A CA 1
ATOM 3208 C C . LEU A 1 402 ? -18.530 -3.508 26.053 1.00 90.94 402 LEU A C 1
ATOM 3210 O O . LEU A 1 402 ? -19.332 -2.579 26.029 1.00 90.94 402 LEU A O 1
ATOM 3214 N N . LEU A 1 403 ? -18.278 -4.280 24.992 1.00 93.44 403 LEU A N 1
ATOM 3215 C CA . LEU A 1 403 ? -18.927 -4.086 23.698 1.00 93.44 403 LEU A CA 1
ATOM 3216 C C . LEU A 1 403 ? -20.452 -4.177 23.815 1.00 93.44 403 LEU A C 1
ATOM 3218 O O . LEU A 1 403 ? -21.159 -3.303 23.323 1.00 93.44 403 LEU A O 1
ATOM 3222 N N . LEU A 1 404 ? -20.960 -5.206 24.498 1.00 91.25 404 LEU A N 1
ATOM 3223 C CA . LEU A 1 404 ? -22.399 -5.393 24.699 1.00 91.25 404 LEU A CA 1
ATOM 3224 C C . LEU A 1 404 ? -23.019 -4.236 25.491 1.00 91.25 404 LEU A C 1
ATOM 3226 O O . LEU A 1 404 ? -24.107 -3.784 25.149 1.00 91.25 404 LEU A O 1
ATOM 3230 N N . VAL A 1 405 ? -22.321 -3.719 26.506 1.00 90.00 405 VAL A N 1
ATOM 3231 C CA . VAL A 1 405 ? -22.770 -2.540 27.264 1.00 90.00 405 VAL A CA 1
ATOM 3232 C C . VAL A 1 405 ? -22.824 -1.300 26.372 1.00 90.00 405 VAL A C 1
ATOM 3234 O O . VAL A 1 405 ? -23.822 -0.586 26.409 1.00 90.00 405 VAL A O 1
ATOM 3237 N N . VAL A 1 406 ? -21.803 -1.067 25.542 1.00 91.38 406 VAL A N 1
ATOM 3238 C CA . VAL A 1 406 ? -21.791 0.047 24.576 1.00 91.38 406 VAL A CA 1
ATOM 3239 C C . VAL A 1 406 ? -22.952 -0.080 23.590 1.00 91.38 406 VAL A C 1
ATOM 3241 O O . VAL A 1 406 ? -23.672 0.886 23.358 1.00 91.38 406 VAL A O 1
ATOM 3244 N N . ILE A 1 407 ? -23.197 -1.280 23.061 1.00 91.44 407 ILE A N 1
ATOM 3245 C CA . ILE A 1 407 ? -24.336 -1.542 22.174 1.00 91.44 407 ILE A CA 1
ATOM 3246 C C . ILE A 1 407 ? -25.656 -1.250 22.892 1.00 91.44 407 ILE A C 1
ATOM 3248 O O . ILE A 1 407 ? -26.514 -0.579 22.328 1.00 91.44 407 ILE A O 1
ATOM 3252 N N . MET A 1 408 ? -25.830 -1.710 24.134 1.00 88.00 408 MET A N 1
ATOM 3253 C CA . MET A 1 408 ? -27.045 -1.462 24.918 1.00 88.00 408 MET A CA 1
ATOM 3254 C C . MET A 1 408 ? -27.272 0.023 25.228 1.00 88.00 408 MET A C 1
ATOM 3256 O O . MET A 1 408 ? -28.426 0.439 25.328 1.00 88.00 408 MET A O 1
ATOM 3260 N N . ASP A 1 409 ? -26.210 0.811 25.383 1.00 89.12 409 ASP A N 1
ATOM 3261 C CA . ASP A 1 409 ? -26.303 2.259 25.596 1.00 89.12 409 ASP A CA 1
ATOM 3262 C C . ASP A 1 409 ? -26.703 3.002 24.309 1.00 89.12 409 ASP A C 1
ATOM 3264 O O . ASP A 1 409 ? -27.550 3.896 24.330 1.00 89.12 409 ASP A O 1
ATOM 3268 N N . GLU A 1 410 ? -26.171 2.568 23.163 1.00 90.00 410 GLU A N 1
ATOM 3269 C CA . GLU A 1 410 ? -26.417 3.179 21.853 1.00 90.00 410 GLU A CA 1
ATOM 3270 C C . GLU A 1 410 ? -27.766 2.772 21.234 1.00 90.00 410 GLU A C 1
ATOM 3272 O O . GLU A 1 410 ? -28.427 3.588 20.582 1.00 90.00 410 GLU A O 1
ATOM 3277 N N . LEU A 1 411 ? -28.210 1.525 21.433 1.00 88.75 411 LEU A N 1
ATOM 3278 C CA . LEU A 1 411 ? -29.388 0.936 20.781 1.00 88.75 411 LEU A CA 1
ATOM 3279 C C . LEU A 1 411 ? -30.691 1.748 20.959 1.00 88.75 411 LEU A C 1
ATOM 3281 O O . LEU A 1 411 ? -31.406 1.917 19.971 1.00 88.75 411 LEU A O 1
ATOM 3285 N N . PRO A 1 412 ? -31.010 2.325 22.140 1.00 88.31 412 PRO A N 1
ATOM 3286 C CA . PRO A 1 412 ? -32.212 3.141 22.329 1.00 88.31 412 PRO A CA 1
ATOM 3287 C C . PRO A 1 412 ? -32.261 4.410 21.470 1.00 88.31 412 PRO A C 1
ATOM 3289 O O . PRO A 1 412 ? -33.339 4.974 21.288 1.00 88.31 412 PRO A O 1
ATOM 3292 N N . SER A 1 413 ? -31.110 4.887 20.986 1.00 89.38 413 SER A N 1
ATOM 3293 C CA . SER A 1 413 ? -31.019 6.049 20.094 1.00 89.38 413 SER A CA 1
ATOM 3294 C C . SER A 1 413 ? -31.177 5.685 18.613 1.00 89.38 413 SER A C 1
ATOM 3296 O O . SER A 1 413 ? -31.323 6.575 17.772 1.00 89.38 413 SER A O 1
ATOM 3298 N N . GLN A 1 414 ? -31.160 4.389 18.283 1.00 91.06 414 GLN A N 1
ATOM 3299 C CA . GLN A 1 414 ? -31.244 3.902 16.911 1.00 91.06 414 GLN A CA 1
ATOM 3300 C C . GLN A 1 414 ? -32.699 3.770 16.426 1.00 91.06 414 GLN A C 1
ATOM 3302 O O . GLN A 1 414 ? -33.617 3.640 17.240 1.00 91.06 414 GLN A O 1
ATOM 3307 N N . PRO A 1 415 ? -32.924 3.776 15.100 1.00 91.62 415 PRO A N 1
ATOM 3308 C CA . PRO A 1 415 ? -34.220 3.467 14.495 1.00 91.62 415 PRO A CA 1
ATOM 3309 C C . PRO A 1 415 ? -34.807 2.113 14.935 1.00 91.62 415 PRO A C 1
ATOM 3311 O O . PRO A 1 415 ? -34.069 1.191 15.283 1.00 91.62 415 PRO A O 1
ATOM 3314 N N . GLU A 1 416 ? -36.138 1.986 14.904 1.00 88.69 416 GLU A N 1
ATOM 3315 C CA . GLU A 1 416 ? -36.858 0.789 15.373 1.00 88.69 416 GLU A CA 1
ATOM 3316 C C . GLU A 1 416 ? -36.438 -0.485 14.625 1.00 88.69 416 GLU A C 1
ATOM 3318 O O . GLU A 1 416 ? -36.261 -1.523 15.251 1.00 88.69 416 GLU A O 1
ATOM 3323 N N . ASP A 1 417 ? -36.175 -0.403 13.319 1.00 90.69 417 ASP A N 1
ATOM 3324 C CA . ASP A 1 417 ? -35.662 -1.515 12.511 1.00 90.69 417 ASP A CA 1
ATOM 3325 C C . ASP A 1 417 ? -34.326 -2.047 13.053 1.00 90.69 417 ASP A C 1
ATOM 3327 O O . ASP A 1 417 ? -34.157 -3.255 13.229 1.00 90.69 417 ASP A O 1
ATOM 3331 N N . VAL A 1 418 ? -33.413 -1.154 13.437 1.00 89.69 418 VAL A N 1
ATOM 3332 C CA . VAL A 1 418 ? -32.139 -1.531 14.063 1.00 89.69 418 VAL A CA 1
ATOM 3333 C C . VAL A 1 418 ? -32.386 -2.152 15.437 1.00 89.69 418 VAL A C 1
ATOM 3335 O O . VAL A 1 418 ? -31.808 -3.184 15.755 1.00 89.69 418 VAL A O 1
ATOM 3338 N N . GLN A 1 419 ? -33.282 -1.591 16.251 1.00 88.00 419 GLN A N 1
ATOM 3339 C CA . GLN A 1 419 ? -33.619 -2.180 17.553 1.00 88.00 419 GLN A CA 1
ATOM 3340 C C . GLN A 1 419 ? -34.198 -3.591 17.405 1.00 88.00 419 GLN A C 1
ATOM 3342 O O . GLN A 1 419 ? -33.809 -4.492 18.147 1.00 88.00 419 GLN A O 1
ATOM 3347 N N . THR A 1 420 ? -35.080 -3.808 16.426 1.00 87.94 420 THR A N 1
ATOM 3348 C CA . THR A 1 420 ? -35.665 -5.129 16.165 1.00 87.94 420 THR A CA 1
ATOM 3349 C C . THR A 1 420 ? -34.617 -6.144 15.725 1.00 87.94 420 THR A C 1
ATOM 3351 O O . THR A 1 420 ? -34.663 -7.281 16.190 1.00 87.94 420 THR A O 1
ATOM 3354 N N . LEU A 1 421 ? -33.622 -5.734 14.931 1.00 89.56 421 LEU A N 1
ATOM 3355 C CA . LEU A 1 421 ? -32.521 -6.595 14.494 1.00 89.56 421 LEU A CA 1
ATOM 3356 C C . LEU A 1 421 ? -31.759 -7.210 15.682 1.00 89.56 421 LEU A C 1
ATOM 3358 O O . LEU A 1 421 ? -31.507 -8.408 15.690 1.00 89.56 421 LEU A O 1
ATOM 3362 N N . TRP A 1 422 ? -31.462 -6.418 16.717 1.00 88.94 422 TRP A N 1
ATOM 3363 C CA . TRP A 1 422 ? -30.768 -6.874 17.935 1.00 88.94 422 TRP A CA 1
ATOM 3364 C C . TRP A 1 422 ? -31.684 -7.574 18.959 1.00 88.94 422 TRP A C 1
ATOM 3366 O O . TRP A 1 422 ? -31.214 -8.187 19.924 1.00 88.94 422 TRP A O 1
ATOM 3376 N N . CYS A 1 423 ? -33.003 -7.460 18.787 1.00 79.88 423 CYS A N 1
ATOM 3377 C CA . CYS A 1 423 ? -34.005 -8.088 19.651 1.00 79.88 423 CYS A CA 1
ATOM 3378 C C . CYS A 1 423 ? -34.544 -9.414 19.106 1.00 79.88 423 CYS A C 1
ATOM 3380 O O . CYS A 1 423 ? -35.219 -10.134 19.841 1.00 79.88 423 CYS A O 1
ATOM 3382 N N . THR A 1 424 ? -34.283 -9.728 17.839 1.00 75.19 424 THR A N 1
ATOM 3383 C CA . THR A 1 424 ? -34.791 -10.942 17.201 1.00 75.19 424 THR A CA 1
ATOM 3384 C C . THR A 1 424 ? -33.858 -12.105 17.527 1.00 75.19 424 THR A C 1
ATOM 3386 O O . THR A 1 424 ? -32.671 -12.045 17.223 1.00 75.19 424 THR A O 1
ATOM 3389 N N . GLU A 1 425 ? -34.382 -13.170 18.139 1.00 58.84 425 GLU A N 1
ATOM 3390 C CA . GLU A 1 425 ? -33.673 -14.451 18.203 1.00 58.84 425 GLU A CA 1
ATOM 3391 C C . GLU A 1 425 ? -33.460 -14.938 16.768 1.00 58.84 425 GLU A C 1
ATOM 3393 O O . GLU A 1 425 ? -34.418 -15.245 16.052 1.00 58.84 425 GLU A O 1
ATOM 3398 N N . THR A 1 426 ? -32.207 -14.976 16.320 1.00 53.16 426 THR A N 1
ATOM 3399 C CA . THR A 1 426 ? -31.837 -15.659 15.085 1.00 53.16 426 THR A CA 1
ATOM 3400 C C . THR A 1 426 ? -32.272 -17.114 15.233 1.00 53.16 426 THR A C 1
ATOM 3402 O O . THR A 1 426 ? -31.713 -17.862 16.029 1.00 53.16 426 THR A O 1
ATOM 3405 N N . GLN A 1 427 ? -33.310 -17.514 14.493 1.00 39.31 427 GLN A N 1
ATOM 3406 C CA . GLN A 1 427 ? -33.839 -18.882 14.450 1.00 39.31 427 GLN A CA 1
ATOM 3407 C C . GLN A 1 427 ? -32.862 -19.841 13.750 1.00 39.31 427 GLN A C 1
ATOM 3409 O O . GLN A 1 427 ? -33.187 -20.466 12.741 1.00 39.31 427 GLN A O 1
ATOM 3414 N N . VAL A 1 428 ? -31.642 -19.960 14.262 1.00 36.47 428 VAL A N 1
ATOM 3415 C CA . VAL A 1 428 ? -30.680 -20.964 13.827 1.00 36.47 428 VAL A CA 1
ATOM 3416 C C . VAL A 1 428 ? -30.399 -21.848 15.036 1.00 36.47 428 VAL A C 1
ATOM 3418 O O . VAL A 1 428 ? -29.637 -21.493 15.924 1.00 36.47 428 VAL A O 1
ATOM 3421 N N . SER A 1 429 ? -31.063 -23.008 15.032 1.00 30.41 429 SER A N 1
ATOM 3422 C CA . SER A 1 429 ? -31.041 -24.089 16.030 1.00 30.41 429 SER A CA 1
ATOM 3423 C C . SER A 1 429 ? -32.146 -24.050 17.098 1.00 30.41 429 SER A C 1
ATOM 3425 O O . SER A 1 429 ? -31.921 -23.819 18.284 1.00 30.41 429 SER A O 1
ATOM 3427 N N . GLU A 1 430 ? -33.365 -24.425 16.688 1.00 31.06 430 GLU A N 1
ATOM 3428 C CA . GLU A 1 430 ? -34.275 -25.157 17.577 1.00 31.06 430 GLU A CA 1
ATOM 3429 C C . GLU A 1 430 ? -33.668 -26.536 17.898 1.00 31.06 430 GLU A C 1
ATOM 3431 O O . GLU A 1 430 ? -33.994 -27.548 17.280 1.00 31.06 430 GLU A O 1
ATOM 3436 N N . ALA A 1 431 ? -32.775 -26.589 18.882 1.00 30.75 431 ALA A N 1
ATOM 3437 C CA . ALA A 1 431 ? -32.510 -27.805 19.635 1.00 30.75 431 ALA A CA 1
ATOM 3438 C C . ALA A 1 431 ? -31.969 -27.442 21.022 1.00 30.75 431 ALA A C 1
ATOM 3440 O O . ALA A 1 431 ? -30.906 -26.848 21.167 1.00 30.75 431 ALA A O 1
ATOM 3441 N N . THR A 1 432 ? -32.703 -27.877 22.049 1.00 29.02 432 THR A N 1
ATOM 3442 C CA . THR A 1 432 ? -32.376 -27.825 23.487 1.00 29.02 432 THR A CA 1
ATOM 3443 C C . THR A 1 432 ? -32.478 -26.470 24.200 1.00 29.02 432 THR A C 1
ATOM 3445 O O . THR A 1 432 ? -31.542 -25.957 24.805 1.00 29.02 432 THR A O 1
ATOM 3448 N N . THR A 1 433 ? -33.714 -25.980 24.299 1.00 32.00 433 THR A N 1
ATOM 3449 C CA . THR A 1 433 ? -34.196 -25.207 25.453 1.00 32.00 433 THR A CA 1
ATOM 3450 C C . THR A 1 433 ? -34.115 -26.058 26.728 1.00 32.00 433 THR A C 1
ATOM 3452 O O . THR A 1 433 ? -35.047 -26.786 27.062 1.00 32.00 433 THR A O 1
ATOM 3455 N N . SER A 1 434 ? -33.007 -25.970 27.469 1.00 34.62 434 SER A N 1
ATOM 3456 C CA . SER A 1 434 ? -32.983 -26.321 28.898 1.00 34.62 434 SER A CA 1
ATOM 3457 C C . SER A 1 434 ? -31.726 -25.819 29.615 1.00 34.62 434 SER A C 1
ATOM 3459 O O . SER A 1 434 ? -30.919 -26.630 30.059 1.00 34.62 434 SER A O 1
ATOM 3461 N N . VAL A 1 435 ? -31.571 -24.502 29.803 1.00 29.61 435 VAL A N 1
ATOM 3462 C CA . VAL A 1 435 ? -30.702 -23.967 30.869 1.00 29.61 435 VAL A CA 1
ATOM 3463 C C . VAL A 1 435 ? -31.338 -22.724 31.516 1.00 29.61 435 VAL A C 1
ATOM 3465 O O . VAL A 1 435 ? -31.358 -21.642 30.952 1.00 29.61 435 VAL A O 1
ATOM 3468 N N . LEU A 1 436 ? -31.872 -22.947 32.724 1.00 27.75 436 LEU A N 1
ATOM 3469 C CA . LEU A 1 436 ? -32.061 -22.027 33.859 1.00 27.75 436 LEU A CA 1
ATOM 3470 C C . LEU A 1 436 ? -32.714 -20.649 33.610 1.00 27.75 436 LEU A C 1
ATOM 3472 O O . LEU A 1 436 ? -32.055 -19.616 33.532 1.00 27.75 436 LEU A O 1
ATOM 3476 N N . ASN A 1 437 ? -34.047 -20.630 33.714 1.00 26.02 437 ASN A N 1
ATOM 3477 C CA . ASN A 1 437 ? -34.816 -19.449 34.113 1.00 26.02 437 ASN A CA 1
ATOM 3478 C C . ASN A 1 437 ? -34.414 -19.004 35.535 1.00 26.02 437 ASN A C 1
ATOM 3480 O O . ASN A 1 437 ? -34.883 -19.584 36.516 1.00 26.02 437 ASN A O 1
ATOM 3484 N N . PHE A 1 438 ? -33.598 -17.955 35.661 1.00 27.31 438 PHE A N 1
ATOM 3485 C CA . PHE A 1 438 ? -33.544 -17.137 36.877 1.00 27.31 438 PHE A CA 1
ATOM 3486 C C . PHE A 1 438 ? -34.355 -15.850 36.662 1.00 27.31 438 PHE A C 1
ATOM 3488 O O . PHE A 1 438 ? -34.297 -15.264 35.580 1.00 27.31 438 PHE A O 1
ATOM 3495 N N . PRO A 1 439 ? -35.129 -15.388 37.662 1.00 30.56 439 PRO A N 1
ATOM 3496 C CA . PRO A 1 439 ? -35.950 -14.199 37.516 1.00 30.56 439 PRO A CA 1
ATOM 3497 C C . PRO A 1 439 ? -35.045 -12.964 37.468 1.00 30.56 439 PRO A C 1
ATOM 3499 O O . PRO A 1 439 ? -34.402 -12.608 38.456 1.00 30.56 439 PRO A O 1
ATOM 3502 N N . ALA A 1 440 ? -35.018 -12.298 36.314 1.00 29.12 440 ALA A N 1
ATOM 3503 C CA . ALA A 1 440 ? -34.433 -10.978 36.118 1.00 29.12 440 ALA A CA 1
ATOM 3504 C C . ALA A 1 440 ? -35.252 -9.918 36.879 1.00 29.12 440 ALA A C 1
ATOM 3506 O O . ALA A 1 440 ? -36.022 -9.150 36.310 1.00 29.12 440 ALA A O 1
ATOM 3507 N N . GLY A 1 441 ? -35.126 -9.916 38.202 1.00 27.45 441 GLY A N 1
ATOM 3508 C CA . GLY A 1 441 ? -35.767 -8.970 39.103 1.00 27.45 441 GLY A CA 1
ATOM 3509 C C . GLY A 1 441 ? -34.719 -8.177 39.860 1.00 27.45 441 GLY A C 1
ATOM 3510 O O . GLY A 1 441 ? -34.538 -8.433 41.040 1.00 27.45 441 GLY A O 1
ATOM 3511 N N . CYS A 1 442 ? -33.992 -7.298 39.163 1.00 28.27 442 CYS A N 1
ATOM 3512 C CA . CYS A 1 442 ? -33.321 -6.095 39.687 1.00 28.27 442 CYS A CA 1
ATOM 3513 C C . CYS A 1 442 ? -32.333 -5.575 38.634 1.00 28.27 442 CYS A C 1
ATOM 3515 O O . CYS A 1 442 ? -31.140 -5.791 38.779 1.00 28.27 442 CYS A O 1
ATOM 3517 N N . LEU A 1 443 ? -32.840 -4.961 37.557 1.00 29.03 443 LEU A N 1
ATOM 3518 C CA . LEU A 1 443 ? -32.143 -4.019 36.654 1.00 29.03 443 LEU A CA 1
ATOM 3519 C C . LEU A 1 443 ? -33.105 -3.670 35.499 1.00 29.03 443 LEU A C 1
ATOM 3521 O O . LEU A 1 443 ? -32.836 -3.965 34.344 1.00 29.03 443 LEU A O 1
ATOM 3525 N N . TYR A 1 444 ? -34.286 -3.114 35.792 1.00 33.59 444 TYR A N 1
ATOM 3526 C CA . TYR A 1 444 ? -35.234 -2.772 34.726 1.00 33.59 444 TYR A CA 1
ATOM 3527 C C . TYR A 1 444 ? -35.981 -1.466 34.987 1.00 33.59 444 TYR A C 1
ATOM 3529 O O . TYR A 1 444 ? -36.833 -1.380 35.867 1.00 33.59 444 TYR A O 1
ATOM 3537 N N . SER A 1 445 ? -35.696 -0.468 34.148 1.00 28.31 445 SER A N 1
ATOM 3538 C CA . SER A 1 445 ? -36.657 0.577 33.772 1.00 28.31 445 SER A CA 1
ATOM 3539 C C . SER A 1 445 ? -36.877 0.688 32.251 1.00 28.31 445 SER A C 1
ATOM 3541 O O . SER A 1 445 ? -37.678 1.515 31.826 1.00 28.31 445 SER A O 1
ATOM 3543 N N . LYS A 1 446 ? -36.261 -0.174 31.422 1.00 37.84 446 LYS A N 1
ATOM 3544 C CA . LYS A 1 446 ? -36.594 -0.355 29.992 1.00 37.84 446 LYS A CA 1
ATOM 3545 C C . LYS A 1 446 ? -36.386 -1.818 29.578 1.00 37.84 446 LYS A C 1
ATOM 3547 O O . LYS A 1 446 ? -35.319 -2.333 29.891 1.00 37.84 446 LYS A O 1
ATOM 3552 N N . PRO A 1 447 ? -37.351 -2.496 28.927 1.00 42.41 447 PRO A N 1
ATOM 3553 C CA . PRO A 1 447 ? -37.185 -3.891 28.531 1.00 42.41 447 PRO A CA 1
ATOM 3554 C C . PRO A 1 447 ? -36.086 -3.967 27.463 1.00 42.41 447 PRO A C 1
ATOM 3556 O O . PRO A 1 447 ? -36.195 -3.344 26.412 1.00 42.41 447 PRO A O 1
ATOM 3559 N N . PHE A 1 448 ? -35.009 -4.680 27.768 1.00 51.91 448 PHE A N 1
ATOM 3560 C CA . PHE A 1 448 ? -33.892 -4.946 26.870 1.00 51.91 448 PHE A CA 1
ATOM 3561 C C . PHE A 1 448 ? -34.064 -6.361 26.308 1.00 51.91 448 PHE A C 1
ATOM 3563 O O . PHE A 1 448 ? -34.715 -7.200 26.934 1.00 51.91 448 PHE A O 1
ATOM 3570 N N . SER A 1 449 ? -33.493 -6.622 25.128 1.00 61.62 449 SER A N 1
ATOM 3571 C CA . SER A 1 449 ? -33.552 -7.931 24.462 1.00 61.62 449 SER A CA 1
ATOM 3572 C C . SER A 1 449 ? -33.133 -9.068 25.416 1.00 61.62 449 SER A C 1
ATOM 3574 O O . SER A 1 449 ? -32.079 -8.959 26.062 1.00 61.62 449 SER A O 1
ATOM 3576 N N . PRO A 1 450 ? -33.912 -10.166 25.510 1.00 61.91 450 PRO A N 1
ATOM 3577 C CA . PRO A 1 450 ? -33.535 -11.339 26.297 1.00 61.91 450 PRO A CA 1
ATOM 3578 C C . PRO A 1 450 ? -32.241 -11.981 25.778 1.00 61.91 450 PRO A C 1
ATOM 3580 O O . PRO A 1 450 ? -31.469 -12.492 26.584 1.00 61.91 450 PRO A O 1
ATOM 3583 N N . VAL A 1 451 ? -31.951 -11.866 24.476 1.00 61.53 451 VAL A N 1
ATOM 3584 C CA . VAL A 1 451 ? -30.722 -12.380 23.847 1.00 61.53 451 VAL A CA 1
ATOM 3585 C C . VAL A 1 451 ? -29.500 -11.595 24.317 1.00 61.53 451 VAL A C 1
ATOM 3587 O O . VAL A 1 451 ? -28.585 -12.181 24.887 1.00 61.53 451 VAL A O 1
ATOM 3590 N N . LEU A 1 452 ? -29.510 -10.262 24.183 1.00 66.12 452 LEU A N 1
ATOM 3591 C CA . LEU A 1 452 ? -28.415 -9.399 24.661 1.00 66.12 452 LEU A CA 1
ATOM 3592 C C . LEU A 1 452 ? -28.169 -9.584 26.163 1.00 66.12 452 LEU A C 1
ATOM 3594 O O . LEU A 1 452 ? -27.026 -9.694 26.604 1.00 66.12 452 LEU A O 1
ATOM 3598 N N . SER A 1 453 ? -29.252 -9.665 26.940 1.00 67.62 453 SER A N 1
ATOM 3599 C CA . SER A 1 453 ? -29.180 -9.895 28.384 1.00 67.62 453 SER A CA 1
ATOM 3600 C C . SER A 1 453 ? -28.593 -11.272 28.708 1.00 67.62 453 SER A C 1
ATOM 3602 O O . SER A 1 453 ? -27.770 -11.383 29.612 1.00 67.62 453 SER A O 1
ATOM 3604 N N . SER A 1 454 ? -28.978 -12.316 27.967 1.00 67.56 454 SER A N 1
ATOM 3605 C CA . SER A 1 454 ? -28.454 -13.675 28.134 1.00 67.56 454 SER A CA 1
ATOM 3606 C C . SER A 1 454 ? -26.965 -13.754 27.796 1.00 67.56 454 SER A C 1
ATOM 3608 O O . SER A 1 454 ? -26.187 -14.251 28.610 1.00 67.56 454 SER A O 1
ATOM 3610 N N . VAL A 1 455 ? -26.544 -13.190 26.658 1.00 68.06 455 VAL A N 1
ATOM 3611 C CA . VAL A 1 455 ? -25.131 -13.148 26.253 1.00 68.06 455 VAL A CA 1
ATOM 3612 C C . VAL A 1 455 ? -24.308 -12.369 27.282 1.00 68.06 455 VAL A C 1
ATOM 3614 O O . VAL A 1 455 ? -23.285 -12.868 27.745 1.00 68.06 455 VAL A O 1
ATOM 3617 N N . LEU A 1 456 ? -24.779 -11.200 27.735 1.00 73.31 456 LEU A N 1
ATOM 3618 C CA . LEU A 1 456 ? -24.092 -10.413 28.763 1.00 73.31 456 LEU A CA 1
ATOM 3619 C C . LEU A 1 456 ? -23.952 -11.185 30.085 1.00 73.31 456 LEU A C 1
ATOM 3621 O O . LEU A 1 456 ? -22.871 -11.205 30.674 1.00 73.31 456 LEU A O 1
ATOM 3625 N N . VAL A 1 457 ? -25.020 -11.840 30.551 1.00 71.69 457 VAL A N 1
ATOM 3626 C CA . VAL A 1 457 ? -24.997 -12.651 31.779 1.00 71.69 457 VAL A CA 1
ATOM 3627 C C . VAL A 1 457 ? -24.036 -13.831 31.637 1.00 71.69 457 VAL A C 1
ATOM 3629 O O . VAL A 1 457 ? -23.252 -14.076 32.553 1.00 71.69 457 VAL A O 1
ATOM 3632 N N . ASN A 1 458 ? -24.035 -14.517 30.493 1.00 64.38 458 ASN A N 1
ATOM 3633 C CA . ASN A 1 458 ? -23.119 -15.623 30.222 1.00 64.38 458 ASN A CA 1
ATOM 3634 C C . ASN A 1 458 ? -21.657 -15.154 30.188 1.00 64.38 458 ASN A C 1
ATOM 3636 O O . ASN A 1 458 ? -20.803 -15.778 30.820 1.00 64.38 458 ASN A O 1
ATOM 3640 N N . CYS A 1 459 ? -21.359 -14.029 29.532 1.00 61.56 459 CYS A N 1
ATOM 3641 C CA . CYS A 1 459 ? -20.009 -13.465 29.507 1.00 61.56 459 CYS A CA 1
ATOM 3642 C C . CYS A 1 459 ? -19.545 -13.020 30.907 1.0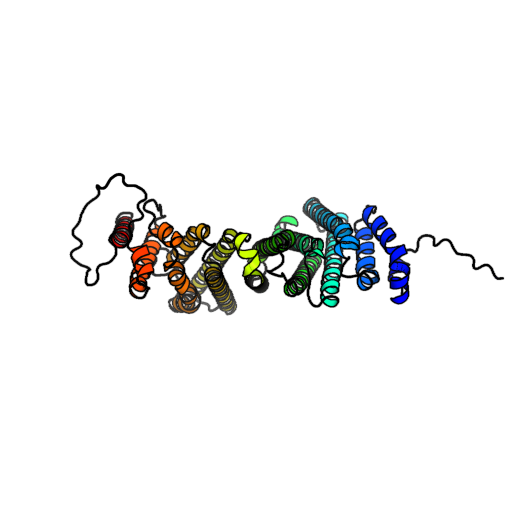0 61.56 459 CYS A C 1
ATOM 3644 O O . CYS A 1 459 ? -18.415 -13.315 31.300 1.00 61.56 459 CYS A O 1
ATOM 3646 N N . LEU A 1 460 ? -20.414 -12.377 31.699 1.00 71.44 460 LEU A N 1
ATOM 3647 C CA . LEU A 1 460 ? -20.115 -12.001 33.087 1.00 71.44 460 LEU A CA 1
ATOM 3648 C C . LEU A 1 460 ? -19.904 -13.226 33.984 1.00 71.44 460 LEU A C 1
ATOM 3650 O O . LEU A 1 460 ? -18.990 -13.231 34.809 1.00 71.44 460 LEU A O 1
ATOM 3654 N N . TYR A 1 461 ? -20.713 -14.274 33.815 1.00 62.53 461 TYR A N 1
ATOM 3655 C CA . TYR A 1 461 ? -20.566 -15.531 34.543 1.00 62.53 461 TYR A CA 1
ATOM 3656 C C . TYR A 1 461 ? -19.222 -16.199 34.227 1.00 62.53 461 TYR A C 1
ATOM 3658 O O . TYR A 1 461 ? -18.471 -16.531 35.145 1.00 62.53 461 TYR A O 1
ATOM 3666 N N . LEU A 1 462 ? -18.873 -16.333 32.943 1.00 57.97 462 LEU A N 1
ATOM 3667 C CA . LEU A 1 462 ? -17.585 -16.890 32.520 1.00 57.97 462 LEU A CA 1
ATOM 3668 C C . LEU A 1 462 ? -16.405 -16.081 33.072 1.00 57.97 462 LEU A C 1
ATOM 3670 O O . LEU A 1 462 ? -15.454 -16.674 33.584 1.00 57.97 462 LEU A O 1
ATOM 3674 N N . PHE A 1 463 ? -16.497 -14.750 33.054 1.00 57.88 463 PHE A N 1
ATOM 3675 C CA . PHE A 1 463 ? -15.460 -13.872 33.591 1.00 57.88 463 PHE A CA 1
ATOM 3676 C C . PHE A 1 463 ? -15.289 -14.000 35.113 1.00 57.88 463 PHE A C 1
ATOM 3678 O O . PHE A 1 463 ? -14.160 -14.009 35.605 1.00 57.88 463 PHE A O 1
ATOM 3685 N N . MET A 1 464 ? -16.384 -14.110 35.875 1.00 64.44 464 MET A N 1
ATOM 3686 C CA . MET A 1 464 ? -16.314 -14.211 37.338 1.00 64.44 464 MET A CA 1
ATOM 3687 C C . MET A 1 464 ? -15.876 -15.594 37.839 1.00 64.44 464 MET A C 1
ATOM 3689 O O . MET A 1 464 ? -15.224 -15.664 38.876 1.00 64.44 464 MET A O 1
ATOM 3693 N N . TYR A 1 465 ? -16.209 -16.679 37.129 1.00 51.19 465 TYR A N 1
ATOM 3694 C CA . TYR A 1 465 ? -15.960 -18.055 37.592 1.00 51.19 465 TYR A CA 1
ATOM 3695 C C . TYR A 1 465 ? -14.705 -18.730 37.008 1.00 51.19 465 TYR A C 1
ATOM 3697 O O . TYR A 1 465 ? -14.322 -19.792 37.497 1.00 51.19 465 TYR A O 1
ATOM 3705 N N . ARG A 1 466 ? -14.039 -18.153 35.994 1.00 51.38 466 ARG A N 1
ATOM 3706 C CA . ARG A 1 466 ? -12.752 -18.659 35.456 1.00 51.38 466 ARG A CA 1
ATOM 3707 C C . ARG A 1 466 ? -11.502 -17.973 36.036 1.00 51.38 466 ARG A C 1
ATOM 3709 O O . ARG A 1 466 ? -10.416 -18.147 35.484 1.00 51.38 466 ARG A O 1
ATOM 3716 N N . LYS A 1 467 ? -11.638 -17.210 37.122 1.00 43.66 467 LYS A N 1
ATOM 3717 C CA . LYS A 1 467 ? -10.514 -16.598 37.845 1.00 43.66 467 LYS A CA 1
ATOM 3718 C C . LYS A 1 467 ? -10.107 -17.375 39.085 1.00 43.66 467 LYS A C 1
ATOM 3720 O O . LYS A 1 467 ? -11.014 -17.763 39.851 1.00 43.66 467 LYS A O 1
#

Secondary structure (DSSP, 8-state):
-------------HHHHTT--HHHHHHHHHHHHHHHHHHHHH---HHHHHHHHHHIIIIIGGGS-GGGHIIIIIHHHHHHHHHHHHHHHHHHHHHGGG--TT-HHHHHHHHHHHHHHHHHHHHHHHHHHHHHHH-SSB-SGGGTHHHHHHHHHHHHHHHHHHTHHHHTTT-GGGTHHHHHHHHHHHHHHHHHHHHHHHTB---TTS--HHHHHHHHHHHHHHHHHHHHHTTT-HHHHHHHHHHHHHHHHHTHHHHTTTS-HHHHHHHHHHHHHHHHHHHHHHHHHHHHS-S--HHHHHHHHHHHHHHHHHHHHHHHHHHHHGGG-GGGHHHHHHHHHHHHHTSTTSTT-----HHHHHHHIIIIIHHHTHHHHHHTT-HHHHHHHT-TT----HHHHHHHHHHHHHHHHHGGGS-HHHHHHHHS----------S------SS-SSPPPHHHHHHHHHHHHHHHH--

Foldseek 3Di:
DDDPPPDPPPDDDLVNLQVDDQVVLLVCLVVVLVVLLVCLVPDPDLVSNLSSLQSCLVRRLLNDDLQQCCVSPLVSRLVVLLVSLVVLLVLLLVLLVVDDPVCVVSLVVNQVSLVSLLSSLVSLLSVLVSSLVPDQADECVSPLSSLVSLLSSLLSLLLCLLCVCVSNVNVCVSRVVSNVSSNVSSLSSVVSSLSSLVRYDDDLVDPPVVSLVSLLVSLVSLLSSLVSCLVPDLVSSLVSLVSSLVSCVNCVSRNLVPHPVQSNLLSLLVSLLVLLVVLLVLQLVCVPPVDPPVVSVVVSVSSLVSNLSSLLSNQVSCLSNVVSCLVVLLVLLVSQLSNDLQAPPHPNHRPGDPVSNCVSCVRHVVSNLCVLVSCLQPLSNLCNLLPPPDDDDLSRLVSSLVSLVSCVVCLVVDDPNSQVSNQDDPPDDPDDPDDDDDDPPPDDPDDHRPSSVVSNVVSVVCNVPVD

Sequence (467 aa):
MSQERAVPASAVPLEELSSWPEELCRRELPSVLPRLLSMYQHSDSWLEHIQILKIIVEMFLPHMNHLTLEQTFFSQVLPKTVRLFDDMVYELTSQARGLSSQNLEIQTTIRNILQTMVQLLGALTGCVQHVCATQESIILENIHSLPSSVLHVIKSTFVHCKNSESVYSGRLHLVSDLLQALFKEAYSLQKQLMELLDMVCMDPLIDENDDILNMVVVIHSLLDICSVISSMDHAFHANTWKFIIKQSLKHQSVIKSQLKHKDIITSLCEDILFSFRSCLQLAEQMTQSDAQDNTDCKLFQKTLKLCRFFANSLLHYTKEFLPFLSDSCCTLHQLYLQVHSKFPPSLYAAGISKAQQEEIAGAFLVTLDPLVSQLLKFQPFVEVVLDSELELPCELQFPQCLLLVVIMDELPSQPEDVQTLWCTETQVSEATTSVLNFPAGCLYSKPFSPVLSSVLVNCLYLFMYRK

Radius of gyration: 29.25 Å; chains: 1; bounding box: 76×44×103 Å

pLDDT: mean 86.38, std 17.23, range [26.02, 98.62]